Protein AF-A0A7J7QKC7-F1 (afdb_monomer_lite)

pLDDT: mean 80.99, std 16.93, range [24.34, 96.31]

Structure (mmCIF, N/CA/C/O backbone):
data_AF-A0A7J7QKC7-F1
#
_entry.id   AF-A0A7J7QKC7-F1
#
loop_
_atom_site.group_PDB
_atom_site.id
_atom_site.type_symbol
_atom_site.label_atom_id
_atom_site.label_alt_id
_atom_site.label_comp_id
_atom_site.label_asym_id
_atom_site.label_entity_id
_atom_site.label_seq_id
_atom_site.pdbx_PDB_ins_code
_atom_site.Cartn_x
_atom_site.Cartn_y
_atom_site.Cartn_z
_atom_site.occupancy
_atom_site.B_iso_or_equiv
_atom_site.auth_seq_id
_atom_site.auth_comp_id
_atom_site.auth_asym_id
_atom_site.auth_atom_id
_atom_site.pdbx_PDB_model_num
ATOM 1 N N . MET A 1 1 ? -28.068 -38.131 11.128 1.00 35.59 1 MET A N 1
ATOM 2 C CA . MET A 1 1 ? -27.887 -36.709 11.488 1.00 35.59 1 MET A CA 1
ATOM 3 C C . MET A 1 1 ? -28.256 -36.552 12.952 1.00 35.59 1 MET A C 1
ATOM 5 O O . MET A 1 1 ? -29.423 -36.682 13.289 1.00 35.59 1 MET A O 1
ATOM 9 N N . VAL A 1 2 ? -27.259 -36.392 13.820 1.00 24.34 2 VAL A N 1
ATOM 10 C CA . VAL A 1 2 ? -27.455 -36.132 15.254 1.00 24.34 2 VAL A CA 1
ATOM 11 C C . VAL A 1 2 ? -27.506 -34.611 15.430 1.00 24.34 2 VAL A C 1
ATOM 13 O O . VAL A 1 2 ? -26.583 -33.947 14.957 1.00 24.34 2 VAL A O 1
ATOM 16 N N . PRO A 1 3 ? -28.546 -34.028 16.048 1.00 27.23 3 PRO A N 1
ATOM 17 C CA . PRO A 1 3 ? -28.582 -32.592 16.284 1.00 27.23 3 PRO A CA 1
ATOM 18 C C . PRO A 1 3 ? -27.640 -32.232 17.442 1.00 27.23 3 PRO A C 1
ATOM 20 O O . PRO A 1 3 ? -27.824 -32.675 18.576 1.00 27.23 3 PRO A O 1
ATOM 23 N N . LEU A 1 4 ? -26.620 -31.424 17.144 1.00 26.50 4 LEU A N 1
ATOM 24 C CA . LEU A 1 4 ? -25.771 -30.772 18.139 1.00 26.50 4 LEU A CA 1
ATOM 25 C C . LEU A 1 4 ? -26.583 -29.681 18.851 1.00 26.50 4 LEU A C 1
ATOM 27 O O . LEU A 1 4 ? -27.083 -28.746 18.227 1.00 26.50 4 LEU A O 1
ATOM 31 N N . LYS A 1 5 ? -26.726 -29.842 20.170 1.00 27.64 5 LYS A N 1
ATOM 32 C CA . LYS A 1 5 ? -27.348 -28.887 21.093 1.00 27.64 5 LYS A CA 1
ATOM 33 C C . LYS A 1 5 ? -26.631 -27.533 21.046 1.00 27.64 5 LYS A C 1
ATOM 35 O O . LYS A 1 5 ? -25.405 -27.477 21.071 1.00 27.64 5 LYS A O 1
ATOM 40 N N . ALA A 1 6 ? -27.418 -26.460 21.052 1.00 26.80 6 ALA A N 1
ATOM 41 C CA . ALA A 1 6 ? -26.953 -25.093 21.245 1.00 26.80 6 ALA A CA 1
ATOM 42 C C . ALA A 1 6 ? -26.222 -24.948 22.593 1.00 26.80 6 ALA A C 1
ATOM 44 O O . ALA A 1 6 ? -26.739 -25.366 23.630 1.00 26.80 6 ALA A O 1
ATOM 45 N N . ALA A 1 7 ? -25.024 -24.361 22.574 1.00 25.84 7 ALA A N 1
ATOM 46 C CA . ALA A 1 7 ? -24.280 -24.009 23.778 1.00 25.84 7 ALA A CA 1
ATOM 47 C C . ALA A 1 7 ? -24.875 -22.734 24.403 1.00 25.84 7 ALA A C 1
ATOM 49 O O . ALA A 1 7 ? -25.044 -21.722 23.723 1.00 25.84 7 ALA A O 1
ATOM 50 N N . ALA A 1 8 ? -25.220 -22.811 25.689 1.00 26.20 8 ALA A N 1
ATOM 51 C CA . ALA A 1 8 ? -25.748 -21.708 26.484 1.00 26.20 8 ALA A CA 1
ATOM 52 C C . ALA A 1 8 ? -24.683 -20.614 26.710 1.00 26.20 8 ALA A C 1
ATOM 54 O O . ALA A 1 8 ? -23.499 -20.918 26.851 1.00 26.20 8 ALA A O 1
ATOM 55 N N . GLY A 1 9 ? -25.109 -19.344 26.741 1.00 25.30 9 GLY A N 1
ATOM 56 C CA . GLY A 1 9 ? -24.258 -18.200 27.105 1.00 25.30 9 GLY A CA 1
ATOM 57 C C . GLY A 1 9 ? -23.721 -18.292 28.545 1.00 25.30 9 GLY A C 1
ATOM 58 O O . GLY A 1 9 ? -24.173 -19.150 29.305 1.00 25.30 9 GLY A O 1
ATOM 59 N N . PRO A 1 10 ? -22.752 -17.443 28.943 1.00 29.80 10 PRO A N 1
ATOM 60 C CA . PRO A 1 10 ? -22.131 -17.540 30.260 1.00 29.80 10 PRO A CA 1
ATOM 61 C C . PRO A 1 10 ? -23.179 -17.281 31.349 1.00 29.80 10 PRO A C 1
ATOM 63 O O . PRO A 1 10 ? -23.760 -16.199 31.424 1.00 29.80 10 PRO A O 1
ATOM 66 N N . ALA A 1 11 ? -23.436 -18.302 32.164 1.00 34.66 11 ALA A N 1
ATOM 67 C CA . ALA A 1 11 ? -24.365 -18.243 33.280 1.00 34.66 11 ALA A CA 1
ATOM 68 C C . ALA A 1 11 ? -23.923 -17.161 34.278 1.00 34.66 11 ALA A C 1
ATOM 70 O O . ALA A 1 11 ? -22.746 -17.079 34.639 1.00 34.66 11 ALA A O 1
ATOM 71 N N . ALA A 1 12 ? -24.869 -16.333 34.735 1.00 44.19 12 ALA A N 1
ATOM 72 C CA . ALA A 1 12 ? -24.684 -15.564 35.961 1.00 44.19 12 ALA A CA 1
ATOM 73 C C . ALA A 1 12 ? -24.232 -16.534 37.063 1.00 44.19 12 ALA A C 1
ATOM 75 O O . ALA A 1 12 ? -24.765 -17.638 37.129 1.00 44.19 12 ALA A O 1
ATOM 76 N N . ALA A 1 13 ? -23.246 -16.152 37.882 1.00 55.75 13 ALA A N 1
ATOM 77 C CA . ALA A 1 13 ? -22.762 -17.006 38.964 1.00 55.75 13 ALA A CA 1
ATOM 78 C C . ALA A 1 13 ? -23.958 -17.549 39.768 1.00 55.75 13 ALA A C 1
ATOM 80 O O . ALA A 1 13 ? -24.753 -16.777 40.306 1.00 55.75 13 ALA A O 1
ATOM 81 N N . GLU A 1 14 ? -24.132 -18.869 39.760 1.00 78.31 14 GLU A N 1
ATOM 82 C CA . GLU A 1 14 ? -25.241 -19.533 40.437 1.00 78.31 14 GLU A CA 1
ATOM 83 C C . GLU A 1 14 ? -24.912 -19.615 41.929 1.00 78.31 14 GLU A C 1
ATOM 85 O O . GLU A 1 14 ? -23.931 -20.250 42.312 1.00 78.31 14 GLU A O 1
ATOM 90 N N . TYR A 1 15 ? -25.713 -18.955 42.767 1.00 83.50 15 TYR A N 1
ATOM 91 C CA . TYR A 1 15 ? -25.538 -18.975 44.221 1.00 83.50 15 TYR A CA 1
ATOM 92 C C . TYR A 1 15 ? -26.428 -20.049 44.863 1.00 83.50 15 TYR A C 1
ATOM 94 O O . TYR A 1 15 ? -27.551 -20.304 44.419 1.00 83.50 15 TYR A O 1
ATOM 102 N N . ALA A 1 16 ? -25.945 -20.688 45.921 1.00 88.56 16 ALA A N 1
ATOM 103 C CA . ALA A 1 16 ? -26.677 -21.689 46.684 1.00 88.56 16 ALA A CA 1
ATOM 104 C C . ALA A 1 16 ? -27.198 -21.116 48.009 1.00 88.56 16 ALA A C 1
ATOM 106 O O . ALA A 1 16 ? -26.672 -20.144 48.550 1.00 88.56 16 ALA A O 1
ATOM 107 N N . VAL A 1 17 ? -28.237 -21.747 48.565 1.00 90.31 17 VAL A N 1
ATOM 108 C CA . VAL A 1 17 ? -28.675 -21.459 49.938 1.00 90.31 17 VAL A CA 1
ATOM 109 C C . VAL A 1 17 ? -27.513 -21.739 50.892 1.00 90.31 17 VAL A C 1
ATOM 111 O O . VAL A 1 17 ? -26.961 -22.835 50.891 1.00 90.31 17 VAL A O 1
ATOM 114 N N . GLY A 1 18 ? -27.157 -20.752 51.709 1.00 87.50 18 GLY A N 1
ATOM 115 C CA . GLY A 1 18 ? -26.011 -20.784 52.613 1.00 87.50 18 GLY A CA 1
ATOM 116 C C . GLY A 1 18 ? -24.862 -19.869 52.193 1.00 87.50 18 GLY A C 1
ATOM 117 O O . GLY A 1 18 ? -24.080 -19.487 53.065 1.00 87.50 18 GLY A O 1
ATOM 118 N N . ASP A 1 19 ? -24.793 -19.466 50.921 1.00 88.69 19 ASP A N 1
ATOM 119 C CA . ASP A 1 19 ? -23.708 -18.624 50.417 1.00 88.69 19 ASP A CA 1
ATOM 120 C C . ASP A 1 19 ? -23.727 -17.235 51.057 1.00 88.69 19 ASP A C 1
ATOM 122 O O . ASP A 1 19 ? -24.764 -16.565 51.120 1.00 88.69 19 ASP A O 1
ATOM 126 N N . VAL A 1 20 ? -22.551 -16.780 51.495 1.00 89.38 20 VAL A N 1
ATOM 127 C CA . VAL A 1 20 ? -22.331 -15.395 51.915 1.00 89.38 20 VAL A CA 1
ATOM 128 C C . VAL A 1 20 ? -21.907 -14.591 50.693 1.00 89.38 20 VAL A C 1
ATOM 130 O O . VAL A 1 20 ? -20.915 -14.892 50.029 1.00 89.38 20 VAL A O 1
ATOM 133 N N . VAL A 1 21 ? -22.671 -13.551 50.389 1.00 87.56 21 VAL A N 1
ATOM 134 C CA . VAL A 1 21 ? -22.531 -12.730 49.186 1.00 87.56 21 VAL A CA 1
ATOM 135 C C . VAL A 1 21 ? -22.520 -11.254 49.556 1.00 87.56 21 VAL A C 1
ATOM 137 O O . VAL A 1 21 ? -22.987 -10.847 50.622 1.00 87.56 21 VAL A O 1
ATOM 140 N N . ARG A 1 22 ? -22.004 -10.413 48.660 1.00 83.69 22 ARG A N 1
ATOM 141 C CA . ARG A 1 22 ? -22.246 -8.970 48.737 1.00 83.69 22 ARG A CA 1
ATOM 142 C C . ARG A 1 22 ? -23.489 -8.625 47.938 1.00 83.69 22 ARG A C 1
ATOM 144 O O . ARG A 1 22 ? -23.496 -8.733 46.714 1.00 83.69 22 ARG A O 1
ATOM 151 N N . TYR A 1 23 ? -24.528 -8.199 48.644 1.00 85.44 23 TYR A N 1
ATOM 152 C CA . TYR A 1 23 ? -25.784 -7.755 48.062 1.00 85.44 23 TYR A CA 1
ATOM 153 C C . TYR A 1 23 ? -25.718 -6.267 47.713 1.00 85.44 23 TYR A C 1
ATOM 155 O O . TYR A 1 23 ? -25.432 -5.420 48.563 1.00 85.44 23 TYR A O 1
ATOM 163 N N . ARG A 1 24 ? -26.008 -5.943 46.450 1.00 81.44 24 ARG A N 1
ATOM 164 C CA . ARG A 1 24 ? -26.125 -4.568 45.954 1.00 81.44 24 ARG A CA 1
ATOM 165 C C . ARG A 1 24 ? -27.529 -4.024 46.206 1.00 81.44 24 ARG A C 1
ATOM 167 O O . ARG A 1 24 ? -28.478 -4.369 45.496 1.00 81.44 24 ARG A O 1
ATOM 174 N N . GLN A 1 25 ? -27.640 -3.132 47.187 1.00 79.25 25 GLN A N 1
ATOM 175 C CA . GLN A 1 25 ? -28.877 -2.435 47.527 1.00 79.25 25 GLN A CA 1
ATOM 176 C C . GLN A 1 25 ? -29.326 -1.469 46.414 1.00 79.25 25 GLN A C 1
ATOM 178 O O . GLN A 1 25 ? -28.593 -1.176 45.465 1.00 79.25 25 GLN A O 1
ATOM 183 N N . ARG A 1 26 ? -30.564 -0.960 46.520 1.00 70.06 26 ARG A N 1
ATOM 184 C CA . ARG A 1 26 ? -31.147 -0.022 45.537 1.00 70.06 26 ARG A CA 1
ATOM 185 C C . ARG A 1 26 ? -30.369 1.293 45.431 1.00 70.06 26 ARG A C 1
ATOM 187 O O . ARG A 1 26 ? -30.307 1.853 44.345 1.00 70.06 26 ARG A O 1
ATOM 194 N N . ASP A 1 27 ? -29.765 1.743 46.526 1.00 64.75 27 ASP A N 1
ATOM 195 C CA . ASP A 1 27 ? -28.922 2.943 46.595 1.00 64.75 27 ASP A CA 1
ATOM 196 C C . ASP A 1 27 ? -27.479 2.699 46.102 1.00 64.75 27 ASP A C 1
ATOM 198 O O . ASP A 1 27 ? -26.648 3.604 46.123 1.00 64.75 27 ASP A O 1
ATOM 202 N N . GLY A 1 28 ? -27.171 1.479 45.647 1.00 57.47 28 GLY A N 1
ATOM 203 C CA . GLY A 1 28 ? -25.859 1.093 45.136 1.00 57.47 28 GLY A CA 1
ATOM 204 C C . GLY A 1 28 ? -24.850 0.684 46.209 1.00 57.47 28 GLY A C 1
ATOM 205 O O . GLY A 1 28 ? -23.751 0.260 45.844 1.00 57.47 28 GLY A O 1
ATOM 206 N N . LYS A 1 29 ? -25.197 0.752 47.502 1.00 74.06 29 LYS A N 1
ATOM 207 C CA . LYS A 1 29 ? -24.324 0.259 48.573 1.00 74.06 29 LYS A CA 1
ATOM 208 C C . LYS A 1 29 ? -24.247 -1.264 48.551 1.00 74.06 29 LYS A C 1
ATOM 210 O O . LYS A 1 29 ? -25.225 -1.953 48.254 1.00 74.06 29 LYS A O 1
ATOM 215 N N . LEU A 1 30 ? -23.068 -1.783 48.881 1.00 78.25 30 LEU A N 1
ATOM 216 C CA . LEU A 1 30 ? -22.843 -3.209 49.079 1.00 78.25 30 LEU A CA 1
ATOM 217 C C . LEU A 1 30 ? -22.913 -3.519 50.570 1.00 78.25 30 LEU A C 1
ATOM 219 O O . LEU A 1 30 ? -22.217 -2.886 51.361 1.00 78.25 30 LEU A O 1
ATOM 223 N N . CYS A 1 31 ? -23.719 -4.504 50.941 1.00 85.31 31 CYS A N 1
ATOM 224 C CA . CYS A 1 31 ? -23.737 -5.059 52.291 1.00 85.31 31 CYS A CA 1
ATOM 225 C C . CYS A 1 31 ? -23.570 -6.576 52.232 1.00 85.31 31 CYS A C 1
ATOM 227 O O . CYS A 1 31 ? -23.859 -7.203 51.210 1.00 85.31 31 CYS A O 1
ATOM 229 N N . LEU A 1 32 ? -23.080 -7.163 53.320 1.00 88.19 32 LEU A N 1
ATOM 230 C CA . LEU A 1 32 ? -23.025 -8.612 53.452 1.00 88.19 32 LEU A CA 1
ATOM 231 C C . LEU A 1 32 ? -24.442 -9.159 53.615 1.00 88.19 32 LEU A C 1
ATOM 233 O O . LEU A 1 32 ? -25.275 -8.590 54.328 1.00 88.19 32 LEU A O 1
ATOM 237 N N . ALA A 1 33 ? -24.717 -10.233 52.891 1.00 90.38 33 ALA A N 1
ATOM 238 C CA . ALA A 1 33 ? -25.983 -10.932 52.941 1.00 90.38 33 ALA A CA 1
ATOM 239 C C . ALA A 1 33 ? -25.753 -12.434 52.791 1.00 90.38 33 ALA A C 1
ATOM 241 O O . ALA A 1 33 ? -24.779 -12.865 52.169 1.00 90.38 33 ALA A O 1
ATOM 242 N N . LYS A 1 34 ? -26.665 -13.227 53.340 1.00 93.62 34 LYS A N 1
ATOM 243 C CA . LYS A 1 34 ? -26.680 -14.679 53.207 1.00 93.62 34 LYS A CA 1
ATOM 244 C C . LYS A 1 34 ? -27.837 -15.091 52.311 1.00 93.62 34 LYS A C 1
ATOM 246 O O . LYS A 1 34 ? -28.959 -14.628 52.503 1.00 93.62 34 LYS A O 1
ATOM 251 N N . VAL A 1 35 ? -27.585 -15.958 51.338 1.00 92.69 35 VAL A N 1
ATOM 252 C CA . VAL A 1 35 ? -28.652 -16.541 50.517 1.00 92.69 35 VAL A CA 1
ATOM 253 C C . VAL A 1 35 ? -29.410 -17.557 51.366 1.00 92.69 35 VAL A C 1
ATOM 255 O O . VAL A 1 35 ? -28.835 -18.538 51.831 1.00 92.69 35 VAL A O 1
ATOM 258 N N . VAL A 1 36 ? -30.701 -17.328 51.579 1.00 93.88 36 VAL A N 1
ATOM 259 C CA . VAL A 1 36 ? -31.573 -18.189 52.399 1.00 93.88 36 VAL A CA 1
ATOM 260 C C . VAL A 1 36 ? -32.605 -18.939 51.563 1.00 93.88 36 VAL A C 1
ATOM 262 O O . VAL A 1 36 ? -33.096 -19.983 51.981 1.00 93.88 36 VAL A O 1
ATOM 265 N N . GLN A 1 37 ? -32.899 -18.453 50.356 1.00 91.31 37 GLN A N 1
ATOM 266 C CA . GLN A 1 37 ? -33.850 -19.077 49.443 1.00 91.31 37 GLN A CA 1
ATOM 267 C C . GLN A 1 37 ? -33.406 -18.879 47.991 1.00 91.31 37 GLN A C 1
ATOM 269 O O . GLN A 1 37 ? -32.869 -17.830 47.646 1.00 91.31 37 GLN A O 1
ATOM 274 N N . VAL A 1 38 ? -33.662 -19.865 47.129 1.00 91.31 38 VAL A N 1
ATOM 275 C CA . VAL A 1 38 ? -33.462 -19.756 45.675 1.00 91.31 38 VAL A CA 1
ATOM 276 C C . VAL A 1 38 ? -34.735 -20.222 44.977 1.00 91.31 38 VAL A C 1
ATOM 278 O O . VAL A 1 38 ? -35.152 -21.367 45.140 1.00 91.31 38 VAL A O 1
ATOM 281 N N . ASP A 1 39 ? -35.355 -19.334 44.208 1.00 86.94 39 ASP A N 1
ATOM 282 C CA . ASP A 1 39 ? -36.512 -19.619 43.370 1.00 86.94 39 ASP A CA 1
ATOM 283 C C . ASP A 1 39 ? -36.062 -19.868 41.927 1.00 86.94 39 ASP A C 1
ATOM 285 O O . ASP A 1 39 ? -35.743 -18.946 41.171 1.00 86.94 39 ASP A O 1
ATOM 289 N N . ARG A 1 40 ? -36.039 -21.148 41.552 1.00 86.88 40 ARG A N 1
ATOM 290 C CA . ARG A 1 40 ? -35.672 -21.605 40.205 1.00 86.88 40 ARG A CA 1
ATOM 291 C C . ARG A 1 40 ? -36.863 -21.680 39.244 1.00 86.88 40 ARG A C 1
ATOM 293 O O . ARG A 1 40 ? -36.672 -22.069 38.093 1.00 86.88 40 ARG A O 1
ATOM 300 N N . SER A 1 41 ? -38.075 -21.355 39.705 1.00 79.88 41 SER A N 1
ATOM 301 C CA . SER A 1 41 ? -39.286 -21.387 38.873 1.00 79.88 41 SER A CA 1
ATOM 302 C C . SER A 1 41 ? -39.398 -20.184 37.928 1.00 79.88 41 SER A C 1
ATOM 304 O O . SER A 1 41 ? -40.122 -20.248 36.936 1.00 79.88 41 SER A O 1
ATOM 306 N N . ILE A 1 42 ? -38.637 -19.118 38.197 1.00 70.38 42 ILE A N 1
ATOM 307 C CA . ILE A 1 42 ? -38.578 -17.881 37.409 1.00 70.38 42 ILE A CA 1
ATOM 308 C C . ILE A 1 42 ? -37.214 -17.727 36.719 1.00 70.38 42 ILE A C 1
ATOM 310 O O . ILE A 1 42 ? -36.213 -18.232 37.216 1.00 70.38 42 ILE A O 1
ATOM 314 N N . GLN A 1 43 ? -37.157 -17.050 35.567 1.00 68.44 43 GLN A N 1
ATOM 315 C CA . GLN A 1 43 ? -35.910 -16.759 34.841 1.00 68.44 43 GLN A CA 1
ATOM 316 C C . GLN A 1 43 ? -35.765 -15.244 34.596 1.00 68.44 43 GLN A C 1
ATOM 318 O O . GLN A 1 43 ? -36.669 -14.665 33.988 1.00 68.44 43 GLN A O 1
ATOM 323 N N . PRO A 1 44 ? -34.651 -14.605 35.014 1.00 70.94 44 PRO A N 1
ATOM 324 C CA . PRO A 1 44 ? -33.543 -15.193 35.780 1.00 70.94 44 PRO A CA 1
ATOM 325 C C . PRO A 1 44 ? -33.985 -15.653 37.183 1.00 70.94 44 PRO A C 1
ATOM 327 O O . PRO A 1 44 ? -34.963 -15.136 37.721 1.00 70.94 44 PRO A O 1
ATOM 330 N N . TRP A 1 45 ? -33.283 -16.637 37.763 1.00 84.81 45 TRP A N 1
ATOM 331 C CA . TRP A 1 45 ? -33.608 -17.180 39.092 1.00 84.81 45 TRP A CA 1
ATOM 332 C C . TRP A 1 45 ? -33.699 -16.081 40.159 1.00 84.81 45 TRP A C 1
ATOM 334 O O . TRP A 1 45 ? -32.885 -15.150 40.194 1.00 84.81 45 TRP A O 1
ATOM 344 N N . GLY A 1 46 ? -34.675 -16.228 41.053 1.00 85.81 46 GLY A N 1
ATOM 345 C CA . GLY A 1 46 ? -34.839 -15.381 42.228 1.00 85.81 46 GLY A CA 1
ATOM 346 C C . GLY A 1 46 ? -34.017 -15.892 43.405 1.00 85.81 46 GLY A C 1
ATOM 347 O O . GLY A 1 46 ? -33.865 -17.092 43.604 1.00 85.81 46 GLY A O 1
ATOM 348 N N . TYR A 1 47 ? -33.520 -14.978 44.225 1.00 91.31 47 TYR A N 1
ATOM 349 C CA . TYR A 1 47 ? -32.744 -15.264 45.426 1.00 91.31 47 TYR A CA 1
ATOM 350 C C . TYR A 1 47 ? -33.342 -14.489 46.598 1.00 91.31 47 TYR A C 1
ATOM 352 O O . TYR A 1 47 ? -33.439 -13.263 46.550 1.00 91.31 47 TYR A O 1
ATOM 360 N N . GLY A 1 48 ? -33.749 -15.192 47.650 1.00 92.38 48 GLY A N 1
ATOM 361 C CA . GLY A 1 48 ? -34.054 -14.601 48.948 1.00 92.38 48 GLY A CA 1
ATOM 362 C C . GLY A 1 48 ? -32.759 -14.443 49.734 1.00 92.38 48 GLY A C 1
ATOM 363 O O . GLY A 1 48 ? -32.066 -15.433 49.976 1.00 92.38 48 GLY A O 1
ATOM 364 N N . VAL A 1 49 ? -32.425 -13.212 50.112 1.00 92.88 49 VAL A N 1
ATOM 365 C CA . VAL A 1 49 ? -31.229 -12.890 50.894 1.00 92.88 49 VAL A CA 1
ATOM 366 C C . VAL A 1 49 ? -31.591 -12.245 52.224 1.00 92.88 49 VAL A C 1
ATOM 368 O O . VAL A 1 49 ? -32.468 -11.386 52.290 1.00 92.88 49 VAL A O 1
ATOM 371 N N . GLU A 1 50 ? -30.886 -12.649 53.271 1.00 93.25 50 GLU A N 1
ATOM 372 C CA . GLU A 1 50 ? -30.973 -12.096 54.622 1.00 93.25 50 GLU A CA 1
ATOM 373 C C . GLU A 1 50 ? -29.752 -11.206 54.867 1.00 93.25 50 GLU A C 1
ATOM 375 O O . GLU A 1 50 ? -28.624 -11.591 54.548 1.00 93.25 50 GLU A O 1
ATOM 380 N N . LEU A 1 51 ? -29.963 -9.992 55.373 1.00 88.38 51 LEU A N 1
ATOM 381 C CA . LEU A 1 51 ? -28.873 -9.047 55.606 1.00 88.38 51 LEU A CA 1
ATOM 382 C C . LEU A 1 51 ? -28.220 -9.314 56.959 1.00 88.38 51 LEU A C 1
ATOM 384 O O . LEU A 1 51 ? -28.889 -9.632 57.938 1.00 88.38 51 LEU A O 1
ATOM 388 N N . GLU A 1 52 ? -26.910 -9.110 57.046 1.00 79.19 52 GLU A N 1
ATOM 389 C CA . GLU A 1 52 ? -26.218 -9.202 58.329 1.00 79.19 52 GLU A CA 1
ATOM 390 C C . GLU A 1 52 ? -26.772 -8.146 59.308 1.00 79.19 52 GLU A C 1
ATOM 392 O O . GLU A 1 52 ? -26.692 -6.942 59.059 1.00 79.19 52 GLU A O 1
ATOM 397 N N . GLY A 1 53 ? -27.402 -8.603 60.396 1.00 74.94 53 GLY A N 1
ATOM 398 C CA . GLY A 1 53 ? -28.053 -7.745 61.393 1.00 74.94 53 GLY A CA 1
ATOM 399 C C . GLY A 1 53 ? -29.512 -7.362 61.102 1.00 74.94 53 GLY A C 1
ATOM 400 O O . GLY A 1 53 ? -30.094 -6.625 61.897 1.00 74.94 53 GLY A O 1
ATOM 401 N N . ASN A 1 54 ? -30.124 -7.850 60.015 1.00 77.12 54 ASN A N 1
ATOM 402 C CA . ASN A 1 54 ? -31.562 -7.700 59.772 1.00 77.12 54 ASN A CA 1
ATOM 403 C C . ASN A 1 54 ? -32.177 -9.017 59.240 1.00 77.12 54 ASN A C 1
ATOM 405 O O . ASN A 1 54 ? -31.840 -9.416 58.123 1.00 77.12 54 ASN A O 1
ATOM 409 N N . PRO A 1 55 ? -33.101 -9.647 59.995 1.00 75.94 55 PRO A N 1
ATOM 410 C CA . PRO A 1 55 ? -33.693 -10.939 59.642 1.00 75.94 55 PRO A CA 1
ATOM 411 C C . PRO A 1 55 ? -34.726 -10.885 58.501 1.00 75.94 55 PRO A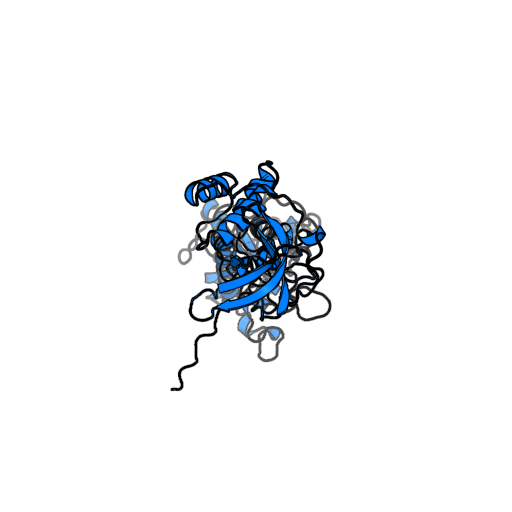 C 1
ATOM 413 O O . PRO A 1 55 ? -35.253 -11.920 58.093 1.00 75.94 55 PRO A O 1
ATOM 416 N N . ASP A 1 56 ? -35.046 -9.700 57.969 1.00 85.50 56 ASP A N 1
ATOM 417 C CA . ASP A 1 56 ? -35.986 -9.564 56.857 1.00 85.50 56 ASP A CA 1
ATOM 418 C C . ASP A 1 56 ? -35.411 -10.146 55.557 1.00 85.50 56 ASP A C 1
ATOM 420 O O . ASP A 1 56 ? -34.435 -9.640 54.989 1.00 85.50 56 ASP A O 1
ATOM 424 N N . ILE A 1 57 ? -36.089 -11.165 55.025 1.00 87.62 57 ILE A N 1
ATOM 425 C CA . ILE A 1 57 ? -35.747 -11.775 53.739 1.00 87.62 57 ILE A CA 1
ATOM 426 C C . ILE A 1 57 ? -36.117 -10.819 52.604 1.00 87.62 57 ILE A C 1
ATOM 428 O O . ILE A 1 57 ? -37.272 -10.418 52.438 1.00 87.62 57 ILE A O 1
ATOM 432 N N . ARG A 1 58 ? -35.133 -10.489 51.765 1.00 87.25 58 ARG A N 1
ATOM 433 C CA . ARG A 1 58 ? -35.320 -9.674 50.560 1.00 87.25 58 ARG A CA 1
ATOM 434 C C . ARG A 1 58 ? -35.137 -10.519 49.313 1.00 87.25 58 ARG A C 1
ATOM 436 O O . ARG A 1 58 ? -34.101 -11.149 49.139 1.00 87.25 58 ARG A O 1
ATOM 443 N N . PHE A 1 59 ? -36.106 -10.469 48.406 1.00 88.12 59 PHE A N 1
ATOM 444 C CA . PHE A 1 59 ? -35.996 -11.131 47.109 1.00 88.12 59 PHE A CA 1
ATOM 445 C C . PHE A 1 59 ? -35.263 -10.249 46.093 1.00 88.12 59 PHE A C 1
ATOM 447 O O . PHE A 1 59 ? -35.536 -9.052 45.961 1.00 88.12 59 PHE A O 1
ATOM 454 N N . THR A 1 60 ? -34.308 -10.844 45.385 1.00 83.25 60 THR A N 1
ATOM 455 C CA . THR A 1 60 ? -33.464 -10.189 44.385 1.00 83.25 60 THR A CA 1
ATOM 456 C C . THR A 1 60 ? -33.051 -11.164 43.283 1.00 83.25 60 THR A C 1
ATOM 458 O O . THR A 1 60 ? -33.173 -12.370 43.432 1.00 83.25 60 THR A O 1
ATOM 461 N N . GLU A 1 61 ? -32.534 -10.650 42.173 1.00 82.12 61 GLU A N 1
ATOM 462 C CA . GLU A 1 61 ? -31.925 -11.448 41.105 1.00 82.12 61 GLU A CA 1
ATOM 463 C C . GLU A 1 61 ? -30.423 -11.668 41.356 1.00 82.12 61 GLU A C 1
ATOM 465 O O . GLU A 1 61 ? -29.777 -10.892 42.073 1.00 82.12 61 GLU A O 1
ATOM 470 N N . GLY A 1 62 ? -29.845 -12.687 40.709 1.00 76.56 62 GLY A N 1
ATOM 471 C CA . GLY A 1 62 ? -28.426 -13.048 40.854 1.00 76.56 62 GLY A CA 1
ATOM 472 C C . GLY A 1 62 ? -27.445 -11.947 40.429 1.00 76.56 62 GLY A C 1
ATOM 473 O O . GLY A 1 62 ? -26.368 -11.825 40.997 1.00 76.56 62 GLY A O 1
ATOM 474 N N . ASN A 1 63 ? -27.841 -11.053 39.516 1.00 74.19 63 ASN A N 1
ATOM 475 C CA . ASN A 1 63 ? -27.043 -9.898 39.068 1.00 74.19 63 ASN A CA 1
ATOM 476 C C . ASN A 1 63 ? -26.782 -8.833 40.164 1.00 74.19 63 ASN A C 1
ATOM 478 O O . ASN A 1 63 ? -26.050 -7.859 39.942 1.00 74.19 63 ASN A O 1
ATOM 482 N N . ARG A 1 64 ? -27.417 -8.963 41.335 1.00 79.75 64 ARG A N 1
ATOM 483 C CA . ARG A 1 64 ? -27.201 -8.121 42.522 1.00 79.75 64 ARG A CA 1
ATOM 484 C C . ARG A 1 64 ? -26.371 -8.804 43.598 1.00 79.75 64 ARG A C 1
ATOM 486 O O . ARG A 1 64 ? -26.071 -8.152 44.598 1.00 79.75 64 ARG A O 1
ATOM 493 N N . LEU A 1 65 ? -26.022 -10.068 43.398 1.00 83.44 65 LEU A N 1
ATOM 494 C CA . LEU A 1 65 ? -25.179 -10.840 44.291 1.00 83.44 65 LEU A CA 1
ATOM 495 C C . LEU A 1 65 ? -23.773 -10.882 43.695 1.00 83.44 65 LEU A C 1
ATOM 497 O O . LEU A 1 65 ? -23.592 -11.106 42.502 1.00 83.44 65 LEU A O 1
ATOM 501 N N . LEU A 1 66 ? -22.780 -10.585 44.523 1.00 80.38 66 LEU A N 1
ATOM 502 C CA . LEU A 1 66 ? -21.370 -10.609 44.156 1.00 80.38 66 LEU A CA 1
ATOM 503 C C . LEU A 1 66 ? -20.627 -11.563 45.097 1.00 80.38 66 LEU A C 1
ATOM 505 O O . LEU A 1 66 ? -20.983 -11.637 46.279 1.00 80.38 66 LEU A O 1
ATOM 509 N N . PRO A 1 67 ? -19.577 -12.264 44.632 1.00 79.56 67 PRO A N 1
ATOM 510 C CA . PRO A 1 67 ? -18.768 -13.105 45.508 1.00 79.56 67 PRO A CA 1
ATOM 511 C C . PRO A 1 67 ? -18.165 -12.321 46.684 1.00 79.56 67 PRO A C 1
ATOM 513 O O . PRO A 1 67 ? -17.712 -11.186 46.522 1.00 79.56 67 PRO A O 1
ATOM 516 N N . GLN A 1 68 ? -18.114 -12.944 47.866 1.00 77.12 68 GLN A N 1
ATOM 517 C CA . GLN A 1 68 ? -17.608 -12.330 49.104 1.00 77.12 68 GLN A CA 1
ATOM 518 C C . GLN A 1 68 ? -16.165 -11.804 48.985 1.00 77.12 68 GLN A C 1
ATOM 520 O O . GLN A 1 68 ? -15.821 -10.803 49.612 1.00 77.12 68 GLN A O 1
ATOM 525 N N . HIS A 1 69 ? -15.333 -12.466 48.174 1.00 62.38 69 HIS A N 1
ATOM 526 C CA . HIS A 1 69 ? -13.894 -12.217 48.047 1.00 62.38 69 HIS A CA 1
ATOM 527 C C . HIS A 1 69 ? -13.519 -11.024 47.151 1.00 62.38 69 HIS A C 1
ATOM 529 O O . HIS A 1 69 ? -12.339 -10.700 47.039 1.00 62.38 69 HIS A O 1
ATOM 535 N N . LEU A 1 70 ? -14.483 -10.344 46.520 1.00 56.16 70 LEU A N 1
ATOM 536 C CA . LEU A 1 70 ? -14.199 -9.089 45.820 1.00 56.16 70 LEU A CA 1
ATOM 537 C C . LEU A 1 70 ? -13.795 -8.023 46.847 1.00 56.16 70 LEU A C 1
ATOM 539 O O . LEU A 1 70 ? -14.624 -7.565 47.636 1.00 56.16 70 LEU A O 1
ATOM 543 N N . SER A 1 71 ? -12.526 -7.615 46.860 1.00 45.75 71 SER A N 1
ATOM 544 C CA . SER A 1 71 ? -12.060 -6.516 47.710 1.00 45.75 71 SER A CA 1
ATOM 545 C C . SER A 1 71 ? -12.797 -5.221 47.349 1.00 45.75 71 SER A C 1
ATOM 547 O O . SER A 1 71 ? -13.154 -4.979 46.194 1.00 45.75 71 SER A O 1
ATOM 549 N N . SER A 1 72 ? -13.074 -4.389 48.354 1.00 45.78 72 SER A N 1
ATOM 550 C CA . SER A 1 72 ? -13.704 -3.070 48.191 1.00 45.78 72 SER A CA 1
ATOM 551 C C . SER A 1 72 ? -12.947 -2.171 47.203 1.00 45.78 72 SER A C 1
ATOM 553 O O . SER A 1 72 ? -13.572 -1.352 46.533 1.00 45.78 72 SER A O 1
ATOM 555 N N . ASP A 1 73 ? -11.647 -2.405 47.026 1.00 42.19 73 ASP A N 1
ATOM 556 C CA . ASP A 1 73 ? -10.773 -1.616 46.157 1.00 42.19 73 ASP A CA 1
ATOM 557 C C . ASP A 1 73 ? -10.903 -1.989 44.668 1.00 42.19 73 ASP A C 1
ATOM 559 O O . ASP A 1 73 ? -10.703 -1.141 43.804 1.00 42.19 73 ASP A O 1
ATOM 563 N N . CYS A 1 74 ? -11.347 -3.210 44.334 1.00 42.00 74 CYS A N 1
ATOM 564 C CA . CYS A 1 74 ? -11.623 -3.614 42.943 1.00 42.00 74 CYS A CA 1
ATOM 565 C C . CYS A 1 74 ? -12.995 -3.141 42.417 1.00 42.00 74 CYS A C 1
ATOM 567 O O . CYS A 1 74 ? -13.317 -3.351 41.248 1.00 42.00 74 CYS A O 1
ATOM 569 N N . LEU A 1 75 ? -13.816 -2.500 43.258 1.00 44.53 75 LEU A N 1
ATOM 570 C CA . LEU A 1 75 ? -15.156 -2.003 42.903 1.00 44.53 75 LEU A CA 1
ATOM 571 C C . LEU A 1 75 ? -15.346 -0.501 43.172 1.00 44.53 75 LEU A C 1
ATOM 573 O O . LEU A 1 75 ? -16.397 0.055 42.844 1.00 44.53 75 LEU A O 1
ATOM 577 N N . GLN A 1 76 ? -14.334 0.179 43.715 1.00 38.38 76 GLN A N 1
ATOM 578 C CA . GLN A 1 76 ? -14.344 1.622 43.951 1.00 38.38 76 GLN A CA 1
ATOM 579 C C . GLN A 1 76 ? -13.661 2.385 42.812 1.00 38.38 76 GLN A C 1
ATOM 581 O O . GLN A 1 76 ? -12.627 3.022 42.974 1.00 38.38 76 GLN A O 1
ATOM 586 N N . GLN A 1 77 ? -14.309 2.408 41.649 1.00 35.47 77 GLN A N 1
ATOM 587 C CA . GLN A 1 77 ? -14.215 3.568 40.765 1.00 35.47 77 GLN A CA 1
ATOM 588 C C . GLN A 1 77 ? -15.620 4.088 40.470 1.00 35.47 77 GLN A C 1
ATOM 590 O O . GLN A 1 77 ? -16.375 3.516 39.688 1.00 35.47 77 GLN A O 1
ATOM 595 N N . ALA A 1 78 ? -15.935 5.181 41.168 1.00 32.88 78 ALA A N 1
ATOM 596 C CA . ALA A 1 78 ? -17.011 6.137 40.941 1.00 32.88 78 ALA A CA 1
ATOM 597 C C . ALA A 1 78 ? -18.389 5.553 40.569 1.00 32.88 78 ALA A C 1
ATOM 599 O O . ALA A 1 78 ? -18.721 5.306 39.406 1.00 32.88 78 ALA A O 1
ATOM 600 N N . VAL A 1 79 ? -19.267 5.490 41.574 1.00 33.84 79 VAL A N 1
ATOM 601 C CA . VAL A 1 79 ? -20.715 5.610 41.375 1.00 33.84 79 VAL A CA 1
ATOM 602 C C . VAL A 1 79 ? -20.986 6.990 40.764 1.00 33.84 79 VAL A C 1
ATOM 604 O O . VAL A 1 79 ? -21.238 7.964 41.461 1.00 33.84 79 VAL A O 1
ATOM 607 N N . VAL A 1 80 ? -20.918 7.092 39.437 1.00 39.12 80 VAL A N 1
ATOM 608 C CA . VAL A 1 80 ? -21.711 8.092 38.723 1.00 39.12 80 VAL A CA 1
ATOM 609 C C . VAL A 1 80 ? -23.127 7.537 38.717 1.00 39.12 80 VAL A C 1
ATOM 611 O O . VAL A 1 80 ? -23.372 6.456 38.178 1.00 39.12 80 VAL A O 1
ATOM 614 N N . ILE A 1 81 ? -24.030 8.251 39.382 1.00 45.50 81 ILE A N 1
ATOM 615 C CA . ILE A 1 81 ? -25.450 7.933 39.499 1.00 45.50 81 ILE A CA 1
ATOM 616 C C . ILE A 1 81 ? -26.036 7.840 38.081 1.00 45.50 81 ILE A C 1
ATOM 618 O O . ILE A 1 81 ? -26.374 8.838 37.459 1.00 45.50 81 ILE A O 1
ATOM 622 N N . THR A 1 82 ? -26.136 6.623 37.548 1.00 49.84 82 THR A N 1
ATOM 623 C CA . THR A 1 82 ? -27.009 6.296 36.408 1.00 49.84 82 THR A CA 1
ATOM 624 C C . THR A 1 82 ? -28.373 5.802 36.896 1.00 49.84 82 THR A C 1
ATOM 626 O O . THR A 1 82 ? -29.160 5.306 36.094 1.00 49.84 82 THR A O 1
ATOM 629 N N . GLY A 1 83 ? -28.637 5.867 38.209 1.00 52.84 83 GLY A N 1
ATOM 630 C CA . GLY A 1 83 ? -29.850 5.347 38.846 1.00 52.84 83 GLY A CA 1
ATOM 631 C C . GLY A 1 83 ? -31.124 5.961 38.271 1.00 52.84 83 GLY A C 1
ATOM 632 O O . GLY A 1 83 ? -32.045 5.220 37.940 1.00 52.84 83 GLY A O 1
ATOM 633 N N . ASP A 1 84 ? -31.105 7.272 38.019 1.00 61.69 84 ASP A N 1
ATOM 634 C CA . ASP A 1 84 ? -32.302 8.038 37.644 1.00 61.69 84 ASP A CA 1
ATOM 635 C C . ASP A 1 84 ? -32.458 8.253 36.131 1.00 61.69 84 ASP A C 1
ATOM 637 O O . ASP A 1 84 ? -33.495 8.711 35.658 1.00 61.69 84 ASP A O 1
ATOM 641 N N . MET A 1 85 ? -31.438 7.916 35.333 1.00 73.44 85 MET A N 1
ATOM 642 C CA . MET A 1 85 ? -31.493 8.114 33.884 1.00 73.44 85 MET A CA 1
ATOM 643 C C . MET A 1 85 ? -32.345 7.028 33.225 1.00 73.44 85 MET A C 1
ATOM 645 O O . MET A 1 85 ? -32.069 5.832 33.358 1.00 73.44 85 MET A O 1
ATOM 649 N N . SER A 1 86 ? -33.346 7.423 32.442 1.00 81.94 86 SER A N 1
ATOM 650 C CA . SER A 1 86 ? -34.045 6.513 31.527 1.00 81.94 86 SER A CA 1
ATOM 651 C C . SER A 1 86 ? -33.072 5.897 30.508 1.00 81.94 86 SER A C 1
ATOM 653 O O . SER A 1 86 ? -31.994 6.434 30.249 1.00 81.94 86 SER A O 1
ATOM 655 N N . ILE A 1 87 ? -33.449 4.769 29.892 1.00 83.69 87 ILE A N 1
ATOM 656 C CA . ILE A 1 87 ? -32.633 4.120 28.843 1.00 83.69 87 ILE A CA 1
ATOM 657 C C . ILE A 1 87 ? -32.315 5.108 27.711 1.00 83.69 87 ILE A C 1
ATOM 659 O O . ILE A 1 87 ? -31.184 5.152 27.233 1.00 83.69 87 ILE A O 1
ATOM 663 N N . ARG A 1 88 ? -33.292 5.938 27.323 1.00 85.94 88 ARG A N 1
ATOM 664 C CA . ARG A 1 88 ? -33.125 6.965 26.290 1.00 85.94 88 ARG A CA 1
ATOM 665 C C . ARG A 1 88 ? -32.071 7.999 26.683 1.00 85.94 88 ARG A C 1
ATOM 667 O O . ARG A 1 88 ? -31.108 8.175 25.952 1.00 85.94 88 ARG A O 1
ATOM 674 N N . GLN A 1 89 ? -32.195 8.592 27.872 1.00 87.00 89 GLN A N 1
ATOM 675 C CA . GLN A 1 89 ? -31.212 9.559 28.376 1.00 87.00 89 GLN A CA 1
ATOM 676 C C . GLN A 1 89 ? -29.806 8.958 28.457 1.00 87.00 89 GLN A C 1
ATOM 678 O O . GLN A 1 89 ? -28.826 9.639 28.172 1.00 87.00 89 GLN A O 1
ATOM 683 N N . LEU A 1 90 ? -29.695 7.682 28.836 1.00 86.88 90 LEU A N 1
ATOM 684 C CA . LEU A 1 90 ? -28.409 7.000 28.926 1.00 86.88 90 LEU A CA 1
ATOM 685 C C . LEU A 1 90 ? -27.792 6.756 27.537 1.00 86.88 90 LEU A C 1
ATOM 687 O O . LEU A 1 90 ? -26.591 6.959 27.371 1.00 86.88 90 LEU A O 1
ATOM 691 N N . ARG A 1 91 ? -28.594 6.397 26.523 1.00 90.38 91 ARG A N 1
ATOM 692 C CA . ARG A 1 91 ? -28.135 6.296 25.123 1.00 90.38 91 ARG A CA 1
ATOM 693 C C . ARG A 1 91 ? -27.701 7.649 24.570 1.00 90.38 91 ARG A C 1
ATOM 695 O O . ARG A 1 91 ? -26.618 7.739 23.993 1.00 90.38 91 ARG A O 1
ATOM 702 N N . ASP A 1 92 ? -28.492 8.692 24.802 1.00 89.81 92 ASP A N 1
ATOM 703 C CA . ASP A 1 92 ? -28.190 10.051 24.343 1.00 89.81 92 ASP A CA 1
ATOM 704 C C . ASP A 1 92 ? -26.886 10.561 24.978 1.00 89.81 92 ASP A C 1
ATOM 706 O O . ASP A 1 92 ? -25.995 11.046 24.281 1.00 89.81 92 ASP A O 1
ATOM 710 N N . ALA A 1 93 ? -26.718 10.362 26.289 1.00 90.38 93 ALA A N 1
ATOM 711 C CA . ALA A 1 93 ? -25.504 10.740 27.009 1.00 90.38 93 ALA A CA 1
ATOM 712 C C . ALA A 1 93 ? -24.275 9.905 26.615 1.00 90.38 93 ALA A C 1
ATOM 714 O O . ALA A 1 93 ? -23.155 10.402 26.629 1.00 90.38 93 ALA A O 1
ATOM 715 N N . THR A 1 94 ? -24.453 8.631 26.266 1.00 91.12 94 THR A N 1
ATOM 716 C CA . THR A 1 94 ? -23.347 7.783 25.788 1.00 91.12 94 THR A CA 1
ATOM 717 C C . THR A 1 94 ? -22.904 8.204 24.389 1.00 91.12 94 THR A C 1
ATOM 719 O O . THR A 1 94 ? -21.709 8.336 24.123 1.00 91.12 94 THR A O 1
ATOM 722 N N . THR A 1 95 ? -23.873 8.488 23.519 1.00 89.81 95 THR A N 1
ATOM 723 C CA . THR A 1 95 ? -23.632 8.938 22.145 1.00 89.81 95 THR A CA 1
ATOM 724 C C . THR A 1 95 ? -22.971 10.314 22.124 1.00 89.81 95 THR A C 1
ATOM 726 O O . THR A 1 95 ? -22.036 10.524 21.355 1.00 89.81 95 THR A O 1
ATOM 729 N N . SER A 1 96 ? -23.371 11.234 23.011 1.00 89.25 96 SER A N 1
ATOM 730 C CA . SER A 1 96 ? -22.741 12.558 23.123 1.00 89.25 96 SER A CA 1
ATOM 731 C C . SER A 1 96 ? -21.283 12.504 23.596 1.00 89.25 96 SER A C 1
ATOM 733 O O . SER A 1 96 ? -20.502 13.401 23.287 1.00 89.25 96 SER A O 1
ATOM 735 N N . LEU A 1 97 ? -20.884 11.431 24.287 1.00 89.19 97 LEU A N 1
ATOM 736 C CA . LEU A 1 97 ? -19.490 11.159 24.650 1.00 89.19 97 LEU A CA 1
ATOM 737 C C . LEU A 1 97 ? -18.683 10.497 23.519 1.00 89.19 97 LEU A C 1
ATOM 739 O O . LEU A 1 97 ? -17.479 10.290 23.690 1.00 89.19 97 LEU A O 1
ATOM 743 N N . GLY A 1 98 ? -19.320 10.173 22.388 1.00 87.88 98 GLY A N 1
ATOM 744 C CA . GLY A 1 98 ? -18.701 9.556 21.213 1.00 87.88 98 GLY A CA 1
ATOM 745 C C . GLY A 1 98 ? -18.608 8.028 21.258 1.00 87.88 98 GLY A C 1
ATOM 746 O O . GLY A 1 98 ? -17.979 7.444 20.381 1.00 87.88 98 GLY A O 1
ATOM 747 N N . ALA A 1 99 ? -19.212 7.368 22.252 1.00 90.25 99 ALA A N 1
ATOM 748 C CA . ALA A 1 99 ? -19.183 5.913 22.382 1.00 90.25 99 ALA A CA 1
ATOM 749 C C . ALA A 1 99 ? -20.372 5.250 21.672 1.00 90.25 99 ALA A C 1
ATOM 751 O O . ALA A 1 99 ? -21.511 5.708 21.761 1.00 90.25 99 ALA A O 1
ATOM 752 N N . ASP A 1 100 ? -20.117 4.126 21.002 1.00 89.06 100 ASP A N 1
ATOM 753 C CA . ASP A 1 100 ? -21.179 3.319 20.408 1.00 89.06 100 ASP A CA 1
ATOM 754 C C . ASP A 1 100 ? -21.922 2.515 21.470 1.00 89.06 100 ASP A C 1
ATOM 756 O O . ASP A 1 100 ? -21.310 1.753 22.215 1.00 89.06 100 ASP A O 1
ATOM 760 N N . CYS A 1 101 ? -23.242 2.625 21.506 1.00 89.56 101 CYS A N 1
ATOM 761 C CA . CYS A 1 101 ? -24.098 1.785 22.341 1.00 89.56 101 CYS A CA 1
ATOM 762 C C . CYS A 1 101 ? -25.255 1.151 21.558 1.00 89.56 101 CYS A C 1
ATOM 764 O O . CYS A 1 101 ? -26.201 0.631 22.151 1.00 89.56 101 CYS A O 1
ATOM 766 N N . SER A 1 102 ? -25.182 1.180 20.222 1.00 87.12 102 SER A N 1
ATOM 767 C CA . SER A 1 102 ? -26.224 0.648 19.332 1.00 87.12 102 SER A CA 1
ATOM 768 C C . SER A 1 102 ? -26.453 -0.857 19.495 1.00 87.12 102 SER A C 1
ATOM 770 O O . SER A 1 102 ? -27.555 -1.339 19.249 1.00 87.12 102 SER A O 1
ATOM 772 N N . TRP A 1 103 ? -25.436 -1.590 19.952 1.00 84.56 103 TRP A N 1
ATOM 773 C CA . TRP A 1 103 ? -25.490 -3.032 20.179 1.00 84.56 103 TRP A CA 1
ATOM 774 C C . TRP A 1 103 ? -25.962 -3.423 21.588 1.00 84.56 103 TRP A C 1
ATOM 776 O O . TRP A 1 103 ? -26.191 -4.606 21.812 1.00 84.56 103 TRP A O 1
ATOM 786 N N . CYS A 1 104 ? -26.096 -2.475 22.527 1.00 85.31 104 CYS A N 1
ATOM 787 C CA . CYS A 1 104 ? -26.522 -2.777 23.894 1.00 85.31 104 CYS A CA 1
ATOM 788 C C . CYS A 1 104 ? -28.005 -3.169 23.913 1.00 85.31 104 CYS A C 1
ATOM 790 O O . CYS A 1 104 ? -28.879 -2.346 23.592 1.00 85.31 104 CYS A O 1
ATOM 792 N N . LEU A 1 105 ? -28.276 -4.404 24.327 1.00 84.38 105 LEU A N 1
ATOM 793 C CA . LEU A 1 105 ? -29.617 -4.962 24.484 1.00 84.38 105 LEU A CA 1
ATOM 794 C C . LEU A 1 105 ? -30.129 -4.741 25.906 1.00 84.38 105 LEU A C 1
ATOM 796 O O . LEU A 1 105 ? -31.300 -4.418 26.104 1.00 84.38 105 LEU A O 1
ATOM 800 N N . GLU A 1 106 ? -29.236 -4.837 26.889 1.00 83.94 106 GLU A N 1
ATOM 801 C CA . GLU A 1 106 ? -29.583 -4.693 28.297 1.00 83.94 106 GLU A CA 1
ATOM 802 C C . GLU A 1 106 ? -29.133 -3.346 28.875 1.00 83.94 106 GLU A C 1
ATOM 804 O O . GLU A 1 106 ? -28.117 -2.757 28.490 1.00 83.94 106 GLU A O 1
ATOM 809 N N . ARG A 1 107 ? -29.869 -2.858 29.885 1.00 81.75 107 ARG A N 1
ATOM 810 C CA . ARG A 1 107 ? -29.498 -1.632 30.614 1.00 81.75 107 ARG A CA 1
ATOM 811 C C . ARG A 1 107 ? -28.110 -1.754 31.250 1.00 81.75 107 ARG A C 1
ATOM 813 O O . ARG A 1 107 ? -27.399 -0.755 31.319 1.00 81.75 107 ARG A O 1
ATOM 820 N N . GLY A 1 108 ? -27.728 -2.950 31.704 1.00 83.81 108 GLY A N 1
ATOM 821 C CA . GLY A 1 108 ? -26.416 -3.215 32.296 1.00 83.81 108 GLY A CA 1
ATOM 822 C C . GLY A 1 108 ? -25.268 -2.905 31.335 1.00 83.81 108 GLY A C 1
ATOM 823 O O . GLY A 1 108 ? -24.374 -2.138 31.688 1.00 83.81 108 GLY A O 1
ATOM 824 N N . GLU A 1 109 ? -25.343 -3.411 30.103 1.00 84.69 109 GLU A N 1
ATOM 825 C CA . GLU A 1 109 ? -24.350 -3.157 29.050 1.00 84.69 109 GLU A CA 1
ATOM 826 C C . GLU A 1 109 ? -24.233 -1.662 28.748 1.00 84.69 109 GLU A C 1
ATOM 828 O O . GLU A 1 109 ? -23.136 -1.107 28.707 1.00 84.69 109 GLU A O 1
ATOM 833 N N . LEU A 1 110 ? -25.377 -0.987 28.613 1.00 85.69 110 LEU A N 1
ATOM 834 C CA . LEU A 1 110 ? -25.426 0.443 28.333 1.00 85.69 110 LEU A CA 1
ATOM 835 C C . LEU A 1 110 ? -24.784 1.272 29.458 1.00 85.69 110 LEU A C 1
ATOM 837 O O . LEU A 1 110 ? -24.043 2.217 29.190 1.00 85.69 110 LEU A O 1
ATOM 841 N N . VAL A 1 111 ? -25.021 0.899 30.721 1.00 88.25 111 VAL A N 1
ATOM 842 C CA . VAL A 1 111 ? -24.365 1.526 31.879 1.00 88.25 111 VAL A CA 1
ATOM 843 C C . VAL A 1 111 ? -22.855 1.283 31.848 1.00 88.25 111 VAL A C 1
ATOM 845 O O . VAL A 1 111 ? -22.096 2.217 32.109 1.00 88.25 111 VAL A O 1
ATOM 848 N N . SER A 1 112 ? -22.402 0.072 31.514 1.00 88.19 112 SER A N 1
ATOM 849 C CA . SER A 1 112 ? -20.973 -0.245 31.385 1.00 88.19 112 SER A CA 1
ATOM 850 C C . SER A 1 112 ? -20.298 0.611 30.310 1.00 88.19 112 SER A C 1
ATOM 852 O O . SER A 1 112 ? -19.263 1.228 30.578 1.00 88.19 112 SER A O 1
ATOM 854 N N . VAL A 1 113 ? -20.902 0.721 29.121 1.00 90.25 113 VAL A N 1
ATOM 855 C CA . VAL A 1 113 ? -20.379 1.564 28.031 1.00 90.25 113 VAL A CA 1
ATOM 856 C C . VAL A 1 113 ? -20.334 3.032 28.445 1.00 90.25 113 VAL A C 1
ATOM 858 O O . VAL A 1 113 ? -19.304 3.685 28.266 1.00 90.25 113 VAL A O 1
ATOM 861 N N . TYR A 1 114 ? -21.410 3.546 29.046 1.00 90.56 114 TYR A N 1
ATOM 862 C CA . TYR A 1 114 ? -21.465 4.922 29.535 1.00 90.56 114 TYR A CA 1
ATOM 863 C C . TYR A 1 114 ? -20.354 5.215 30.551 1.00 90.56 114 TYR A C 1
ATOM 865 O O . TYR A 1 114 ? -19.658 6.226 30.438 1.00 90.56 114 TYR A O 1
ATOM 873 N N . LYS A 1 115 ? -20.145 4.317 31.522 1.00 88.69 115 LYS A N 1
ATOM 874 C CA . LYS A 1 115 ? -19.084 4.453 32.532 1.00 88.69 115 LYS A CA 1
ATOM 875 C C . LYS A 1 115 ? -17.701 4.509 31.892 1.00 88.69 115 LYS A C 1
ATOM 877 O O . LYS A 1 115 ? -16.932 5.413 32.213 1.00 88.69 115 LYS A O 1
ATOM 882 N N . ARG A 1 116 ? -17.410 3.613 30.943 1.00 88.56 116 ARG A N 1
ATOM 883 C CA . ARG A 1 116 ? -16.147 3.637 30.191 1.00 88.56 116 ARG A CA 1
ATOM 884 C C . ARG A 1 116 ? -15.976 4.953 29.433 1.00 88.56 116 ARG A C 1
ATOM 886 O O . ARG A 1 116 ? -14.930 5.586 29.520 1.00 88.56 116 ARG A O 1
ATOM 893 N N . ALA A 1 117 ? -17.015 5.406 28.734 1.00 89.69 117 ALA A N 1
ATOM 894 C CA . ALA A 1 117 ? -16.986 6.659 27.983 1.00 89.69 117 ALA A CA 1
ATOM 895 C C . ALA A 1 117 ? -16.761 7.888 28.886 1.00 89.69 117 ALA A C 1
ATOM 897 O O . ALA A 1 117 ? -16.072 8.833 28.497 1.00 89.69 117 ALA A O 1
ATOM 898 N N . LYS A 1 118 ? -17.306 7.870 30.109 1.00 89.19 118 LYS A N 1
ATOM 899 C CA . LYS A 1 118 ? -17.115 8.910 31.133 1.00 89.19 118 LYS A CA 1
ATOM 900 C C . LYS A 1 118 ? -15.685 8.981 31.672 1.00 89.19 118 LYS A C 1
ATOM 902 O O . LYS A 1 118 ? -15.256 10.074 32.025 1.00 89.19 118 LYS A O 1
ATOM 907 N N . GLN A 1 119 ? -14.969 7.857 31.733 1.00 88.19 119 GLN A N 1
ATOM 908 C CA . GLN A 1 119 ? -13.569 7.808 32.179 1.00 88.19 119 GLN A CA 1
ATOM 909 C C . GLN A 1 119 ? -12.598 8.409 31.153 1.00 88.19 119 GLN A C 1
ATOM 911 O O . GLN A 1 119 ? -11.496 8.820 31.507 1.00 88.19 119 GLN A O 1
ATOM 916 N N . VAL A 1 120 ? -13.001 8.490 29.883 1.00 87.00 120 VAL A N 1
ATOM 917 C CA . VAL A 1 120 ? -12.196 9.114 28.830 1.00 87.00 120 VAL A CA 1
ATOM 918 C C . VAL A 1 120 ? -12.197 10.635 28.996 1.00 87.00 120 VAL A C 1
ATOM 920 O O . VAL A 1 120 ? -13.238 11.249 29.239 1.00 87.00 120 VAL A O 1
ATOM 923 N N . CYS A 1 121 ? -11.023 11.246 28.836 1.00 88.56 121 CYS A N 1
ATOM 924 C CA . CYS A 1 121 ? -10.827 12.686 28.965 1.00 88.56 121 CYS A CA 1
ATOM 925 C C . CYS A 1 121 ? -11.613 13.489 27.905 1.00 88.56 121 CYS A C 1
ATOM 927 O O . CYS A 1 121 ? -11.983 12.966 26.854 1.00 88.56 121 CYS A O 1
ATOM 929 N N . SER A 1 122 ? -11.894 14.773 28.153 1.00 87.25 122 SER A N 1
ATOM 930 C CA . SER A 1 122 ? -12.642 15.633 27.216 1.00 87.25 122 SER A CA 1
ATOM 931 C C . SER A 1 122 ? -11.829 16.127 26.013 1.00 87.25 122 SER A C 1
ATOM 933 O O . SER A 1 122 ? -12.386 16.826 25.170 1.00 87.25 122 SER A O 1
ATOM 935 N N . SER A 1 123 ? -10.544 15.774 25.897 1.00 90.31 123 SER A N 1
ATOM 936 C CA . SER A 1 123 ? -9.728 16.194 24.755 1.00 90.31 123 SER A CA 1
ATOM 937 C C . SER A 1 123 ? -10.241 15.580 23.446 1.00 90.31 123 SER A C 1
ATOM 939 O O . SER A 1 123 ? -10.703 14.436 23.410 1.00 90.31 123 SER A O 1
ATOM 941 N N . GLY A 1 124 ? -10.123 16.327 22.345 1.00 87.19 124 GLY A N 1
ATOM 942 C CA . GLY A 1 124 ? -10.551 15.848 21.028 1.00 87.19 124 GLY A CA 1
ATOM 943 C C . GLY A 1 124 ? -9.858 14.545 20.608 1.00 87.19 124 GLY A C 1
ATOM 944 O O . GLY A 1 124 ? -10.506 13.657 20.064 1.00 87.19 124 GLY A O 1
ATOM 945 N N . SER A 1 125 ? -8.572 14.374 20.936 1.00 86.00 125 SER A N 1
ATOM 946 C CA . SER A 1 125 ? -7.818 13.150 20.630 1.00 86.00 125 SER A CA 1
ATOM 947 C C . SER A 1 125 ? -8.306 11.934 21.431 1.00 86.00 125 SER A C 1
ATOM 949 O O . SER A 1 125 ? -8.500 10.869 20.846 1.00 86.00 125 SER A O 1
ATOM 951 N N . CYS A 1 126 ? -8.574 12.094 22.735 1.00 86.12 126 CYS A N 1
ATOM 952 C CA . CYS A 1 126 ? -9.191 11.068 23.588 1.00 86.12 126 CYS A CA 1
ATOM 953 C C . CYS A 1 126 ? -10.551 10.627 23.013 1.00 86.12 126 CYS A C 1
ATOM 955 O O . CYS A 1 126 ? -10.829 9.433 22.884 1.00 86.12 126 CYS A O 1
ATOM 957 N N . ARG A 1 127 ? -11.398 11.600 22.647 1.00 88.75 127 ARG A N 1
ATOM 958 C CA . ARG A 1 127 ? -12.758 11.358 22.138 1.00 88.75 127 ARG A CA 1
ATOM 959 C C . ARG A 1 127 ? -12.767 10.714 20.756 1.00 88.75 127 ARG A C 1
ATOM 961 O O . ARG A 1 127 ? -13.553 9.798 20.530 1.00 88.75 127 ARG A O 1
ATOM 968 N N . SER A 1 128 ? -11.861 11.125 19.871 1.00 87.31 128 SER A N 1
ATOM 969 C CA . SER A 1 128 ? -11.697 10.505 18.553 1.00 87.31 128 SER A CA 1
ATOM 970 C C . SER A 1 128 ? -11.335 9.024 18.682 1.00 87.31 128 SER A C 1
ATOM 972 O O . SER A 1 128 ? -12.016 8.181 18.105 1.00 87.31 128 SER A O 1
ATOM 974 N N . ARG A 1 129 ? -10.342 8.684 19.520 1.00 85.75 129 ARG A N 1
ATOM 975 C CA . ARG A 1 129 ? -9.950 7.281 19.757 1.00 85.75 129 ARG A CA 1
ATOM 976 C C . ARG A 1 129 ? -11.092 6.448 20.338 1.00 85.75 129 ARG A C 1
ATOM 978 O O . ARG A 1 129 ? -11.285 5.309 19.930 1.00 85.75 129 ARG A O 1
ATOM 985 N N . LEU A 1 130 ? -11.870 7.010 21.267 1.00 89.12 130 LEU A N 1
ATOM 986 C CA . LEU A 1 130 ? -13.041 6.329 21.828 1.00 89.12 130 LEU A CA 1
ATOM 987 C C . LEU A 1 130 ? -14.078 5.984 20.749 1.00 89.12 130 LEU A C 1
ATOM 989 O O . LEU A 1 130 ? -14.665 4.908 20.804 1.00 89.12 130 LEU A O 1
ATOM 993 N N . SER A 1 131 ? -14.279 6.866 19.769 1.00 89.38 131 SER A N 1
ATOM 994 C CA . SER A 1 131 ? -15.259 6.650 18.698 1.00 89.38 131 SER A CA 1
ATOM 995 C C . SER A 1 131 ? -14.891 5.523 17.726 1.00 89.38 131 SER A C 1
ATOM 997 O O . SER A 1 131 ? -15.780 4.934 17.107 1.00 89.38 131 SER A O 1
ATOM 999 N N . GLU A 1 132 ? -13.601 5.191 17.639 1.00 89.25 132 GLU A N 1
ATOM 1000 C CA . GLU A 1 132 ? -13.061 4.093 16.830 1.00 89.25 132 GLU A CA 1
ATOM 1001 C C . GLU A 1 132 ? -13.027 2.759 17.584 1.00 89.25 132 GLU A C 1
ATOM 1003 O O . GLU A 1 132 ? -12.928 1.705 16.959 1.00 89.25 132 GLU A O 1
ATOM 1008 N N . LEU A 1 133 ? -13.101 2.775 18.917 1.00 91.38 133 LEU A N 1
ATOM 1009 C CA . LEU A 1 133 ? -12.977 1.580 19.744 1.00 91.38 133 LEU A CA 1
ATOM 1010 C C . LEU A 1 133 ? -14.276 0.777 19.805 1.00 91.38 133 LEU A C 1
ATOM 1012 O O . LEU A 1 133 ? -15.386 1.300 19.920 1.00 91.38 133 LEU A O 1
ATOM 1016 N N . CYS A 1 134 ? -14.122 -0.541 19.835 1.00 91.81 134 CYS A N 1
ATOM 1017 C CA . CYS A 1 134 ? -15.189 -1.444 20.205 1.00 91.81 134 CYS A CA 1
ATOM 1018 C C . CYS A 1 134 ? -15.571 -1.198 21.669 1.00 91.81 134 CYS A C 1
ATOM 1020 O O . CYS A 1 134 ? -14.749 -1.264 22.586 1.00 91.81 134 CYS A O 1
ATOM 1022 N N . THR A 1 135 ? -16.849 -0.933 21.906 1.00 90.81 135 THR A N 1
ATOM 1023 C CA . THR A 1 135 ? -17.385 -0.692 23.247 1.00 90.81 135 THR A CA 1
ATOM 1024 C C . THR A 1 135 ? -17.909 -1.959 23.919 1.00 90.81 135 THR A C 1
ATOM 1026 O O . THR A 1 135 ? -18.317 -1.892 25.075 1.00 90.81 135 THR A O 1
ATOM 1029 N N . ARG A 1 136 ? -17.864 -3.113 23.237 1.00 89.44 136 ARG A N 1
ATOM 1030 C CA . ARG A 1 136 ? -18.335 -4.404 23.759 1.00 89.44 136 ARG A CA 1
ATOM 1031 C C . ARG A 1 136 ? -17.510 -4.874 24.949 1.00 89.44 136 ARG A C 1
ATOM 1033 O O . ARG A 1 136 ? -16.284 -4.756 24.952 1.00 89.44 136 ARG A O 1
ATOM 1040 N N . GLN A 1 137 ? -18.197 -5.425 25.941 1.00 88.62 137 GLN A N 1
ATOM 1041 C CA . GLN A 1 137 ? -17.582 -6.119 27.065 1.00 88.62 137 GLN A CA 1
ATOM 1042 C C . GLN A 1 137 ? -17.432 -7.601 26.696 1.00 88.62 137 GLN A C 1
ATOM 1044 O O . GLN A 1 137 ? -18.355 -8.216 26.166 1.00 88.62 137 GLN A O 1
ATOM 1049 N N . LEU A 1 138 ? -16.242 -8.147 26.907 1.00 87.19 138 LEU A N 1
ATOM 1050 C CA . LEU A 1 138 ? -15.912 -9.548 26.673 1.00 87.19 138 LEU A CA 1
ATOM 1051 C C . LEU A 1 138 ? -16.465 -10.416 27.820 1.00 87.19 138 LEU A C 1
ATOM 1053 O O . LEU A 1 138 ? -16.692 -9.895 28.915 1.00 87.19 138 LEU A O 1
ATOM 1057 N N . PRO A 1 139 ? -16.605 -11.745 27.635 1.00 85.75 139 PRO A N 1
ATOM 1058 C CA . PRO A 1 139 ? -17.092 -12.648 28.686 1.00 85.75 139 PRO A CA 1
ATOM 1059 C C . PRO A 1 139 ? -16.277 -12.610 29.988 1.00 85.75 139 PRO A C 1
ATOM 1061 O O . PRO A 1 139 ? -16.803 -12.899 31.055 1.00 85.75 139 PRO A O 1
ATOM 1064 N N . CYS A 1 140 ? -15.001 -12.220 29.919 1.00 84.44 140 CYS A N 1
ATOM 1065 C CA . CYS A 1 140 ? -14.141 -12.041 31.089 1.00 84.44 140 CYS A CA 1
ATOM 1066 C C . CYS A 1 140 ? -14.397 -10.745 31.879 1.00 84.44 140 CYS A C 1
ATOM 1068 O O . CYS A 1 140 ? -13.710 -10.495 32.864 1.00 84.44 140 CYS A O 1
ATOM 1070 N N . GLY A 1 141 ? -15.333 -9.897 31.444 1.00 85.88 141 GLY A N 1
ATOM 1071 C CA . GLY A 1 141 ? -15.659 -8.621 32.082 1.00 85.88 141 GLY A CA 1
ATOM 1072 C C . GLY A 1 141 ? -14.796 -7.438 31.629 1.00 85.88 141 GLY A C 1
ATOM 1073 O O . GLY A 1 141 ? -15.136 -6.295 31.931 1.00 85.88 141 GLY A O 1
ATOM 1074 N N . HIS A 1 142 ? -13.730 -7.659 30.861 1.00 86.88 142 HIS A N 1
ATOM 1075 C CA . HIS A 1 142 ? -12.940 -6.574 30.273 1.00 86.88 142 HIS A CA 1
ATOM 1076 C C . HIS A 1 142 ? -13.550 -6.074 28.971 1.00 86.88 142 HIS A C 1
ATOM 1078 O O . HIS A 1 142 ? -14.297 -6.778 28.298 1.00 86.88 142 HIS A O 1
ATOM 1084 N N . PHE A 1 143 ? -13.206 -4.856 28.577 1.00 88.88 143 PHE A N 1
ATOM 1085 C CA . PHE A 1 143 ? -13.660 -4.329 27.304 1.00 88.88 143 PHE A CA 1
ATOM 1086 C C . PHE A 1 143 ? -12.789 -4.778 26.132 1.00 88.88 143 PHE A C 1
ATOM 1088 O O . PHE A 1 143 ? -11.567 -4.851 26.238 1.00 88.88 143 PHE A O 1
ATOM 1095 N N . CYS A 1 144 ? -13.430 -4.992 24.986 1.00 90.38 144 CYS A N 1
ATOM 1096 C CA . CYS A 1 144 ? -12.751 -5.187 23.715 1.00 90.38 144 CYS A CA 1
ATOM 1097 C C . CYS A 1 144 ? -11.902 -3.947 23.370 1.00 90.38 144 CYS A C 1
ATOM 1099 O O . CYS A 1 144 ? -12.327 -2.801 23.566 1.00 90.38 144 CYS A O 1
ATOM 1101 N N . CYS A 1 145 ? -10.700 -4.178 22.844 1.00 89.81 145 CYS A N 1
ATOM 1102 C CA . CYS A 1 145 ? -9.834 -3.142 22.269 1.00 89.81 145 CYS A CA 1
ATOM 1103 C C . CYS A 1 145 ? -9.857 -3.143 20.731 1.00 89.81 145 CYS A C 1
ATOM 1105 O O . CYS A 1 145 ? -9.105 -2.406 20.104 1.00 89.81 145 CYS A O 1
ATOM 1107 N N . GLY A 1 146 ? -10.707 -3.970 20.117 1.00 92.88 146 GLY A N 1
ATOM 1108 C CA . GLY A 1 146 ? -10.899 -4.003 18.672 1.00 92.88 146 GLY A CA 1
ATOM 1109 C C . GLY A 1 146 ? -11.532 -2.725 18.127 1.00 92.88 146 GLY A C 1
ATOM 1110 O O . GLY A 1 146 ? -11.854 -1.796 18.870 1.00 92.88 146 GLY A O 1
ATOM 1111 N N . VAL A 1 147 ? -11.762 -2.695 16.821 1.00 92.88 147 VAL A N 1
ATOM 1112 C CA . VAL A 1 147 ? -12.403 -1.561 16.147 1.00 92.88 147 VAL A CA 1
ATOM 1113 C C . VAL A 1 147 ? -13.928 -1.605 16.316 1.00 92.88 147 VAL A C 1
ATOM 1115 O O . VAL A 1 147 ? -14.550 -2.663 16.423 1.00 92.88 147 VAL A O 1
ATOM 1118 N N . ARG A 1 148 ? -14.565 -0.437 16.351 1.00 90.25 148 ARG A N 1
ATOM 1119 C CA . ARG A 1 148 ? -16.020 -0.296 16.348 1.00 90.25 148 ARG A CA 1
ATOM 1120 C C . ARG A 1 148 ? -16.626 -1.000 15.130 1.00 90.25 148 ARG A C 1
ATOM 1122 O O . ARG A 1 148 ? -16.162 -0.846 14.005 1.00 90.25 148 ARG A O 1
ATOM 1129 N N . GLY A 1 149 ? -17.699 -1.753 15.363 1.00 83.69 149 GLY A N 1
ATOM 1130 C CA . GLY A 1 149 ? -18.450 -2.424 14.301 1.00 83.69 149 GLY A CA 1
ATOM 1131 C C . GLY A 1 149 ? -17.759 -3.645 13.688 1.00 83.69 149 GLY A C 1
ATOM 1132 O O . GLY A 1 149 ? -18.338 -4.253 12.792 1.00 83.69 149 GLY A O 1
ATOM 1133 N N . THR A 1 150 ? -16.569 -4.042 14.156 1.00 84.81 150 THR A N 1
ATOM 1134 C CA . THR A 1 150 ? -15.940 -5.289 13.709 1.00 84.81 150 THR A CA 1
ATOM 1135 C C . THR A 1 150 ? -16.402 -6.475 14.554 1.00 84.81 150 THR A C 1
ATOM 1137 O O . THR A 1 150 ? -16.606 -6.378 15.768 1.00 84.81 150 THR A O 1
ATOM 1140 N N . SER A 1 151 ? -16.601 -7.608 13.883 1.00 80.94 151 SER A N 1
ATOM 1141 C CA . SER A 1 151 ? -16.946 -8.890 14.492 1.00 80.94 151 SER A CA 1
ATOM 1142 C C . SER A 1 151 ? -16.146 -10.013 13.823 1.00 80.94 151 SER A C 1
ATOM 1144 O O . SER A 1 151 ? -16.001 -9.965 12.600 1.00 80.94 151 SER A O 1
ATOM 1146 N N . PRO A 1 152 ? -15.702 -11.042 14.567 1.00 87.19 152 PRO A N 1
ATOM 1147 C CA . PRO A 1 152 ? -15.856 -11.210 16.016 1.00 87.19 152 PRO A CA 1
ATOM 1148 C C . PRO A 1 152 ? -15.023 -10.198 16.824 1.00 87.19 152 PRO A C 1
ATOM 1150 O O . PRO A 1 152 ? -14.117 -9.558 16.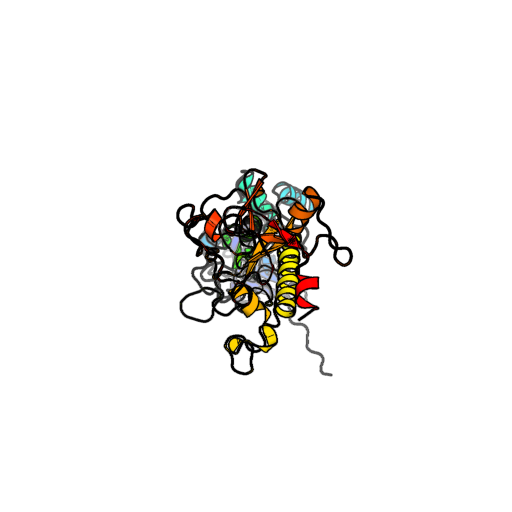294 1.00 87.19 152 PRO A O 1
ATOM 1153 N N . CYS A 1 153 ? -15.356 -10.016 18.107 1.00 88.75 153 CYS A N 1
ATOM 1154 C CA . CYS A 1 153 ? -14.512 -9.222 19.001 1.00 88.75 153 CYS A CA 1
ATOM 1155 C C . CYS A 1 153 ? -13.141 -9.879 19.170 1.00 88.75 153 CYS A C 1
ATOM 1157 O O . CYS A 1 153 ? -13.024 -11.103 19.158 1.00 88.75 153 CYS A O 1
ATOM 1159 N N . LEU A 1 154 ? -12.122 -9.045 19.369 1.00 88.69 154 LEU A N 1
ATOM 1160 C CA . LEU A 1 154 ? -10.774 -9.512 19.655 1.00 88.69 154 LEU A CA 1
ATOM 1161 C C . LEU A 1 154 ? -10.688 -10.154 21.052 1.00 88.69 154 LEU A C 1
ATOM 1163 O O . LEU A 1 154 ? -11.512 -9.840 21.921 1.00 88.69 154 LEU A O 1
ATOM 1167 N N . PRO A 1 155 ? -9.692 -11.030 21.285 1.00 87.12 155 PRO A N 1
ATOM 1168 C CA . PRO A 1 155 ? -9.416 -11.582 22.608 1.00 87.12 155 PRO A CA 1
ATOM 1169 C C . PRO A 1 155 ? -9.096 -10.489 23.638 1.00 87.12 155 PRO A C 1
ATOM 1171 O O . PRO A 1 155 ? -8.829 -9.335 23.304 1.00 87.12 155 PRO A O 1
ATOM 1174 N N . CYS A 1 156 ? -9.123 -10.854 24.920 1.00 87.06 156 CYS A N 1
ATOM 1175 C CA . CYS A 1 156 ? -8.754 -9.933 25.988 1.00 87.06 156 CYS A CA 1
ATOM 1176 C C . CYS A 1 156 ? -7.230 -9.752 26.046 1.00 87.06 156 CYS A C 1
ATOM 1178 O O . CYS A 1 156 ? -6.498 -10.736 26.107 1.00 87.06 156 CYS A O 1
ATOM 1180 N N . PHE A 1 157 ? -6.770 -8.499 26.088 1.00 83.44 157 PHE A N 1
ATOM 1181 C CA . PHE A 1 157 ? -5.349 -8.133 26.193 1.00 83.44 157 PHE A CA 1
ATOM 1182 C C . PHE A 1 157 ? -4.943 -7.702 27.611 1.00 83.44 157 PHE A C 1
ATOM 1184 O O . PHE A 1 157 ? -3.837 -7.213 27.809 1.00 83.44 157 PHE A O 1
ATOM 1191 N N . GLN A 1 158 ? -5.831 -7.840 28.602 1.00 82.06 158 GLN A N 1
ATOM 1192 C CA . GLN A 1 158 ? -5.505 -7.487 29.982 1.00 82.06 158 GLN A CA 1
ATOM 1193 C C . GLN A 1 158 ? -4.550 -8.527 30.578 1.00 82.06 158 GLN A C 1
ATOM 1195 O O . GLN A 1 158 ? -4.809 -9.731 30.488 1.00 82.06 158 GLN A O 1
ATOM 1200 N N . GLU A 1 159 ? -3.465 -8.069 31.201 1.00 75.69 159 GLU A N 1
ATOM 1201 C CA . GLU A 1 159 ? -2.513 -8.929 31.909 1.00 75.69 159 GLU A CA 1
ATOM 1202 C C . GLU A 1 159 ? -3.209 -9.758 33.003 1.00 75.69 159 GLU A C 1
ATOM 1204 O O . GLU A 1 159 ? -4.090 -9.266 33.710 1.00 75.69 159 GLU A O 1
ATOM 1209 N N . GLY A 1 160 ? -2.843 -11.039 33.124 1.00 75.12 160 GLY A N 1
ATOM 1210 C CA . GLY A 1 160 ? -3.412 -11.957 34.119 1.00 75.12 160 GLY A CA 1
ATOM 1211 C C . GLY A 1 160 ? -4.829 -12.465 33.817 1.00 75.12 160 GLY A C 1
ATOM 1212 O O . GLY A 1 160 ? -5.408 -13.184 34.631 1.00 75.12 160 GLY A O 1
ATOM 1213 N N . CYS A 1 161 ? -5.412 -12.130 32.662 1.00 81.69 161 CYS A N 1
ATOM 1214 C CA . CYS A 1 161 ? -6.731 -12.631 32.288 1.00 81.69 161 CYS A CA 1
ATOM 1215 C C . CYS A 1 161 ? -6.652 -14.034 31.653 1.00 81.69 161 CYS A C 1
ATOM 1217 O O . CYS A 1 161 ? -6.082 -14.203 30.582 1.00 81.69 161 CYS A O 1
ATOM 1219 N N . ASN A 1 162 ? -7.332 -15.031 32.232 1.00 66.75 162 ASN A N 1
ATOM 1220 C CA . ASN A 1 162 ? -7.378 -16.409 31.701 1.00 66.75 162 ASN A CA 1
ATOM 1221 C C . ASN A 1 162 ? -8.019 -16.556 30.302 1.00 66.75 162 ASN A C 1
ATOM 1223 O O . ASN A 1 162 ? -7.958 -17.631 29.715 1.00 66.75 162 ASN A O 1
ATOM 1227 N N . SER A 1 163 ? -8.652 -15.503 29.772 1.00 63.88 163 SER A N 1
ATOM 1228 C CA . SER A 1 163 ? -9.249 -15.482 28.422 1.00 63.88 163 SER A CA 1
ATOM 1229 C C . SER A 1 163 ? -8.314 -14.931 27.336 1.00 63.88 163 SER A C 1
ATOM 1231 O O . SER A 1 163 ? -8.759 -14.655 26.220 1.00 63.88 163 SER A O 1
ATOM 1233 N N . GLN A 1 164 ? -7.036 -14.727 27.664 1.00 59.53 164 GLN A N 1
ATOM 1234 C CA . GLN A 1 164 ? -6.019 -14.313 26.705 1.00 59.53 164 GLN A CA 1
ATOM 1235 C C . GLN A 1 164 ? -5.943 -15.310 25.540 1.00 59.53 164 GLN A C 1
ATOM 1237 O O . GLN A 1 164 ? -5.760 -16.512 25.738 1.00 59.53 164 GLN A O 1
ATOM 1242 N N . ALA A 1 165 ? -6.022 -14.808 24.305 1.00 56.97 165 ALA A N 1
ATOM 1243 C CA . ALA A 1 165 ? -5.337 -15.501 23.220 1.00 56.97 165 ALA A CA 1
ATOM 1244 C C . ALA A 1 165 ? -3.844 -15.476 23.556 1.00 56.97 165 ALA A C 1
ATOM 1246 O O . ALA A 1 165 ? -3.377 -14.497 24.138 1.00 56.97 165 ALA A O 1
ATOM 1247 N N . ARG A 1 166 ? -3.097 -16.531 23.221 1.00 56.12 166 ARG A N 1
ATOM 1248 C CA . ARG A 1 166 ? -1.637 -16.509 23.355 1.00 56.12 166 ARG A CA 1
ATOM 1249 C C . ARG A 1 166 ? -1.099 -15.364 22.498 1.00 56.12 166 ARG A C 1
ATOM 1251 O O . ARG A 1 166 ? -0.969 -15.511 21.290 1.00 56.12 166 ARG A O 1
ATOM 1258 N N . LEU A 1 167 ? -0.853 -14.218 23.122 1.00 61.75 167 LEU A N 1
ATOM 1259 C CA . LEU A 1 167 ? -0.140 -13.120 22.500 1.00 61.75 167 LEU A CA 1
ATOM 1260 C C . LEU A 1 167 ? 1.307 -13.578 22.408 1.00 61.75 167 LEU A C 1
ATOM 1262 O O . LEU A 1 167 ? 1.980 -13.740 23.423 1.00 61.75 167 LEU A O 1
ATOM 1266 N N . GLU A 1 168 ? 1.762 -13.864 21.197 1.00 57.44 168 GLU A N 1
ATOM 1267 C CA . GLU A 1 168 ? 3.188 -14.012 20.954 1.00 57.44 168 GLU A CA 1
ATOM 1268 C C . GLU A 1 168 ? 3.816 -12.614 21.050 1.00 57.44 168 GLU A C 1
ATOM 1270 O O . GLU A 1 168 ? 3.466 -11.718 20.281 1.00 57.44 168 GLU A O 1
ATOM 1275 N N . GLY A 1 169 ? 4.694 -12.401 22.036 1.00 63.50 169 GLY A N 1
ATOM 1276 C CA . GLY A 1 169 ? 5.404 -11.134 22.242 1.00 63.50 169 GLY A CA 1
ATOM 1277 C C . GLY A 1 169 ? 5.102 -10.434 23.571 1.00 63.50 169 GLY A C 1
ATOM 1278 O O . GLY A 1 169 ? 4.601 -11.035 24.516 1.00 63.50 169 GLY A O 1
ATOM 1279 N N . ASP A 1 170 ? 5.455 -9.152 23.639 1.00 72.62 170 ASP A N 1
ATOM 1280 C CA . ASP A 1 170 ? 5.395 -8.286 24.827 1.00 72.62 170 ASP A CA 1
ATOM 1281 C C . ASP A 1 170 ? 4.065 -7.518 24.975 1.00 72.62 170 ASP A C 1
ATOM 1283 O O . ASP A 1 170 ? 3.915 -6.702 25.879 1.00 72.62 170 ASP A O 1
ATOM 1287 N N . GLY A 1 171 ? 3.091 -7.764 24.090 1.00 81.88 171 GLY A N 1
ATOM 1288 C CA . GLY A 1 171 ? 1.797 -7.075 24.098 1.00 81.88 171 GLY A CA 1
ATOM 1289 C C . GLY A 1 171 ? 1.824 -5.659 23.508 1.00 81.88 171 GLY A C 1
ATOM 1290 O O . GLY A 1 171 ? 0.824 -4.941 23.622 1.00 81.88 171 GLY A O 1
ATOM 1291 N N . ASN A 1 172 ? 2.918 -5.265 22.848 1.00 89.25 172 ASN A N 1
ATOM 1292 C CA . ASN A 1 172 ? 3.064 -3.961 22.205 1.00 89.25 172 ASN A CA 1
ATOM 1293 C C . ASN A 1 172 ? 2.844 -4.031 20.687 1.00 89.25 172 ASN A C 1
ATOM 1295 O O . ASN A 1 172 ? 3.058 -5.047 20.024 1.00 89.25 172 ASN A O 1
ATOM 1299 N N . CYS A 1 173 ? 2.407 -2.916 20.106 1.00 91.25 173 CYS A N 1
ATOM 1300 C CA . CYS A 1 173 ? 2.257 -2.779 18.662 1.00 91.25 173 CYS A CA 1
ATOM 1301 C C . CYS A 1 173 ? 3.632 -2.665 17.989 1.00 91.25 173 CYS A C 1
ATOM 1303 O O . CYS A 1 173 ? 4.394 -1.748 18.285 1.00 91.25 173 CYS A O 1
ATOM 1305 N N . CYS A 1 174 ? 3.929 -3.517 17.003 1.00 88.38 174 CYS A N 1
ATOM 1306 C CA . CYS A 1 174 ? 5.241 -3.548 16.340 1.00 88.38 174 CYS A CA 1
ATOM 1307 C C . CYS A 1 174 ? 5.587 -2.303 15.497 1.00 88.38 174 CYS A C 1
ATOM 1309 O O . CYS A 1 174 ? 6.706 -2.192 15.004 1.00 88.38 174 CYS A O 1
ATOM 1311 N N . PHE A 1 175 ? 4.634 -1.392 15.278 1.00 89.69 175 PHE A N 1
ATOM 1312 C CA . PHE A 1 175 ? 4.848 -0.170 14.496 1.00 89.69 175 PHE A CA 1
ATOM 1313 C C . PHE A 1 175 ? 5.172 1.057 15.353 1.00 89.69 175 PHE A C 1
ATOM 1315 O O . PHE A 1 175 ? 5.953 1.902 14.924 1.00 89.69 175 PHE A O 1
ATOM 1322 N N . CYS A 1 176 ? 4.552 1.185 16.529 1.00 92.31 176 CYS A N 1
ATOM 1323 C CA . CYS A 1 176 ? 4.720 2.345 17.412 1.00 92.31 176 CYS A CA 1
ATOM 1324 C C . CYS A 1 176 ? 5.304 1.997 18.784 1.00 92.31 176 CYS A C 1
ATOM 1326 O O . CYS A 1 176 ? 5.621 2.913 19.532 1.00 92.31 176 CYS A O 1
ATOM 1328 N N . PHE A 1 177 ? 5.441 0.707 19.103 1.00 91.00 177 PHE A N 1
ATOM 1329 C CA . PHE A 1 177 ? 5.946 0.175 20.373 1.00 91.00 177 PHE A CA 1
ATOM 1330 C C . PHE A 1 177 ? 5.097 0.511 21.609 1.00 91.00 177 PHE A C 1
ATOM 1332 O O . PHE A 1 177 ? 5.510 0.245 22.730 1.00 91.00 177 PHE A O 1
ATOM 1339 N N . GLU A 1 178 ? 3.887 1.037 21.412 1.00 91.31 178 GLU A N 1
ATOM 1340 C CA . GLU A 1 178 ? 2.925 1.282 22.488 1.00 91.31 178 GLU A CA 1
ATOM 1341 C C . GLU A 1 178 ? 2.088 0.027 22.787 1.00 91.31 178 GLU A C 1
ATOM 1343 O O . GLU A 1 178 ? 1.804 -0.748 21.860 1.00 91.31 178 GLU A O 1
ATOM 1348 N N . PRO A 1 179 ? 1.594 -0.144 24.029 1.00 89.94 179 PRO A N 1
ATOM 1349 C CA . PRO A 1 179 ? 0.726 -1.258 24.395 1.00 89.94 179 PRO A CA 1
ATOM 1350 C C . PRO A 1 179 ? -0.481 -1.379 23.469 1.00 89.94 179 PRO A C 1
ATOM 1352 O O . PRO A 1 179 ? -1.161 -0.387 23.174 1.00 89.94 179 PRO A O 1
ATOM 1355 N N . LEU A 1 180 ? -0.806 -2.601 23.045 1.00 90.06 180 LEU A N 1
ATOM 1356 C CA . LEU A 1 180 ? -1.963 -2.865 22.186 1.00 90.06 180 LEU A CA 1
ATOM 1357 C C . LEU A 1 180 ? -3.271 -2.276 22.757 1.00 90.06 180 LEU A C 1
ATOM 1359 O O . LEU A 1 180 ? -3.964 -1.595 22.001 1.00 90.06 180 LEU A O 1
ATOM 1363 N N . PRO A 1 181 ? -3.585 -2.382 24.069 1.00 88.12 181 PRO A N 1
ATOM 1364 C CA . PRO A 1 181 ? -4.812 -1.807 24.637 1.00 88.12 181 PRO A CA 1
ATOM 1365 C C . PRO A 1 181 ? -4.931 -0.273 24.577 1.00 88.12 181 PRO A C 1
ATOM 1367 O O . PRO A 1 181 ? -6.003 0.256 24.870 1.00 88.12 181 PRO A O 1
ATOM 1370 N N . SER A 1 182 ? -3.865 0.458 24.231 1.00 87.31 182 SER A N 1
ATOM 1371 C CA . SER A 1 182 ? -3.852 1.932 24.234 1.00 87.31 182 SER A CA 1
ATOM 1372 C C . SER A 1 182 ? -4.623 2.587 23.073 1.00 87.31 182 SER A C 1
ATOM 1374 O O . SER A 1 182 ? -4.908 3.790 23.116 1.00 87.31 182 SER A O 1
ATOM 1376 N N . ALA A 1 183 ? -4.975 1.822 22.034 1.00 90.25 183 ALA A N 1
ATOM 1377 C CA . ALA A 1 183 ? -5.723 2.288 20.867 1.00 90.25 183 ALA A CA 1
ATOM 1378 C C . ALA A 1 183 ? -6.516 1.141 20.214 1.00 90.25 183 ALA A C 1
ATOM 1380 O O . ALA A 1 183 ? -6.462 0.004 20.673 1.00 90.25 183 ALA A O 1
ATOM 1381 N N . ALA A 1 184 ? -7.275 1.434 19.153 1.00 93.38 184 ALA A N 1
ATOM 1382 C CA . ALA A 1 184 ? -8.040 0.418 18.434 1.00 93.38 184 ALA A CA 1
ATOM 1383 C C . ALA A 1 184 ? -7.107 -0.575 17.724 1.00 93.38 184 ALA A C 1
ATOM 1385 O O . ALA A 1 184 ? -6.242 -0.179 16.939 1.00 93.38 184 ALA A O 1
ATOM 1386 N N . VAL A 1 185 ? -7.295 -1.862 18.002 1.00 93.75 185 VAL A N 1
ATOM 1387 C CA . VAL A 1 185 ? -6.470 -2.973 17.517 1.00 93.75 185 VAL A CA 1
ATOM 1388 C C . VAL A 1 185 ? -7.186 -3.715 16.393 1.00 93.75 185 VAL A C 1
ATOM 1390 O O . VAL A 1 185 ? -8.409 -3.867 16.402 1.00 93.75 185 VAL A O 1
ATOM 1393 N N . ILE A 1 186 ? -6.412 -4.207 15.433 1.00 93.88 186 ILE A N 1
ATOM 1394 C CA . ILE A 1 186 ? -6.849 -5.169 14.422 1.00 93.88 186 ILE A CA 1
ATOM 1395 C C 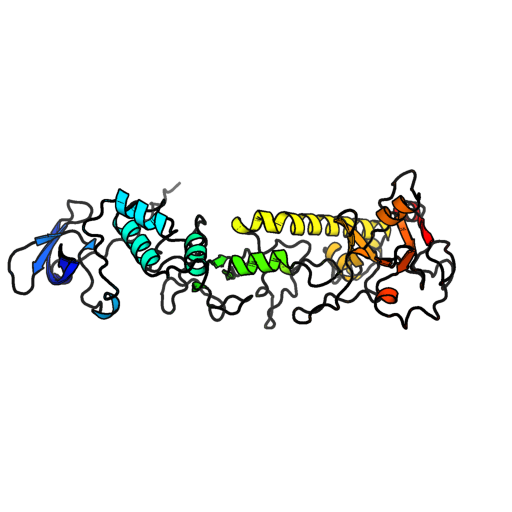. ILE A 1 186 ? -5.969 -6.415 14.484 1.00 93.88 186 ILE A C 1
ATOM 1397 O O . ILE A 1 186 ? -4.786 -6.333 14.818 1.00 93.88 186 ILE A O 1
ATOM 1401 N N . ALA A 1 187 ? -6.556 -7.562 14.153 1.00 91.25 187 ALA A N 1
ATOM 1402 C CA . ALA A 1 187 ? -5.807 -8.774 13.854 1.00 91.25 187 ALA A CA 1
ATOM 1403 C C . ALA A 1 187 ? -5.367 -8.732 12.385 1.00 91.25 187 ALA A C 1
ATOM 1405 O O . ALA A 1 187 ? -6.148 -8.342 11.514 1.00 91.25 187 ALA A O 1
ATOM 1406 N N . LEU A 1 188 ? -4.123 -9.113 12.127 1.00 90.69 188 LEU A N 1
ATOM 1407 C CA . LEU A 1 188 ? -3.577 -9.281 10.791 1.00 90.69 188 LEU A CA 1
ATOM 1408 C C . LEU A 1 188 ? -3.917 -10.676 10.270 1.00 90.69 188 LEU A C 1
ATOM 1410 O O . LEU A 1 188 ? -3.874 -11.655 11.016 1.00 90.69 188 LEU A O 1
ATOM 1414 N N . ASP A 1 189 ? -4.188 -10.757 8.972 1.00 89.94 189 ASP A N 1
ATOM 1415 C CA . ASP A 1 189 ? -4.516 -11.986 8.250 1.00 89.94 189 ASP A CA 1
ATOM 1416 C C . ASP A 1 189 ? -3.243 -12.783 7.925 1.00 89.94 189 ASP A C 1
ATOM 1418 O O . ASP A 1 189 ? -2.832 -12.964 6.781 1.00 89.94 189 ASP A O 1
ATOM 1422 N N . CYS A 1 190 ? -2.533 -13.159 8.980 1.00 87.00 190 CYS A N 1
ATOM 1423 C CA . CYS A 1 190 ? -1.359 -14.014 8.933 1.00 87.00 190 CYS A CA 1
ATOM 1424 C C . CYS A 1 190 ? -1.622 -15.279 9.747 1.00 87.00 190 CYS A C 1
ATOM 1426 O O . CYS A 1 190 ? -2.432 -15.250 10.670 1.00 87.00 190 CYS A O 1
ATOM 1428 N N . GLU A 1 191 ? -0.909 -16.370 9.462 1.00 83.00 191 GLU A N 1
ATOM 1429 C CA . GLU A 1 191 ? -1.135 -17.664 10.133 1.00 83.00 191 GLU A CA 1
ATOM 1430 C C . GLU A 1 191 ? -1.039 -17.579 11.668 1.00 83.00 191 GLU A C 1
ATOM 1432 O O . GLU A 1 191 ? -1.773 -18.266 12.372 1.00 83.00 191 GLU A O 1
ATOM 1437 N N . ALA A 1 192 ? -0.177 -16.697 12.185 1.00 81.88 192 ALA A N 1
ATOM 1438 C CA . ALA A 1 192 ? -0.003 -16.458 13.619 1.00 81.88 192 ALA A CA 1
ATOM 1439 C C . ALA A 1 192 ? -1.047 -15.498 14.232 1.00 81.88 192 ALA A C 1
ATOM 1441 O O . ALA A 1 192 ? -1.126 -15.377 15.451 1.00 81.88 192 ALA A O 1
ATOM 1442 N N . GLY A 1 193 ? -1.842 -14.792 13.419 1.00 84.81 193 GLY A N 1
ATOM 1443 C CA . GLY A 1 193 ? -2.869 -13.859 13.898 1.00 84.81 193 GLY A CA 1
ATOM 1444 C C . GLY A 1 193 ? -2.331 -12.654 14.683 1.00 84.81 193 GLY A C 1
ATOM 1445 O O . GLY A 1 193 ? -2.948 -12.240 15.661 1.00 84.81 193 GLY A O 1
ATOM 1446 N N . HIS A 1 194 ? -1.182 -12.094 14.288 1.00 87.88 194 HIS A N 1
ATOM 1447 C CA . HIS A 1 194 ? -0.559 -10.952 14.967 1.00 87.88 194 HIS A CA 1
ATOM 1448 C C . HIS A 1 194 ? -1.456 -9.709 15.026 1.00 87.88 194 HIS A C 1
ATOM 1450 O O . HIS A 1 194 ? -2.251 -9.450 14.126 1.00 87.88 194 HIS A O 1
ATOM 1456 N N . PHE A 1 195 ? -1.264 -8.882 16.053 1.00 90.75 195 PHE A N 1
ATOM 1457 C CA . PHE A 1 195 ? -2.092 -7.708 16.318 1.00 90.75 195 PHE A CA 1
ATOM 1458 C C . PHE A 1 195 ? -1.311 -6.406 16.171 1.00 90.75 195 PHE A C 1
ATOM 1460 O O . PHE A 1 195 ? -0.155 -6.311 16.579 1.00 90.75 195 PHE A O 1
ATOM 1467 N N . VAL A 1 196 ? -1.963 -5.379 15.629 1.00 93.19 196 VAL A N 1
ATOM 1468 C CA . VAL A 1 196 ? -1.408 -4.023 15.508 1.00 93.19 196 VAL A CA 1
ATOM 1469 C C . VAL A 1 196 ? -2.505 -2.982 15.699 1.00 93.19 196 VAL A C 1
ATOM 1471 O O . VAL A 1 196 ? -3.690 -3.275 15.534 1.00 93.19 196 VAL A O 1
ATOM 1474 N N . HIS A 1 197 ? -2.138 -1.738 16.011 1.00 94.19 197 HIS A N 1
ATOM 1475 C CA . HIS A 1 197 ? -3.118 -0.650 16.012 1.00 94.19 197 HIS A CA 1
ATOM 1476 C C . HIS A 1 197 ? -3.602 -0.339 14.592 1.00 94.19 197 HIS A C 1
ATOM 1478 O O . HIS A 1 197 ? -2.792 -0.224 13.668 1.00 94.19 197 HIS A O 1
ATOM 1484 N N . LEU A 1 198 ? -4.906 -0.097 14.439 1.00 94.88 198 LEU A N 1
ATOM 1485 C CA . LEU A 1 198 ? -5.530 0.288 13.169 1.00 94.88 198 LEU A CA 1
ATOM 1486 C C . LEU A 1 198 ? -4.848 1.519 12.558 1.00 94.88 198 LEU A C 1
ATOM 1488 O O . LEU A 1 198 ? -4.476 1.508 11.387 1.00 94.88 198 LEU A O 1
ATOM 1492 N N . ALA A 1 199 ? -4.641 2.563 13.365 1.00 93.44 199 ALA A N 1
ATOM 1493 C CA . ALA A 1 199 ? -4.009 3.803 12.920 1.00 93.44 199 ALA A CA 1
ATOM 1494 C C . ALA A 1 199 ? -2.563 3.586 12.439 1.00 93.44 199 ALA A C 1
ATOM 1496 O O . ALA A 1 199 ? -2.131 4.214 11.472 1.00 93.44 199 ALA A O 1
ATOM 1497 N N . CYS A 1 200 ? -1.826 2.667 13.072 1.00 94.19 200 CYS A N 1
ATOM 1498 C CA . CYS A 1 200 ? -0.466 2.326 12.663 1.00 94.19 200 CYS A CA 1
ATOM 1499 C C . CYS A 1 200 ? -0.447 1.571 11.332 1.00 94.19 200 CYS A C 1
ATOM 1501 O O . CYS A 1 200 ? 0.326 1.925 10.443 1.00 94.19 200 CYS A O 1
ATOM 1503 N N . ALA A 1 201 ? -1.332 0.583 11.163 1.00 94.50 201 ALA A N 1
ATOM 1504 C CA . ALA A 1 201 ? -1.479 -0.134 9.898 1.00 94.50 201 ALA A CA 1
ATOM 1505 C C . ALA A 1 201 ? -1.880 0.818 8.760 1.00 94.50 201 ALA A C 1
ATOM 1507 O O . ALA A 1 201 ? -1.279 0.799 7.688 1.00 94.50 201 ALA A O 1
ATOM 1508 N N . TRP A 1 202 ? -2.831 1.721 9.012 1.00 94.19 202 TRP A N 1
ATOM 1509 C CA . TRP A 1 202 ? -3.233 2.734 8.039 1.00 94.19 202 TRP A CA 1
ATOM 1510 C C . TRP A 1 202 ? -2.073 3.665 7.667 1.00 94.19 202 TRP A C 1
ATOM 1512 O O . TRP A 1 202 ? -1.823 3.903 6.486 1.00 94.19 202 TRP A O 1
ATOM 1522 N N . LYS A 1 203 ? -1.303 4.141 8.655 1.00 93.38 203 LYS A N 1
ATOM 1523 C CA . LYS A 1 203 ? -0.126 4.983 8.404 1.00 93.38 203 LYS A CA 1
ATOM 1524 C C . LYS A 1 203 ? 0.947 4.249 7.596 1.00 93.38 203 LYS A C 1
ATOM 1526 O O . LYS A 1 203 ? 1.541 4.856 6.709 1.00 93.38 203 LYS A O 1
ATOM 1531 N N . CYS A 1 204 ? 1.166 2.963 7.864 1.00 91.94 204 CYS A N 1
ATOM 1532 C CA . CYS A 1 204 ? 2.073 2.116 7.090 1.00 91.94 204 CYS A CA 1
ATOM 1533 C C . CYS A 1 204 ? 1.652 2.052 5.610 1.00 91.94 204 CYS A C 1
ATOM 1535 O O . CYS A 1 204 ? 2.473 2.314 4.730 1.00 91.94 204 CYS A O 1
ATOM 1537 N N . LEU A 1 205 ? 0.360 1.826 5.336 1.00 92.75 205 LEU A N 1
ATOM 1538 C CA . LEU A 1 205 ? -0.188 1.817 3.972 1.00 92.75 205 LEU A CA 1
ATOM 1539 C C . LEU A 1 205 ? -0.063 3.176 3.270 1.00 92.75 205 LEU A C 1
ATOM 1541 O O . LEU A 1 205 ? 0.197 3.220 2.070 1.00 92.75 205 LEU A O 1
ATOM 1545 N N . GLN A 1 206 ? -0.225 4.282 4.002 1.00 90.31 206 GLN A N 1
ATOM 1546 C CA . GLN A 1 206 ? -0.048 5.625 3.444 1.00 90.31 206 GLN A CA 1
ATOM 1547 C C . GLN A 1 206 ? 1.395 5.941 3.054 1.00 90.31 206 GLN A C 1
ATOM 1549 O O . GLN A 1 206 ? 1.619 6.619 2.054 1.00 90.31 206 GLN A O 1
ATOM 1554 N N . VAL A 1 207 ? 2.358 5.517 3.876 1.00 89.25 207 VAL A N 1
ATOM 1555 C CA . VAL A 1 207 ? 3.786 5.715 3.593 1.00 89.25 207 VAL A CA 1
ATOM 1556 C C . VAL A 1 207 ? 4.198 4.857 2.397 1.00 89.25 207 VAL A C 1
ATOM 1558 O O . VAL A 1 207 ? 4.881 5.347 1.500 1.00 89.25 207 VAL A O 1
ATOM 1561 N N . GLY A 1 208 ? 3.741 3.604 2.347 1.00 87.06 208 GLY A N 1
ATOM 1562 C CA . GLY A 1 208 ? 3.978 2.708 1.222 1.00 87.06 208 GLY A CA 1
ATOM 1563 C C . GLY A 1 208 ? 5.455 2.349 1.049 1.00 87.06 208 GLY A C 1
ATOM 1564 O O . GLY A 1 208 ? 6.114 1.888 1.981 1.00 87.06 208 GLY A O 1
ATOM 1565 N N . CYS A 1 209 ? 5.971 2.514 -0.171 1.00 83.38 209 CYS A N 1
ATOM 1566 C CA . CYS A 1 209 ? 7.336 2.123 -0.519 1.00 83.38 209 CYS A CA 1
ATOM 1567 C C . CYS A 1 209 ? 8.366 3.067 0.124 1.00 83.38 209 CYS A C 1
ATOM 1569 O O . CYS A 1 209 ? 8.267 4.281 -0.052 1.00 83.38 209 CYS A O 1
ATOM 1571 N N . PRO A 1 210 ? 9.430 2.546 0.757 1.00 79.06 210 PRO A N 1
ATOM 1572 C CA . PRO A 1 210 ? 10.478 3.366 1.353 1.00 79.06 210 PRO A CA 1
ATOM 1573 C C . PRO A 1 210 ? 11.438 3.962 0.313 1.00 79.06 210 PRO A C 1
ATOM 1575 O O . PRO A 1 210 ? 12.513 4.392 0.685 1.00 79.06 210 PRO A O 1
ATOM 1578 N N . GLY A 1 211 ? 11.142 3.944 -0.987 1.00 84.62 211 GLY A N 1
ATOM 1579 C CA . GLY A 1 211 ? 12.060 4.399 -2.032 1.00 84.62 211 GLY A CA 1
ATOM 1580 C C . GLY A 1 211 ? 11.383 4.496 -3.400 1.00 84.62 211 GLY A C 1
ATOM 1581 O O . GLY A 1 211 ? 10.185 4.231 -3.499 1.00 84.62 211 GLY A O 1
ATOM 1582 N N . PRO A 1 212 ? 12.128 4.866 -4.460 1.00 86.81 212 PRO A N 1
ATOM 1583 C CA . PRO A 1 212 ? 11.560 5.030 -5.800 1.00 86.81 212 PRO A CA 1
ATOM 1584 C C . PRO A 1 212 ? 11.096 3.698 -6.395 1.00 86.81 212 PRO A C 1
ATOM 1586 O O . PRO A 1 212 ? 10.092 3.638 -7.102 1.00 86.81 212 PRO A O 1
ATOM 1589 N N . ALA A 1 213 ? 11.830 2.620 -6.107 1.00 89.56 213 ALA A N 1
ATOM 1590 C CA . ALA A 1 213 ? 11.495 1.285 -6.571 1.00 89.56 213 ALA A CA 1
ATOM 1591 C C . ALA A 1 213 ? 10.241 0.761 -5.860 1.00 89.56 213 ALA A C 1
ATOM 1593 O O . ALA A 1 213 ? 10.164 0.756 -4.629 1.00 89.56 213 ALA A O 1
ATOM 1594 N N . LEU A 1 214 ? 9.292 0.256 -6.647 1.00 91.00 214 LEU A N 1
ATOM 1595 C CA . LEU A 1 214 ? 8.079 -0.362 -6.133 1.00 91.00 214 LEU A CA 1
ATOM 1596 C C . LEU A 1 214 ? 8.422 -1.630 -5.341 1.00 91.00 214 LEU A C 1
ATOM 1598 O O . LEU A 1 214 ? 9.076 -2.550 -5.839 1.00 91.00 214 LEU A O 1
ATOM 1602 N N . THR A 1 215 ? 7.947 -1.661 -4.102 1.00 88.25 215 THR A N 1
ATOM 1603 C CA . THR A 1 215 ? 8.011 -2.785 -3.163 1.00 88.25 215 THR A CA 1
ATOM 1604 C C . THR A 1 215 ? 6.643 -2.958 -2.522 1.00 88.25 215 THR A C 1
ATOM 1606 O O . THR A 1 215 ? 5.813 -2.058 -2.592 1.00 88.25 215 THR A O 1
ATOM 1609 N N . PHE A 1 216 ? 6.371 -4.117 -1.930 1.00 89.88 216 PHE A N 1
ATOM 1610 C CA . PHE A 1 216 ? 5.054 -4.399 -1.345 1.00 89.88 216 PHE A CA 1
ATOM 1611 C C . PHE A 1 216 ? 5.154 -5.063 0.030 1.00 89.88 216 PHE A C 1
ATOM 1613 O O . PHE A 1 216 ? 4.163 -5.570 0.544 1.00 89.88 216 PHE A O 1
ATOM 1620 N N . ASP A 1 217 ? 6.336 -5.029 0.648 1.00 86.38 217 ASP A N 1
ATOM 1621 C CA . ASP A 1 217 ? 6.598 -5.606 1.969 1.00 86.38 217 ASP A CA 1
ATOM 1622 C C . ASP A 1 217 ? 5.728 -4.965 3.062 1.00 86.38 217 ASP A C 1
ATOM 1624 O O . ASP A 1 217 ? 5.303 -5.637 3.995 1.00 86.38 217 ASP A O 1
ATOM 1628 N N . PHE A 1 218 ? 5.371 -3.686 2.898 1.00 89.19 218 PHE A N 1
ATOM 1629 C CA . PHE A 1 218 ? 4.484 -2.948 3.806 1.00 89.19 218 PHE A CA 1
ATOM 1630 C C . PHE A 1 218 ? 3.047 -3.506 3.874 1.00 89.19 218 PHE A C 1
ATOM 1632 O O . PHE A 1 218 ? 2.269 -3.109 4.738 1.00 89.19 218 PHE A O 1
ATOM 1639 N N . LEU A 1 219 ? 2.674 -4.420 2.972 1.00 92.00 219 LEU A N 1
ATOM 1640 C CA . LEU A 1 219 ? 1.391 -5.129 3.002 1.00 92.00 219 LEU A CA 1
ATOM 1641 C C . LEU A 1 219 ? 1.393 -6.351 3.933 1.00 92.00 219 LEU A C 1
ATOM 1643 O O . LEU A 1 219 ? 0.345 -6.975 4.136 1.00 92.00 219 LEU A O 1
ATOM 1647 N N . PHE A 1 220 ? 2.554 -6.714 4.478 1.00 90.00 220 PHE A N 1
ATOM 1648 C CA . PHE A 1 220 ? 2.752 -7.924 5.262 1.00 90.00 220 PHE A CA 1
ATOM 1649 C C . PHE A 1 220 ? 3.102 -7.603 6.712 1.00 90.00 220 PHE A C 1
ATOM 1651 O O . PHE A 1 220 ? 3.682 -6.570 7.039 1.00 90.00 220 PHE A O 1
ATOM 1658 N N . CYS A 1 221 ? 2.717 -8.521 7.595 1.00 87.19 221 CYS A N 1
ATOM 1659 C CA . CYS A 1 221 ? 3.019 -8.438 9.017 1.00 87.19 221 CYS A CA 1
ATOM 1660 C C . CYS A 1 221 ? 4.543 -8.471 9.237 1.00 87.19 221 CYS A C 1
ATOM 1662 O O . CYS A 1 221 ? 5.155 -9.486 8.895 1.00 87.19 221 CYS A O 1
ATOM 1664 N N . PRO A 1 222 ? 5.144 -7.450 9.877 1.00 82.25 222 PRO A N 1
ATOM 1665 C CA . PRO A 1 222 ? 6.579 -7.436 10.168 1.00 82.25 222 PRO A CA 1
ATOM 1666 C C . PRO A 1 222 ? 7.034 -8.576 11.088 1.00 82.25 222 PRO A C 1
ATOM 1668 O O . PRO A 1 222 ? 8.203 -8.946 11.068 1.00 82.25 222 PRO A O 1
ATOM 1671 N N . LEU A 1 223 ? 6.112 -9.130 11.882 1.00 81.06 223 LEU A N 1
ATOM 1672 C CA . LEU A 1 223 ? 6.378 -10.195 12.848 1.00 81.06 223 LEU A CA 1
ATOM 1673 C C . LEU A 1 223 ? 6.365 -11.597 12.213 1.00 81.06 223 LEU A C 1
ATOM 1675 O O . LEU A 1 223 ? 6.857 -12.549 12.810 1.00 81.06 223 LEU A O 1
ATOM 1679 N N . CYS A 1 224 ? 5.822 -11.755 11.000 1.00 76.00 224 CYS A N 1
ATOM 1680 C CA . CYS A 1 224 ? 5.745 -13.058 10.340 1.00 76.00 224 CYS A CA 1
ATOM 1681 C C . CYS A 1 224 ? 7.045 -13.406 9.610 1.00 76.00 224 CYS A C 1
ATOM 1683 O O . CYS A 1 224 ? 7.475 -12.671 8.724 1.00 76.00 224 CYS A O 1
ATOM 1685 N N . GLY A 1 225 ? 7.628 -14.566 9.922 1.00 60.34 225 GLY A N 1
ATOM 1686 C CA . GLY A 1 225 ? 8.840 -15.084 9.286 1.00 60.34 225 GLY A CA 1
ATOM 1687 C C . GLY A 1 225 ? 9.358 -16.348 9.972 1.00 60.34 225 GLY A C 1
ATOM 1688 O O . GLY A 1 225 ? 9.400 -16.426 11.194 1.00 60.34 225 GLY A O 1
ATOM 1689 N N . SER A 1 226 ? 9.734 -17.363 9.195 1.00 43.69 226 SER A N 1
ATOM 1690 C CA . SER A 1 226 ? 10.227 -18.650 9.698 1.00 43.69 226 SER A CA 1
ATOM 1691 C C . SER A 1 226 ? 11.689 -18.553 10.155 1.00 43.69 226 SER A C 1
ATOM 1693 O O . SER A 1 226 ? 12.598 -18.698 9.338 1.00 43.69 226 SER A O 1
ATOM 1695 N N . GLY A 1 227 ? 11.921 -18.331 11.449 1.00 38.09 227 GLY A N 1
ATOM 1696 C CA . GLY A 1 227 ? 13.242 -18.423 12.085 1.00 38.09 227 GLY A CA 1
ATOM 1697 C C . GLY A 1 227 ? 13.480 -17.311 13.103 1.00 38.09 227 GLY A C 1
ATOM 1698 O O . GLY A 1 227 ? 12.798 -16.297 13.069 1.00 38.09 227 GLY A O 1
ATOM 1699 N N . LYS A 1 228 ? 14.456 -17.491 14.003 1.00 37.62 228 LYS A N 1
ATOM 1700 C CA . LYS A 1 228 ? 14.817 -16.602 15.135 1.00 37.62 228 LYS A CA 1
ATOM 1701 C C . LYS A 1 228 ? 15.224 -15.155 14.763 1.00 37.62 228 LYS A C 1
ATOM 1703 O O . LYS A 1 228 ? 15.780 -14.443 15.588 1.00 37.62 228 LYS A O 1
ATOM 1708 N N . GLU A 1 229 ? 14.926 -14.709 13.550 1.00 40.69 229 GLU A N 1
ATOM 1709 C CA . GLU A 1 229 ? 15.157 -13.370 13.025 1.00 40.69 229 GLU A CA 1
ATOM 1710 C C . GLU A 1 229 ? 13.890 -12.925 12.281 1.00 40.69 229 GLU A C 1
ATOM 1712 O O . GLU A 1 229 ? 13.762 -13.094 11.069 1.00 40.69 229 GLU A O 1
ATOM 1717 N N . GLY A 1 230 ? 12.915 -12.418 13.039 1.00 44.66 230 GLY A N 1
ATOM 1718 C CA . GLY A 1 230 ? 11.576 -12.050 12.578 1.00 44.66 230 GLY A CA 1
ATOM 1719 C C . GLY A 1 230 ? 11.555 -11.001 11.467 1.00 44.66 230 GLY A C 1
ATOM 1720 O O . GLY A 1 230 ? 11.411 -9.809 11.716 1.00 44.66 230 GLY A O 1
ATOM 1721 N N . ARG A 1 231 ? 11.656 -11.468 10.226 1.00 48.97 231 ARG A N 1
ATOM 1722 C CA . ARG A 1 231 ? 11.197 -10.806 9.003 1.00 48.97 231 ARG A CA 1
ATOM 1723 C C . ARG A 1 231 ? 10.692 -11.882 8.055 1.00 48.97 231 ARG A C 1
ATOM 1725 O O . ARG A 1 231 ? 11.150 -13.019 8.126 1.00 48.97 231 ARG A O 1
ATOM 1732 N N . CYS A 1 232 ? 9.787 -11.505 7.156 1.00 49.03 232 CYS A N 1
ATOM 1733 C CA . CYS A 1 232 ? 9.129 -12.302 6.116 1.00 49.03 232 CYS A CA 1
ATOM 1734 C C . CYS A 1 232 ? 10.084 -13.011 5.123 1.00 49.03 232 CYS A C 1
ATOM 1736 O O . CYS A 1 232 ? 9.909 -12.904 3.915 1.00 49.03 232 CYS A O 1
ATOM 1738 N N . GLY A 1 233 ? 11.103 -13.737 5.590 1.00 48.22 233 GLY A N 1
ATOM 1739 C CA . GLY A 1 233 ? 12.252 -14.188 4.802 1.00 48.22 233 GLY A CA 1
ATOM 1740 C C . GLY A 1 233 ? 11.926 -15.196 3.702 1.00 48.22 233 GLY A C 1
ATOM 1741 O O . GLY A 1 233 ? 12.709 -15.339 2.771 1.00 48.22 233 GLY A O 1
ATOM 1742 N N . ASN A 1 234 ? 10.757 -15.842 3.770 1.00 54.78 234 ASN A N 1
ATOM 1743 C CA . ASN A 1 234 ? 10.288 -16.810 2.774 1.00 54.78 234 ASN A CA 1
ATOM 1744 C C . ASN A 1 234 ? 8.911 -16.472 2.179 1.00 54.78 234 ASN A C 1
ATOM 1746 O O . ASN A 1 234 ? 8.391 -17.248 1.376 1.00 54.78 234 ASN A O 1
ATOM 1750 N N . ILE A 1 235 ? 8.304 -15.340 2.553 1.00 63.22 235 ILE A N 1
ATOM 1751 C CA . ILE A 1 235 ? 6.997 -14.964 2.007 1.00 63.22 235 ILE A CA 1
ATOM 1752 C C . ILE A 1 235 ? 7.198 -14.465 0.581 1.00 63.22 235 ILE A C 1
ATOM 1754 O O . ILE A 1 235 ? 7.968 -13.542 0.322 1.00 63.22 235 ILE A O 1
ATOM 1758 N N . GLN A 1 236 ? 6.466 -15.063 -0.353 1.00 73.06 236 GLN A N 1
ATOM 1759 C CA . GLN A 1 236 ? 6.414 -14.607 -1.735 1.00 73.06 236 GLN A CA 1
ATOM 1760 C C . GLN A 1 236 ? 5.551 -13.341 -1.804 1.00 73.06 236 GLN A C 1
ATOM 1762 O O . GLN A 1 236 ? 4.392 -13.399 -2.194 1.00 73.06 236 GLN A O 1
ATOM 1767 N N . VAL A 1 237 ? 6.077 -12.189 -1.378 1.00 74.56 237 VAL A N 1
ATOM 1768 C CA . VAL A 1 237 ? 5.357 -10.901 -1.194 1.00 74.56 237 VAL A CA 1
ATOM 1769 C C . VAL A 1 237 ? 4.425 -10.532 -2.367 1.00 74.56 237 VAL A C 1
ATOM 1771 O O . VAL A 1 237 ? 3.409 -9.848 -2.224 1.00 74.56 237 VAL A O 1
ATOM 1774 N N . MET A 1 238 ? 4.750 -11.015 -3.558 1.00 81.12 238 MET A N 1
ATOM 1775 C CA . MET A 1 238 ? 4.112 -10.656 -4.818 1.00 81.12 238 MET A CA 1
ATOM 1776 C C . MET A 1 238 ? 2.938 -11.570 -5.175 1.00 81.12 238 MET A C 1
ATOM 1778 O O . MET A 1 238 ? 2.034 -11.149 -5.894 1.00 81.12 238 MET A O 1
ATOM 1782 N N . THR A 1 239 ? 2.925 -12.795 -4.655 1.00 77.81 239 THR A N 1
ATOM 1783 C CA . THR A 1 239 ? 1.912 -13.826 -4.934 1.00 77.81 239 THR A CA 1
ATOM 1784 C C . THR A 1 239 ? 1.146 -14.252 -3.681 1.00 77.81 239 THR A C 1
ATOM 1786 O O . THR A 1 239 ? -0.001 -14.676 -3.791 1.00 77.81 239 THR A O 1
ATOM 1789 N N . ALA A 1 240 ? 1.739 -14.097 -2.498 1.00 84.19 240 ALA A N 1
ATOM 1790 C CA . ALA A 1 240 ? 1.132 -14.398 -1.212 1.00 84.19 240 ALA A CA 1
ATOM 1791 C C . ALA A 1 240 ? -0.037 -13.456 -0.898 1.00 84.19 240 ALA A C 1
ATOM 1793 O O . ALA A 1 240 ? -0.124 -12.334 -1.416 1.00 84.19 240 ALA A O 1
ATOM 1794 N N . GLN A 1 241 ? -0.929 -13.917 -0.024 1.00 87.12 241 GLN A N 1
ATOM 1795 C CA . GLN A 1 241 ? -2.014 -13.106 0.514 1.00 87.12 241 GLN A CA 1
ATOM 1796 C C . GLN A 1 241 ? -1.449 -12.021 1.448 1.00 87.12 241 GLN A C 1
ATOM 1798 O O . GLN A 1 241 ? -0.729 -12.350 2.388 1.00 87.12 241 GLN A O 1
ATOM 1803 N N . PRO A 1 242 ? -1.734 -10.731 1.195 1.00 91.31 242 PRO A N 1
ATOM 1804 C CA . PRO A 1 242 ? -1.379 -9.639 2.099 1.00 91.31 242 PRO A CA 1
ATOM 1805 C C . PRO A 1 242 ? -1.951 -9.832 3.505 1.00 91.31 242 PRO A C 1
ATOM 1807 O O . PRO A 1 242 ? -3.140 -10.106 3.635 1.00 91.31 242 PRO A O 1
ATOM 1810 N N . HIS A 1 243 ? -1.141 -9.604 4.542 1.00 91.94 243 HIS A N 1
ATOM 1811 C CA . HIS A 1 243 ? -1.572 -9.764 5.939 1.00 91.94 243 HIS A CA 1
ATOM 1812 C C . HIS A 1 243 ? -2.365 -8.559 6.466 1.00 91.94 243 HIS A C 1
ATOM 1814 O O . HIS A 1 243 ? -3.093 -8.674 7.446 1.00 91.94 243 HIS A O 1
ATOM 1820 N N . LEU A 1 244 ? -2.232 -7.382 5.848 1.00 91.44 244 LEU A N 1
ATOM 1821 C CA . LEU A 1 244 ? -2.967 -6.179 6.259 1.00 91.44 244 LEU A CA 1
ATOM 1822 C C . LEU A 1 244 ? -4.425 -6.151 5.752 1.00 91.44 244 LEU A C 1
ATOM 1824 O O . LEU A 1 244 ? -5.078 -5.112 5.837 1.00 91.44 244 LEU A O 1
ATOM 1828 N N . GLN A 1 245 ? -4.955 -7.263 5.230 1.00 87.94 245 GLN A N 1
ATOM 1829 C CA . GLN A 1 245 ? -6.343 -7.350 4.769 1.00 87.94 245 GLN A CA 1
ATOM 1830 C C . GLN A 1 245 ? -7.323 -7.199 5.933 1.00 87.94 245 GLN A C 1
ATOM 1832 O O . GLN A 1 245 ? -7.532 -8.104 6.731 1.00 87.94 245 GLN A O 1
ATOM 1837 N N . HIS A 1 246 ? -7.952 -6.030 6.012 1.00 90.56 246 HIS A N 1
ATOM 1838 C CA . HIS A 1 246 ? -8.968 -5.730 7.010 1.00 90.56 246 HIS A CA 1
ATOM 1839 C C . HIS A 1 246 ? -10.023 -4.794 6.414 1.00 90.56 246 HIS A C 1
ATOM 1841 O O . HIS A 1 246 ? -9.693 -3.895 5.640 1.00 90.56 246 HIS A O 1
ATOM 1847 N N . SER A 1 247 ? -11.294 -4.961 6.793 1.00 89.88 247 SER A N 1
ATOM 1848 C CA . SER A 1 247 ? -12.417 -4.179 6.242 1.00 89.88 247 SER A CA 1
ATOM 1849 C C . SER A 1 247 ? -12.219 -2.665 6.386 1.00 89.88 247 SER A C 1
ATOM 1851 O O . SER A 1 247 ? -12.487 -1.912 5.457 1.00 89.88 247 SER A O 1
ATOM 1853 N N . GLN A 1 248 ? -11.657 -2.231 7.515 1.00 89.69 248 GLN A N 1
ATOM 1854 C CA . GLN A 1 248 ? -11.354 -0.820 7.802 1.00 89.69 248 GLN A CA 1
ATOM 1855 C C . GLN A 1 248 ? -10.159 -0.265 7.006 1.00 89.69 248 GLN A C 1
ATOM 1857 O O . GLN A 1 248 ? -9.915 0.937 7.026 1.00 89.69 248 GLN A O 1
ATOM 1862 N N . LEU A 1 249 ? -9.397 -1.122 6.319 1.00 93.12 249 LEU A N 1
ATOM 1863 C CA . LEU A 1 249 ? -8.233 -0.740 5.515 1.00 93.12 249 LEU A CA 1
ATOM 1864 C C . LEU A 1 249 ? -8.481 -0.863 4.003 1.00 93.12 249 LEU A C 1
ATOM 1866 O O . LEU A 1 249 ? -7.621 -0.443 3.237 1.00 93.12 249 LEU A O 1
ATOM 1870 N N . GLN A 1 250 ? -9.640 -1.375 3.565 1.00 91.56 250 GLN A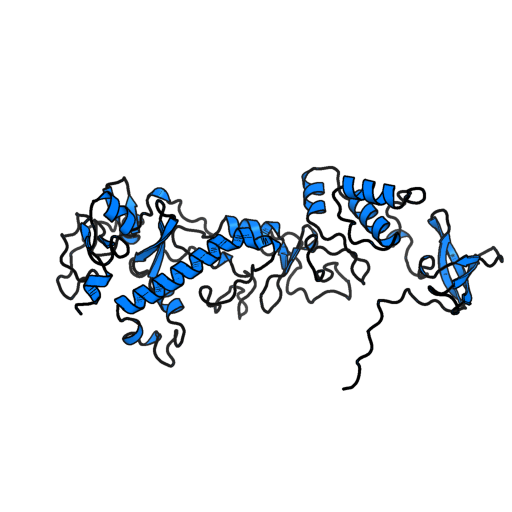 N 1
ATOM 1871 C CA . GLN A 1 250 ? -9.969 -1.639 2.150 1.00 91.56 250 GLN A CA 1
ATOM 1872 C C . GLN A 1 250 ? -9.629 -0.456 1.228 1.00 91.56 250 GLN A C 1
ATOM 1874 O O . GLN A 1 250 ? -8.802 -0.590 0.332 1.00 91.56 250 GLN A O 1
ATOM 1879 N N . ALA A 1 251 ? -10.140 0.741 1.535 1.00 92.19 251 ALA A N 1
ATOM 1880 C CA . ALA A 1 251 ? -9.887 1.935 0.724 1.00 92.19 251 ALA A CA 1
ATOM 1881 C C . ALA A 1 251 ? -8.393 2.316 0.630 1.00 92.19 251 ALA A C 1
ATOM 1883 O O . ALA A 1 251 ? -7.946 2.865 -0.375 1.00 92.19 251 ALA A O 1
ATOM 1884 N N . ALA A 1 252 ? -7.603 2.029 1.671 1.00 93.44 252 ALA A N 1
ATOM 1885 C CA . ALA A 1 252 ? -6.158 2.258 1.664 1.00 93.44 252 ALA A CA 1
ATOM 1886 C C . ALA A 1 252 ? -5.388 1.143 0.929 1.00 93.44 252 ALA A C 1
ATOM 1888 O O . ALA A 1 252 ? -4.277 1.377 0.454 1.00 93.44 252 ALA A O 1
ATOM 1889 N N . LEU A 1 253 ? -5.968 -0.056 0.819 1.00 94.81 253 LEU A N 1
ATOM 1890 C CA . LEU A 1 253 ? -5.380 -1.222 0.159 1.00 94.81 253 LEU A CA 1
ATOM 1891 C C . LEU A 1 253 ? -5.615 -1.236 -1.356 1.00 94.81 253 LEU A C 1
ATOM 1893 O O . LEU A 1 253 ? -4.753 -1.735 -2.079 1.00 94.81 253 LEU A O 1
ATOM 1897 N N . ASP A 1 254 ? -6.718 -0.669 -1.849 1.00 93.38 254 ASP A N 1
ATOM 1898 C CA . ASP A 1 254 ? -7.125 -0.753 -3.262 1.00 93.38 254 ASP A CA 1
ATOM 1899 C C . ASP A 1 254 ? -5.996 -0.396 -4.241 1.00 93.38 254 ASP A C 1
ATOM 1901 O O . ASP A 1 254 ? -5.656 -1.163 -5.149 1.00 93.38 254 ASP A O 1
ATOM 1905 N N . ARG A 1 255 ? -5.356 0.762 -4.033 1.00 93.75 255 ARG A N 1
ATOM 1906 C CA . ARG A 1 255 ? -4.262 1.228 -4.895 1.00 93.75 255 ARG A CA 1
ATOM 1907 C C . ARG A 1 255 ? -3.019 0.330 -4.786 1.00 93.75 255 ARG A C 1
ATOM 1909 O O . ARG A 1 255 ? -2.568 -0.131 -5.837 1.00 93.75 255 ARG A O 1
ATOM 1916 N N . PRO A 1 256 ? -2.440 0.070 -3.593 1.00 94.12 256 PRO A N 1
ATOM 1917 C CA . PRO A 1 256 ? -1.319 -0.859 -3.453 1.00 94.12 256 PRO A CA 1
ATOM 1918 C C . PRO A 1 256 ? -1.569 -2.241 -4.064 1.00 94.12 256 PRO A C 1
ATOM 1920 O O . PRO A 1 256 ? -0.690 -2.772 -4.741 1.00 94.12 256 PRO A O 1
ATOM 1923 N N . LEU A 1 257 ? -2.762 -2.812 -3.875 1.00 94.00 257 LEU A N 1
ATOM 1924 C CA . LEU A 1 257 ? -3.103 -4.132 -4.406 1.00 94.00 257 LEU A CA 1
ATOM 1925 C C . LEU A 1 257 ? -3.212 -4.128 -5.931 1.00 94.00 257 LEU A C 1
ATOM 1927 O O . LEU A 1 257 ? -2.652 -5.017 -6.576 1.00 94.00 257 LEU A O 1
ATOM 1931 N N . SER A 1 258 ? -3.854 -3.110 -6.510 1.00 95.12 258 SER A N 1
ATOM 1932 C CA . SER A 1 258 ? -3.910 -2.931 -7.965 1.00 95.12 258 SER A CA 1
ATOM 1933 C C . SER A 1 258 ? -2.512 -2.738 -8.565 1.00 95.12 258 SER A C 1
ATOM 1935 O O . SER A 1 258 ? -2.148 -3.407 -9.532 1.00 95.12 258 SER A O 1
ATOM 1937 N N . MET A 1 259 ? -1.677 -1.899 -7.942 1.00 95.06 259 MET A N 1
ATOM 1938 C CA . MET A 1 259 ? -0.288 -1.681 -8.360 1.00 95.06 259 MET A CA 1
ATOM 1939 C C . MET A 1 259 ? 0.524 -2.983 -8.304 1.00 95.06 259 MET A C 1
ATOM 1941 O O . MET A 1 259 ? 1.244 -3.303 -9.251 1.00 95.06 259 MET A O 1
ATOM 1945 N N . ARG A 1 260 ? 0.370 -3.773 -7.233 1.00 94.25 260 ARG A N 1
ATOM 1946 C CA . ARG A 1 260 ? 1.024 -5.081 -7.078 1.00 94.25 260 ARG A CA 1
ATOM 1947 C C . ARG A 1 260 ? 0.642 -6.031 -8.206 1.00 94.25 260 ARG A C 1
ATOM 1949 O O . ARG A 1 260 ? 1.517 -6.636 -8.819 1.00 94.25 260 ARG A O 1
ATOM 1956 N N . GLN A 1 261 ? -0.649 -6.130 -8.520 1.00 94.12 261 GLN A N 1
ATOM 1957 C CA . GLN A 1 261 ? -1.135 -6.975 -9.612 1.00 94.12 261 GLN A CA 1
ATOM 1958 C C . GLN A 1 261 ? -0.561 -6.543 -10.966 1.00 94.12 261 GLN A C 1
ATOM 1960 O O . GLN A 1 261 ? -0.098 -7.393 -11.727 1.00 94.12 261 GLN A O 1
ATOM 1965 N N . GLN A 1 262 ? -0.523 -5.240 -11.249 1.00 94.50 262 GLN A N 1
ATOM 1966 C CA . GLN A 1 262 ? 0.057 -4.711 -12.485 1.00 94.50 262 GLN A CA 1
ATOM 1967 C C . GLN A 1 262 ? 1.557 -5.024 -12.599 1.00 94.50 262 GLN A C 1
ATOM 1969 O O . GLN A 1 262 ? 2.002 -5.507 -13.640 1.00 94.50 262 GLN A O 1
ATOM 1974 N N . VAL A 1 263 ? 2.331 -4.844 -11.522 1.00 94.25 263 VAL A N 1
ATOM 1975 C CA . VAL A 1 263 ? 3.761 -5.206 -11.488 1.00 94.25 263 VAL A CA 1
ATOM 1976 C C . VAL A 1 263 ? 3.965 -6.701 -11.743 1.00 94.25 263 VAL A C 1
ATOM 1978 O O . VAL A 1 263 ? 4.846 -7.074 -12.516 1.00 94.25 263 VAL A O 1
ATOM 1981 N N . VAL A 1 264 ? 3.125 -7.567 -11.167 1.00 92.81 264 VAL A N 1
ATOM 1982 C CA . VAL A 1 264 ? 3.173 -9.016 -11.427 1.00 92.81 264 VAL A CA 1
ATOM 1983 C C . VAL A 1 264 ? 2.931 -9.328 -12.908 1.00 92.81 264 VAL A C 1
ATOM 1985 O O . VAL A 1 264 ? 3.641 -10.162 -13.475 1.00 92.81 264 VAL A O 1
ATOM 1988 N N . GLN A 1 265 ? 1.964 -8.670 -13.556 1.00 92.06 265 GLN A N 1
ATOM 1989 C CA . GLN A 1 265 ? 1.708 -8.874 -14.987 1.00 92.06 265 GLN A CA 1
ATOM 1990 C C . GLN A 1 265 ? 2.873 -8.385 -15.852 1.00 92.06 265 GLN A C 1
ATOM 1992 O O . GLN A 1 265 ? 3.331 -9.127 -16.722 1.00 92.06 265 GLN A O 1
ATOM 1997 N N . LEU A 1 266 ? 3.413 -7.199 -15.563 1.00 91.81 266 LEU A N 1
ATOM 1998 C CA . LEU A 1 266 ? 4.576 -6.653 -16.267 1.00 91.81 266 LEU A CA 1
ATOM 1999 C C . LEU A 1 266 ? 5.811 -7.547 -16.112 1.00 91.81 266 LEU A C 1
ATOM 2001 O O . LEU A 1 266 ? 6.522 -7.793 -17.084 1.00 91.81 266 LEU A O 1
ATOM 2005 N N . ALA A 1 267 ? 6.046 -8.086 -14.915 1.00 91.12 267 ALA A N 1
ATOM 2006 C CA . ALA A 1 267 ? 7.129 -9.030 -14.666 1.00 91.12 267 ALA A CA 1
ATOM 2007 C C . ALA A 1 267 ? 6.968 -10.298 -15.516 1.00 91.12 267 ALA A C 1
ATOM 2009 O O . ALA A 1 267 ? 7.894 -10.679 -16.231 1.00 91.12 267 ALA A O 1
ATOM 2010 N N . LYS A 1 268 ? 5.776 -10.913 -15.521 1.00 90.31 268 LYS A N 1
ATOM 2011 C CA . LYS A 1 268 ? 5.479 -12.084 -16.367 1.00 90.31 268 LYS A CA 1
ATOM 2012 C C . LYS A 1 268 ? 5.655 -11.781 -17.852 1.00 90.31 268 LYS A C 1
ATOM 2014 O O . LYS A 1 268 ? 6.184 -12.611 -18.587 1.00 90.31 268 LYS A O 1
ATOM 2019 N N . GLN A 1 269 ? 5.211 -10.613 -18.299 1.00 89.25 269 GLN A N 1
ATOM 2020 C CA . GLN A 1 269 ? 5.360 -10.189 -19.683 1.00 89.25 269 GLN A CA 1
ATOM 2021 C C . GLN A 1 269 ? 6.832 -10.020 -20.058 1.00 89.25 269 GLN A C 1
ATOM 2023 O O . GLN A 1 269 ? 7.259 -10.529 -21.092 1.00 89.25 269 GLN A O 1
ATOM 2028 N N . ARG A 1 270 ? 7.630 -9.387 -19.191 1.00 88.25 270 ARG A N 1
ATOM 2029 C CA . ARG A 1 270 ? 9.064 -9.201 -19.421 1.00 88.25 270 ARG A CA 1
ATOM 2030 C C . ARG A 1 270 ? 9.813 -10.530 -19.507 1.00 88.25 270 ARG A C 1
ATOM 2032 O O . ARG A 1 270 ? 10.634 -10.695 -20.401 1.00 88.25 270 ARG A O 1
ATOM 2039 N N . LEU A 1 271 ? 9.480 -11.492 -18.644 1.00 88.00 271 LEU A N 1
ATOM 2040 C CA . LEU A 1 271 ? 10.042 -12.845 -18.712 1.00 88.00 271 LEU A CA 1
ATOM 2041 C C . LEU A 1 271 ? 9.774 -13.540 -20.044 1.00 88.00 271 LEU A C 1
ATOM 2043 O O . LEU A 1 271 ? 10.651 -14.228 -20.563 1.00 88.00 271 LEU A O 1
ATOM 2047 N N . LYS A 1 272 ? 8.552 -13.388 -20.569 1.00 86.31 272 LYS A N 1
ATOM 2048 C CA . LYS A 1 272 ? 8.165 -13.963 -21.860 1.00 86.31 272 LYS A CA 1
ATOM 2049 C C . LYS A 1 272 ? 8.946 -13.321 -22.999 1.00 86.31 272 LYS A C 1
ATOM 2051 O O . LYS A 1 272 ? 9.441 -14.051 -23.847 1.00 86.31 272 LYS A O 1
ATOM 2056 N N . LEU A 1 273 ? 9.078 -11.992 -22.986 1.00 83.19 273 LEU A N 1
ATOM 2057 C CA . LEU A 1 273 ? 9.838 -11.254 -23.997 1.00 83.19 273 LEU A CA 1
ATOM 2058 C C . LEU A 1 273 ? 11.313 -11.668 -24.011 1.00 83.19 273 LEU A C 1
ATOM 2060 O O . LEU A 1 273 ? 11.840 -11.958 -25.072 1.00 83.19 273 LEU A O 1
ATOM 2064 N N . GLU A 1 274 ? 11.966 -11.766 -22.851 1.00 82.31 274 GLU A N 1
ATOM 2065 C CA . GLU A 1 274 ? 13.386 -12.151 -22.782 1.00 82.31 274 GLU A CA 1
ATOM 2066 C C . GLU A 1 274 ? 13.641 -13.651 -23.030 1.00 82.31 274 GLU A C 1
ATOM 2068 O O . GLU A 1 274 ? 14.793 -14.073 -23.024 1.00 82.31 274 GLU A O 1
ATOM 2073 N N . GLY A 1 275 ? 12.605 -14.491 -23.159 1.00 77.75 275 GLY A N 1
ATOM 2074 C CA . GLY A 1 275 ? 12.760 -15.953 -23.224 1.00 77.75 275 GLY A CA 1
ATOM 2075 C C . GLY A 1 275 ? 13.355 -16.585 -21.952 1.00 77.75 275 GLY A C 1
ATOM 2076 O O . GLY A 1 275 ? 13.602 -17.792 -21.907 1.00 77.75 275 GLY A O 1
ATOM 2077 N N . ALA A 1 276 ? 13.544 -15.790 -20.894 1.00 68.75 276 ALA A N 1
ATOM 2078 C CA . ALA A 1 276 ? 14.320 -16.143 -19.709 1.00 68.75 276 ALA A CA 1
ATOM 2079 C C . ALA A 1 276 ? 13.731 -17.325 -18.927 1.00 68.75 276 ALA A C 1
ATOM 2081 O O . ALA A 1 276 ? 14.470 -18.117 -18.352 1.00 68.75 276 ALA A O 1
ATOM 2082 N N . ALA A 1 277 ? 12.406 -17.494 -18.965 1.00 67.88 277 ALA A N 1
ATOM 2083 C CA . ALA A 1 277 ? 11.726 -18.595 -18.284 1.00 67.88 277 ALA A CA 1
ATOM 2084 C C . ALA A 1 277 ? 12.155 -19.991 -18.778 1.00 67.88 277 ALA A C 1
ATOM 2086 O O . ALA A 1 277 ? 12.020 -20.962 -18.042 1.00 67.88 277 ALA A O 1
ATOM 2087 N N . LYS A 1 278 ? 12.658 -20.100 -20.017 1.00 67.88 278 LYS A N 1
ATOM 2088 C CA . LYS A 1 278 ? 13.099 -21.374 -20.609 1.00 67.88 278 LYS A CA 1
ATOM 2089 C C . LYS A 1 278 ? 14.598 -21.634 -20.460 1.00 67.88 278 LYS A C 1
ATOM 2091 O O . LYS A 1 278 ? 15.022 -22.767 -20.633 1.00 67.88 278 LYS A O 1
ATOM 2096 N N . GLN A 1 279 ? 15.386 -20.592 -20.208 1.00 72.00 279 GLN A N 1
ATOM 2097 C CA . GLN A 1 279 ? 16.848 -20.646 -20.286 1.00 72.00 279 GLN A CA 1
ATOM 2098 C C . GLN A 1 279 ? 17.521 -20.638 -18.910 1.00 72.00 279 GLN A C 1
ATOM 2100 O O . GLN A 1 279 ? 18.666 -21.062 -18.804 1.00 72.00 279 GLN A O 1
ATOM 2105 N N . ASP A 1 280 ? 16.838 -20.154 -17.866 1.00 82.38 280 ASP A N 1
ATOM 2106 C CA . ASP A 1 280 ? 17.440 -20.005 -16.540 1.00 82.38 280 ASP A CA 1
ATOM 2107 C C . ASP A 1 280 ? 17.268 -21.264 -15.675 1.00 82.38 280 ASP A C 1
ATOM 2109 O O . ASP A 1 280 ? 16.145 -21.717 -15.431 1.00 82.38 280 ASP A O 1
ATOM 2113 N N . GLU A 1 281 ? 18.385 -21.805 -15.182 1.00 84.88 281 GLU A N 1
ATOM 2114 C CA . GLU A 1 281 ? 18.441 -22.993 -14.317 1.00 84.88 281 GLU A CA 1
ATOM 2115 C C . GLU A 1 281 ? 17.693 -22.797 -12.991 1.00 84.88 281 GLU A C 1
ATOM 2117 O O . GLU A 1 281 ? 17.151 -23.753 -12.439 1.00 84.88 281 GLU A O 1
ATOM 2122 N N . GLN A 1 282 ? 17.593 -21.563 -12.481 1.00 83.88 282 GLN A N 1
ATOM 2123 C CA . GLN A 1 282 ? 16.916 -21.303 -11.208 1.00 83.88 282 GLN A CA 1
ATOM 2124 C C . GLN A 1 282 ? 15.396 -21.469 -11.296 1.00 83.88 282 GLN A C 1
ATOM 2126 O O . GLN A 1 282 ? 14.752 -21.583 -10.253 1.00 83.88 282 GLN A O 1
ATOM 2131 N N . LEU A 1 283 ? 14.840 -21.458 -12.510 1.00 84.25 283 LEU A N 1
ATOM 2132 C CA . LEU A 1 283 ? 13.416 -21.647 -12.796 1.00 84.25 283 LEU A CA 1
ATOM 2133 C C . LEU A 1 283 ? 13.059 -23.085 -13.184 1.00 84.25 283 LEU A C 1
ATOM 2135 O O . LEU A 1 283 ? 11.875 -23.393 -13.311 1.00 84.25 283 LEU A O 1
ATOM 2139 N N . GLN A 1 284 ? 14.060 -23.940 -13.392 1.00 86.31 284 GLN A N 1
ATOM 2140 C CA . GLN A 1 284 ? 13.855 -25.350 -13.708 1.00 86.31 284 GLN A CA 1
ATOM 2141 C C . GLN A 1 284 ? 13.483 -26.153 -12.450 1.00 86.31 284 GLN A C 1
ATOM 2143 O O . GLN A 1 284 ? 13.719 -25.676 -11.335 1.00 86.31 284 GLN A O 1
ATOM 2148 N N . PRO A 1 285 ? 12.936 -27.377 -12.605 1.00 86.19 285 PRO A N 1
ATOM 2149 C CA . PRO A 1 285 ? 12.625 -28.251 -11.479 1.00 86.19 285 PRO A CA 1
ATOM 2150 C C . PRO A 1 285 ? 13.807 -28.421 -10.513 1.00 86.19 285 PRO A C 1
ATOM 2152 O O . PRO A 1 285 ? 14.911 -28.769 -10.931 1.00 86.19 285 PRO A O 1
ATOM 2155 N N . GLY A 1 286 ? 13.583 -28.168 -9.221 1.00 82.50 286 GLY A N 1
ATOM 2156 C CA . GLY A 1 286 ? 14.626 -28.203 -8.181 1.00 82.50 286 GLY A CA 1
ATOM 2157 C C . GLY A 1 286 ? 15.503 -26.945 -8.081 1.00 82.50 286 GLY A C 1
ATOM 2158 O O . GLY A 1 286 ? 16.341 -26.850 -7.181 1.00 82.50 286 GLY A O 1
ATOM 2159 N N . GLY A 1 287 ? 15.305 -25.958 -8.959 1.00 83.69 287 GLY A N 1
ATOM 2160 C CA . GLY A 1 287 ? 15.934 -24.644 -8.878 1.00 83.69 287 GLY A CA 1
ATOM 2161 C C . GLY A 1 287 ? 15.389 -23.793 -7.723 1.00 83.69 287 GLY A C 1
ATOM 2162 O O . GLY A 1 287 ? 14.296 -24.016 -7.201 1.00 83.69 287 GLY A O 1
ATOM 2163 N N . LYS A 1 288 ? 16.139 -22.755 -7.323 1.00 83.25 288 LYS A N 1
ATOM 2164 C CA . LYS A 1 288 ? 15.765 -21.868 -6.199 1.00 83.25 288 LYS A CA 1
ATOM 2165 C C . LYS A 1 288 ? 14.367 -21.255 -6.360 1.00 83.25 288 LYS A C 1
ATOM 2167 O O . LYS A 1 288 ? 13.684 -21.024 -5.363 1.00 83.25 288 LYS A O 1
ATOM 2172 N N . PHE A 1 289 ? 13.954 -20.970 -7.590 1.00 81.88 289 PHE A N 1
ATOM 2173 C CA . PHE A 1 289 ? 12.678 -20.349 -7.934 1.00 81.88 289 PHE A CA 1
ATOM 2174 C C . PHE A 1 289 ? 11.776 -21.286 -8.749 1.00 81.88 289 PHE A C 1
ATOM 2176 O O . PHE A 1 289 ? 10.909 -20.810 -9.483 1.00 81.88 289 PHE A O 1
ATOM 2183 N N . ASP A 1 290 ? 11.945 -22.602 -8.601 1.00 83.06 290 ASP A N 1
ATOM 2184 C CA . ASP A 1 290 ? 11.039 -23.599 -9.173 1.00 83.06 290 ASP A CA 1
ATOM 2185 C C . ASP A 1 290 ? 9.579 -23.290 -8.792 1.00 83.06 290 ASP A C 1
ATOM 2187 O O . ASP A 1 290 ? 9.271 -22.968 -7.640 1.00 83.06 290 ASP A O 1
ATOM 2191 N N . GLY A 1 291 ? 8.691 -23.275 -9.788 1.00 82.12 291 GLY A N 1
ATOM 2192 C CA . GLY A 1 291 ? 7.290 -22.867 -9.641 1.00 82.12 291 GLY A CA 1
ATOM 2193 C C . GLY A 1 291 ? 7.055 -21.383 -9.303 1.00 82.12 291 GLY A C 1
ATOM 2194 O O . GLY A 1 291 ? 5.904 -20.970 -9.155 1.00 82.12 291 GLY A O 1
ATOM 2195 N N . ARG A 1 292 ? 8.106 -20.552 -9.207 1.00 84.44 292 ARG A N 1
ATOM 2196 C CA . ARG A 1 292 ? 8.051 -19.147 -8.741 1.00 84.44 292 ARG A CA 1
ATOM 2197 C C . ARG A 1 292 ? 8.699 -18.148 -9.713 1.00 84.44 292 ARG A C 1
ATOM 2199 O O . ARG A 1 292 ? 9.564 -17.359 -9.322 1.00 84.44 292 ARG A O 1
ATOM 2206 N N . PRO A 1 293 ? 8.251 -18.090 -10.982 1.00 85.69 293 PRO A N 1
ATOM 2207 C CA . PRO A 1 293 ? 8.869 -17.235 -11.994 1.00 85.69 293 PRO A CA 1
ATOM 2208 C C . PRO A 1 293 ? 8.781 -15.738 -11.677 1.00 85.69 293 PRO A C 1
ATOM 2210 O O . PRO A 1 293 ? 9.696 -14.982 -11.988 1.00 85.69 293 PRO A O 1
ATOM 2213 N N . VAL A 1 294 ? 7.700 -15.295 -11.034 1.00 87.31 294 VAL A N 1
ATOM 2214 C CA . VAL A 1 294 ? 7.495 -13.880 -10.682 1.00 87.31 294 VAL A CA 1
ATOM 2215 C C . VAL A 1 294 ? 8.500 -13.413 -9.629 1.00 87.31 294 VAL A C 1
ATOM 2217 O O . VAL A 1 294 ? 9.052 -12.323 -9.760 1.00 87.31 294 VAL A O 1
ATOM 2220 N N . ASP A 1 295 ? 8.784 -14.242 -8.626 1.00 83.75 295 ASP A N 1
ATOM 2221 C CA . ASP A 1 295 ? 9.758 -13.915 -7.582 1.00 83.75 295 ASP A CA 1
ATOM 2222 C C . ASP A 1 295 ? 11.169 -13.810 -8.167 1.00 83.75 295 ASP A C 1
ATOM 2224 O O . ASP A 1 295 ? 11.904 -12.867 -7.866 1.00 83.75 295 ASP A O 1
ATOM 2228 N N . TRP A 1 296 ? 11.522 -14.720 -9.082 1.00 85.31 296 TRP A N 1
ATOM 2229 C CA . TRP A 1 296 ? 12.774 -14.632 -9.832 1.00 85.31 296 TRP A CA 1
ATOM 2230 C C . TRP A 1 296 ? 12.840 -13.345 -10.660 1.00 85.31 296 TRP A C 1
ATOM 2232 O O . TRP A 1 296 ? 13.820 -12.602 -10.565 1.00 85.31 296 TRP A O 1
ATOM 2242 N N . ALA A 1 297 ? 11.776 -13.021 -11.405 1.00 87.44 297 ALA A N 1
ATOM 2243 C CA . ALA A 1 297 ? 11.698 -11.793 -12.194 1.00 87.44 297 ALA A CA 1
ATOM 2244 C C . ALA A 1 297 ? 11.934 -10.555 -11.330 1.00 87.44 297 ALA A C 1
ATOM 2246 O O . ALA A 1 297 ? 12.659 -9.656 -11.731 1.00 87.44 297 ALA A O 1
ATOM 2247 N N . LEU A 1 298 ? 11.369 -10.507 -10.127 1.00 84.06 298 LEU A N 1
ATOM 2248 C CA . LEU A 1 298 ? 11.481 -9.353 -9.233 1.00 84.06 298 LEU A CA 1
ATOM 2249 C C . LEU A 1 298 ? 12.803 -9.311 -8.459 1.00 84.06 298 LEU A C 1
ATOM 2251 O O . LEU A 1 298 ? 13.239 -8.233 -8.043 1.00 84.06 298 LEU A O 1
ATOM 2255 N N . SER A 1 299 ? 13.493 -10.449 -8.351 1.00 81.81 299 SER A N 1
ATOM 2256 C CA . SER A 1 299 ? 14.904 -10.507 -7.957 1.00 81.81 299 SER A CA 1
ATOM 2257 C C . SER A 1 299 ? 15.848 -9.982 -9.049 1.00 81.81 299 SER A C 1
ATOM 2259 O O . SER A 1 299 ? 16.953 -9.534 -8.746 1.00 81.81 299 SER A O 1
ATOM 2261 N N . LYS A 1 300 ? 15.410 -9.992 -10.316 1.00 84.56 300 LYS A N 1
ATOM 2262 C CA . LYS A 1 300 ? 16.204 -9.554 -11.472 1.00 84.56 300 LYS A CA 1
ATOM 2263 C C . LYS A 1 300 ? 15.856 -8.146 -11.944 1.00 84.56 300 LYS A C 1
ATOM 2265 O O . LYS A 1 300 ? 16.752 -7.421 -12.360 1.00 84.56 300 LYS A O 1
ATOM 2270 N N . TYR A 1 301 ? 14.596 -7.743 -11.884 1.00 88.00 301 TYR A N 1
ATOM 2271 C CA . TYR A 1 301 ? 14.068 -6.505 -12.452 1.00 88.00 301 TYR A CA 1
ATOM 2272 C C . TYR A 1 301 ? 13.642 -5.519 -11.365 1.00 88.00 301 TYR A C 1
ATOM 2274 O O . TYR A 1 301 ? 13.290 -5.902 -10.248 1.00 88.00 301 TYR A O 1
ATOM 2282 N N . VAL A 1 302 ? 13.651 -4.235 -11.716 1.00 89.75 302 VAL A N 1
ATOM 2283 C CA . VAL A 1 302 ? 13.081 -3.161 -10.898 1.00 89.75 302 VAL A CA 1
ATOM 2284 C C . VAL A 1 302 ? 11.914 -2.534 -11.634 1.00 89.75 302 VAL A C 1
ATOM 2286 O O . VAL A 1 302 ? 11.957 -2.366 -12.852 1.00 89.75 302 VAL A O 1
ATOM 2289 N N . PHE A 1 303 ? 10.883 -2.172 -10.880 1.00 93.12 303 PHE A N 1
ATOM 2290 C CA . PHE A 1 303 ? 9.726 -1.447 -11.379 1.00 93.12 303 PHE A CA 1
ATOM 2291 C C . PHE A 1 303 ? 9.599 -0.124 -10.633 1.00 93.12 303 PHE A C 1
ATOM 2293 O O . PHE A 1 303 ? 9.886 -0.049 -9.438 1.00 93.12 303 PHE A O 1
ATOM 2300 N N . PHE A 1 304 ? 9.169 0.906 -11.350 1.00 94.50 304 PHE A N 1
ATOM 2301 C CA . PHE A 1 304 ? 8.932 2.245 -10.817 1.00 94.50 304 PHE A CA 1
ATOM 2302 C C . PHE A 1 304 ? 7.508 2.674 -11.144 1.00 94.50 304 PHE A C 1
ATOM 2304 O O . PHE A 1 304 ? 6.907 2.173 -12.094 1.00 94.50 304 PHE A O 1
ATOM 2311 N N . GLU A 1 305 ? 6.979 3.625 -10.384 1.00 95.38 305 GLU A N 1
ATOM 2312 C CA . GLU A 1 305 ? 5.724 4.291 -10.713 1.00 95.38 305 GLU A CA 1
ATOM 2313 C C . GLU A 1 305 ? 5.996 5.521 -11.581 1.00 95.38 305 GLU A C 1
ATOM 2315 O O . GLU A 1 305 ? 6.833 6.358 -11.245 1.00 95.38 305 GLU A O 1
ATOM 2320 N N . CYS A 1 306 ? 5.288 5.655 -12.702 1.00 96.25 306 CYS A N 1
ATOM 2321 C CA . CYS A 1 306 ? 5.435 6.831 -13.546 1.00 96.25 306 CYS A CA 1
ATOM 2322 C C . CYS A 1 306 ? 4.774 8.069 -12.918 1.00 96.25 306 CYS A C 1
ATOM 2324 O O . CYS A 1 306 ? 3.600 8.045 -12.546 1.00 96.25 306 CYS A O 1
ATOM 2326 N N . SER A 1 307 ? 5.485 9.194 -12.898 1.00 96.31 307 SER A N 1
ATOM 2327 C CA . SER A 1 307 ? 4.982 10.486 -12.425 1.00 96.31 307 SER A CA 1
ATOM 2328 C C . SER A 1 307 ? 3.831 11.047 -13.262 1.00 96.31 307 SER A C 1
ATOM 2330 O O . SER A 1 307 ? 2.974 11.745 -12.728 1.00 96.31 307 SER A O 1
ATOM 2332 N N . LYS A 1 308 ? 3.773 10.711 -14.559 1.00 95.75 308 LYS A N 1
ATOM 2333 C CA . LYS A 1 308 ? 2.773 11.232 -15.503 1.00 95.75 308 LYS A CA 1
ATOM 2334 C C . LYS A 1 308 ? 1.496 10.396 -15.545 1.00 95.75 308 LYS A C 1
ATOM 2336 O O . LYS A 1 308 ? 0.421 10.917 -15.281 1.00 95.75 308 LYS A O 1
ATOM 2341 N N . CYS A 1 309 ? 1.598 9.106 -15.872 1.00 95.56 309 CYS A N 1
ATOM 2342 C CA . CYS A 1 309 ? 0.422 8.238 -16.016 1.00 95.56 309 CYS A CA 1
ATOM 2343 C C . CYS A 1 309 ? 0.066 7.447 -14.749 1.00 95.56 309 CYS A C 1
ATOM 2345 O O . CYS A 1 309 ? -0.975 6.800 -14.724 1.00 95.56 309 CYS A O 1
ATOM 2347 N N . ARG A 1 310 ? 0.911 7.484 -13.705 1.00 95.44 310 ARG A N 1
ATOM 2348 C CA . ARG A 1 310 ? 0.728 6.748 -12.436 1.00 95.44 310 ARG A CA 1
ATOM 2349 C C . ARG A 1 310 ? 0.657 5.220 -12.586 1.00 95.44 310 ARG A C 1
ATOM 2351 O O . ARG A 1 310 ? 0.251 4.544 -11.646 1.00 95.44 310 ARG A O 1
ATOM 2358 N N . LEU A 1 311 ? 1.069 4.684 -13.738 1.00 95.25 311 LEU A N 1
ATOM 2359 C CA . LEU A 1 311 ? 1.195 3.247 -13.991 1.00 95.25 311 LEU A CA 1
ATOM 2360 C C . LEU A 1 311 ? 2.617 2.758 -13.668 1.00 95.25 311 LEU A C 1
ATOM 2362 O O . LEU A 1 311 ? 3.579 3.527 -13.821 1.00 95.25 311 LEU A O 1
ATOM 2366 N N . PRO A 1 312 ? 2.773 1.492 -13.244 1.00 95.75 312 PRO A N 1
ATOM 2367 C CA . PRO A 1 312 ? 4.082 0.890 -13.078 1.00 95.75 312 PRO A CA 1
ATOM 2368 C C . PRO A 1 312 ? 4.744 0.658 -14.440 1.00 95.75 312 PRO A C 1
ATOM 2370 O O . PRO A 1 312 ? 4.073 0.410 -15.441 1.00 95.75 312 PRO A O 1
ATOM 2373 N N . TYR A 1 313 ? 6.072 0.707 -14.486 1.00 94.81 313 TYR A N 1
ATOM 2374 C CA . TYR A 1 313 ? 6.835 0.394 -15.694 1.00 94.81 313 TYR A CA 1
ATOM 2375 C C . TYR A 1 313 ? 8.176 -0.261 -15.366 1.00 94.81 313 TYR A C 1
ATOM 2377 O O . TYR A 1 313 ? 8.690 -0.158 -14.250 1.00 94.81 313 TYR A O 1
ATOM 2385 N N . TYR A 1 314 ? 8.736 -0.952 -16.360 1.00 92.12 314 TYR A N 1
ATOM 2386 C CA . TYR A 1 314 ? 10.031 -1.613 -16.252 1.00 92.12 314 TYR A CA 1
ATOM 2387 C C . TYR A 1 314 ? 11.170 -0.592 -16.157 1.00 92.12 314 TYR A C 1
ATOM 2389 O O . TYR A 1 314 ? 11.384 0.217 -17.057 1.00 92.12 314 TYR A O 1
ATOM 2397 N N . GLY A 1 315 ? 11.918 -0.665 -15.063 1.00 89.38 315 GLY A N 1
ATOM 2398 C CA . GLY A 1 315 ? 13.016 0.230 -14.727 1.00 89.38 315 GLY A CA 1
ATOM 2399 C C . GLY A 1 315 ? 14.409 -0.308 -15.040 1.00 89.38 315 GLY A C 1
ATOM 2400 O O . GLY A 1 315 ? 15.386 0.310 -14.623 1.00 89.38 315 GLY A O 1
ATOM 2401 N N . GLY A 1 316 ? 14.525 -1.448 -15.724 1.00 85.94 316 GLY A N 1
ATOM 2402 C CA . GLY A 1 316 ? 15.804 -2.123 -15.955 1.00 85.94 316 GLY A CA 1
ATOM 2403 C C . GLY A 1 316 ? 16.093 -3.263 -14.968 1.00 85.94 316 GLY A C 1
ATOM 2404 O O . GLY A 1 316 ? 15.359 -3.505 -14.007 1.00 85.94 316 GLY A O 1
ATOM 2405 N N . ALA A 1 317 ? 17.187 -3.985 -15.217 1.00 82.50 317 ALA A N 1
ATOM 2406 C CA . ALA A 1 317 ? 17.640 -5.084 -14.368 1.00 82.50 317 ALA A CA 1
ATOM 2407 C C . ALA A 1 317 ? 18.424 -4.578 -13.141 1.00 82.50 317 ALA A C 1
ATOM 2409 O O . ALA A 1 317 ? 19.294 -3.724 -13.272 1.00 82.50 317 ALA A O 1
ATOM 2410 N N . ARG A 1 318 ? 18.206 -5.160 -11.955 1.00 73.38 318 ARG A N 1
ATOM 2411 C CA . ARG A 1 318 ? 18.878 -4.823 -10.683 1.00 73.38 318 ARG A CA 1
ATOM 2412 C C . ARG A 1 318 ? 20.402 -4.863 -10.760 1.00 73.38 318 ARG A C 1
ATOM 2414 O O . ARG A 1 318 ? 21.064 -4.027 -10.152 1.00 73.38 318 ARG A O 1
ATOM 2421 N N . GLN A 1 319 ? 20.959 -5.774 -11.561 1.00 62.59 319 GLN A N 1
ATOM 2422 C CA . GLN A 1 319 ? 22.406 -5.903 -11.794 1.00 62.59 319 GLN A CA 1
ATOM 2423 C C . GLN A 1 319 ? 23.046 -4.627 -12.364 1.00 62.59 319 GLN A C 1
ATOM 2425 O O . GLN A 1 319 ? 24.260 -4.455 -12.287 1.00 62.59 319 GLN A O 1
ATOM 2430 N N . CYS A 1 320 ? 22.248 -3.689 -12.884 1.00 52.47 320 CYS A N 1
ATOM 2431 C CA . CYS A 1 320 ? 22.740 -2.380 -13.273 1.00 52.47 320 CYS A CA 1
ATOM 2432 C C . CYS A 1 320 ? 22.892 -1.401 -12.098 1.00 52.47 320 CYS A C 1
ATOM 2434 O O . CYS A 1 320 ? 22.995 -0.211 -12.345 1.00 52.47 320 CYS A O 1
ATOM 2436 N N . GLY A 1 321 ? 22.898 -1.836 -10.837 1.00 48.75 321 GLY A N 1
ATOM 2437 C CA . GLY A 1 321 ? 23.070 -0.940 -9.689 1.00 48.75 321 GLY A CA 1
ATOM 2438 C C . GLY A 1 321 ? 21.817 -0.143 -9.328 1.00 48.75 321 GLY A C 1
ATOM 2439 O O . GLY A 1 321 ? 21.933 0.908 -8.710 1.00 48.75 321 GLY A O 1
ATOM 2440 N N . ALA A 1 322 ? 20.627 -0.621 -9.710 1.00 49.34 322 ALA A N 1
ATOM 2441 C CA . ALA A 1 322 ? 19.411 -0.135 -9.070 1.00 49.34 322 ALA A CA 1
ATOM 2442 C C . ALA A 1 322 ? 19.474 -0.571 -7.603 1.00 49.34 322 ALA A C 1
ATOM 2444 O O . ALA A 1 322 ? 19.586 -1.771 -7.335 1.00 49.34 322 ALA A O 1
ATOM 2445 N N . ALA A 1 323 ? 19.485 0.397 -6.683 1.00 45.31 323 ALA A N 1
ATOM 2446 C CA . ALA A 1 323 ? 19.599 0.124 -5.259 1.00 45.31 323 ALA A CA 1
ATOM 2447 C C . ALA A 1 323 ? 18.615 -0.986 -4.857 1.00 45.31 323 ALA A C 1
ATOM 2449 O O . ALA A 1 323 ? 17.434 -0.963 -5.223 1.00 45.31 323 ALA A O 1
ATOM 2450 N N . ALA A 1 324 ? 19.113 -1.988 -4.127 1.00 45.03 324 ALA A N 1
ATOM 2451 C CA . ALA A 1 324 ? 18.232 -2.872 -3.378 1.00 45.03 324 ALA A CA 1
ATOM 2452 C C . ALA A 1 324 ? 17.303 -1.988 -2.527 1.00 45.03 324 ALA A C 1
ATOM 2454 O O . ALA A 1 324 ? 17.744 -0.919 -2.088 1.00 45.03 324 ALA A O 1
ATOM 2455 N N . PRO A 1 325 ? 16.031 -2.373 -2.322 1.00 45.03 325 PRO A N 1
ATOM 2456 C CA . PRO A 1 325 ? 15.178 -1.620 -1.417 1.00 45.03 325 PRO A CA 1
ATOM 2457 C C . PRO A 1 325 ? 15.922 -1.450 -0.094 1.00 45.03 325 PRO A C 1
ATOM 2459 O O . PRO A 1 325 ? 16.462 -2.422 0.440 1.00 45.03 325 PRO A O 1
ATOM 2462 N N . ALA A 1 326 ? 16.046 -0.201 0.362 1.00 38.06 326 ALA A N 1
ATOM 2463 C CA . ALA A 1 326 ? 16.727 0.100 1.609 1.00 38.06 326 ALA A CA 1
ATOM 2464 C C . ALA A 1 326 ? 16.127 -0.789 2.704 1.00 38.06 326 ALA A C 1
ATOM 2466 O O . ALA A 1 326 ? 14.903 -0.887 2.824 1.00 38.06 326 ALA A O 1
ATOM 2467 N N . ALA A 1 327 ? 16.981 -1.469 3.471 1.00 32.81 327 ALA A N 1
ATOM 2468 C CA . ALA A 1 327 ? 16.528 -2.196 4.645 1.00 32.81 327 ALA A CA 1
ATOM 2469 C C . ALA A 1 327 ? 15.721 -1.237 5.534 1.00 32.81 327 ALA A C 1
ATOM 2471 O O . ALA A 1 327 ? 16.144 -0.098 5.755 1.00 32.81 327 ALA A O 1
ATOM 2472 N N . ALA A 1 328 ? 14.559 -1.693 6.011 1.00 34.84 328 ALA A N 1
ATOM 2473 C CA . ALA A 1 328 ? 13.703 -0.929 6.913 1.00 34.84 328 ALA A CA 1
ATOM 2474 C C . ALA A 1 328 ? 14.542 -0.373 8.079 1.00 34.84 328 ALA A C 1
ATOM 2476 O O . ALA A 1 328 ? 15.087 -1.148 8.864 1.00 34.84 328 ALA A O 1
ATOM 2477 N N . GLY A 1 329 ? 14.695 0.954 8.137 1.00 34.50 329 GLY A N 1
ATOM 2478 C CA . GLY A 1 329 ? 15.479 1.648 9.166 1.00 34.50 329 GLY A CA 1
ATOM 2479 C C . GLY A 1 329 ? 16.308 2.832 8.661 1.00 34.50 329 GLY A C 1
ATOM 2480 O O . GLY A 1 329 ? 16.532 3.765 9.423 1.00 34.50 329 GLY A O 1
ATOM 2481 N N . ASN A 1 330 ? 16.699 2.852 7.382 1.00 35.75 330 ASN A N 1
ATOM 2482 C CA . ASN A 1 330 ? 17.363 4.013 6.781 1.00 35.75 330 ASN A CA 1
ATOM 2483 C C . ASN A 1 330 ? 16.374 4.798 5.919 1.00 35.75 330 ASN A C 1
ATOM 2485 O O . ASN A 1 330 ? 15.739 4.226 5.032 1.00 35.75 330 ASN A O 1
ATOM 2489 N N . ALA A 1 331 ? 16.254 6.106 6.161 1.00 43.53 331 ALA A N 1
ATOM 2490 C CA . ALA A 1 331 ? 15.534 6.983 5.247 1.00 43.53 331 ALA A CA 1
ATOM 2491 C C . ALA A 1 331 ? 16.177 6.862 3.852 1.00 43.53 331 ALA A C 1
ATOM 2493 O O . ALA A 1 331 ? 17.406 6.958 3.751 1.00 43.53 331 ALA A O 1
ATOM 2494 N N . PRO A 1 332 ? 15.400 6.619 2.782 1.00 51.91 332 PRO A N 1
ATOM 2495 C CA . PRO A 1 332 ? 15.950 6.672 1.436 1.00 51.91 332 PRO A CA 1
ATOM 2496 C C . PRO A 1 332 ? 16.591 8.038 1.205 1.00 51.91 332 PRO A C 1
ATOM 2498 O O . PRO A 1 332 ? 16.108 9.056 1.709 1.00 51.91 332 PRO A O 1
ATOM 2501 N N . ALA A 1 333 ? 17.647 8.075 0.394 1.00 57.06 333 ALA A N 1
ATOM 2502 C CA . ALA A 1 333 ? 18.074 9.336 -0.190 1.00 57.06 333 ALA A CA 1
ATOM 2503 C C . ALA A 1 333 ? 16.856 9.982 -0.870 1.00 57.06 333 ALA A C 1
ATOM 2505 O O . ALA A 1 333 ? 16.132 9.314 -1.616 1.00 57.06 333 ALA A O 1
ATOM 2506 N N . ALA A 1 334 ? 16.600 11.255 -0.565 1.00 68.94 334 ALA A N 1
ATOM 2507 C CA . ALA A 1 334 ? 15.525 11.996 -1.204 1.00 68.94 334 ALA A CA 1
ATOM 2508 C C . ALA A 1 334 ? 15.708 11.924 -2.728 1.00 68.94 334 ALA A C 1
ATOM 2510 O O . ALA A 1 334 ? 16.801 12.178 -3.235 1.00 68.94 334 ALA A O 1
ATOM 2511 N N . TYR A 1 335 ? 14.650 11.552 -3.444 1.00 83.19 335 TYR A N 1
ATOM 2512 C CA . TYR A 1 335 ? 14.630 11.505 -4.903 1.00 83.19 335 TYR A CA 1
ATOM 2513 C C . TYR A 1 335 ? 13.487 12.375 -5.419 1.00 83.19 335 TYR A C 1
ATOM 2515 O O . TYR A 1 335 ? 12.467 12.538 -4.743 1.00 83.19 335 TYR A O 1
ATOM 2523 N N . ASP A 1 336 ? 13.645 12.918 -6.622 1.00 88.50 336 ASP A N 1
ATOM 2524 C CA . ASP A 1 336 ? 12.576 13.655 -7.283 1.00 88.50 336 ASP A CA 1
ATOM 2525 C C . ASP A 1 336 ? 11.667 12.678 -8.037 1.00 88.50 336 ASP A C 1
ATOM 2527 O O . ASP A 1 336 ? 12.020 12.130 -9.084 1.00 88.50 336 ASP A O 1
ATOM 2531 N N . ALA A 1 337 ? 10.472 12.442 -7.495 1.00 91.00 337 ALA A N 1
ATOM 2532 C CA . ALA A 1 337 ? 9.494 11.555 -8.112 1.00 91.00 337 ALA A CA 1
ATOM 2533 C C . ALA A 1 337 ? 9.047 12.038 -9.498 1.00 91.00 337 ALA A C 1
ATOM 2535 O O . ALA A 1 337 ? 8.617 11.214 -10.302 1.00 91.00 337 ALA A O 1
ATOM 2536 N N . THR A 1 338 ? 9.157 13.335 -9.813 1.00 93.69 338 THR A N 1
ATOM 2537 C CA . THR A 1 338 ? 8.757 13.872 -11.123 1.00 93.69 338 THR A CA 1
ATOM 2538 C C . THR A 1 338 ? 9.643 13.358 -12.258 1.00 93.69 338 THR A C 1
ATOM 2540 O O . THR A 1 338 ? 9.160 13.211 -13.386 1.00 93.69 338 THR A O 1
ATOM 2543 N N . GLU A 1 339 ? 10.885 12.977 -11.947 1.00 93.62 339 GLU A N 1
ATOM 2544 C CA . GLU A 1 339 ? 11.862 12.451 -12.900 1.00 93.62 339 GLU A CA 1
ATOM 2545 C C . GLU A 1 339 ? 11.621 10.975 -13.262 1.00 93.62 339 GLU A C 1
ATOM 2547 O O . GLU A 1 339 ? 12.168 10.486 -14.250 1.00 93.62 339 GLU A O 1
ATOM 2552 N N . LEU A 1 340 ? 10.763 10.249 -12.536 1.00 95.12 340 LEU A N 1
ATOM 2553 C CA . LEU A 1 340 ? 10.380 8.876 -12.883 1.00 95.12 340 LEU A CA 1
ATOM 2554 C C . LEU A 1 340 ? 9.330 8.875 -14.000 1.00 95.12 340 LEU A C 1
ATOM 2556 O O . LEU A 1 340 ? 8.123 8.836 -13.760 1.00 95.12 340 LEU A O 1
ATOM 2560 N N . VAL A 1 341 ? 9.776 8.891 -15.253 1.00 96.31 341 VAL A N 1
ATOM 2561 C CA . VAL A 1 341 ? 8.893 8.899 -16.429 1.00 96.31 341 VAL A CA 1
ATOM 2562 C C . VAL A 1 341 ? 9.060 7.605 -17.216 1.00 96.31 341 VAL A C 1
ATOM 2564 O O . VAL A 1 341 ? 10.161 7.269 -17.645 1.00 96.31 341 VAL A O 1
ATOM 2567 N N . CYS A 1 342 ? 7.955 6.886 -17.438 1.00 95.62 342 CYS A N 1
ATOM 2568 C CA . CYS A 1 342 ? 7.987 5.663 -18.228 1.00 95.62 342 CYS A CA 1
ATOM 2569 C C . CYS A 1 342 ? 8.337 5.955 -19.691 1.00 95.62 342 CYS A C 1
ATOM 2571 O O . CYS A 1 342 ? 8.062 7.037 -20.226 1.00 95.62 342 CYS A O 1
ATOM 2573 N N . GLY A 1 343 ? 8.891 4.950 -20.369 1.00 93.44 343 GLY A N 1
ATOM 2574 C CA . GLY A 1 343 ? 9.290 5.092 -21.763 1.00 93.44 343 GLY A CA 1
ATOM 2575 C C . GLY A 1 343 ? 8.130 5.459 -22.693 1.00 93.44 343 GLY A C 1
ATOM 2576 O O . GLY A 1 343 ? 8.342 6.245 -23.615 1.00 93.44 343 GLY A O 1
ATOM 2577 N N . GLY A 1 344 ? 6.902 5.021 -22.391 1.00 94.69 344 GLY A N 1
ATOM 2578 C CA . GLY A 1 344 ? 5.706 5.383 -23.152 1.00 94.69 344 GLY A CA 1
ATOM 2579 C C . GLY A 1 344 ? 5.321 6.862 -23.049 1.00 94.69 344 GLY A C 1
ATOM 2580 O O . GLY A 1 344 ? 5.074 7.504 -24.069 1.00 94.69 344 GLY A O 1
ATOM 2581 N N . CYS A 1 345 ? 5.356 7.453 -21.850 1.00 95.50 345 CYS A N 1
ATOM 2582 C CA . CYS A 1 345 ? 5.118 8.889 -21.682 1.00 95.50 345 CYS A CA 1
ATOM 2583 C C . CYS A 1 345 ? 6.250 9.741 -22.277 1.00 95.50 345 CYS A C 1
ATOM 2585 O O . CYS A 1 345 ? 5.988 10.819 -22.815 1.00 95.50 345 CYS A O 1
ATOM 2587 N N . SER A 1 346 ? 7.503 9.276 -22.207 1.00 94.50 346 SER A N 1
ATOM 2588 C CA . SER A 1 346 ? 8.612 9.918 -22.925 1.00 94.50 346 SER A CA 1
ATOM 2589 C C . SER A 1 346 ? 8.454 9.802 -24.444 1.00 94.50 346 SER A C 1
ATOM 2591 O O . SER A 1 346 ? 8.743 10.755 -25.162 1.00 94.50 346 SER A O 1
ATOM 2593 N N . ALA A 1 347 ? 7.981 8.659 -24.944 1.00 92.56 347 ALA A N 1
ATOM 2594 C CA . ALA A 1 347 ? 7.753 8.416 -26.365 1.00 92.56 347 ALA A CA 1
ATOM 2595 C C . ALA A 1 347 ? 6.647 9.310 -26.922 1.00 92.56 347 ALA A C 1
ATOM 2597 O O . ALA A 1 347 ? 6.866 9.974 -27.931 1.00 92.56 347 ALA A O 1
ATOM 2598 N N . GLN A 1 348 ? 5.519 9.403 -26.216 1.00 92.56 348 GLN A N 1
ATOM 2599 C CA . GLN A 1 348 ? 4.403 10.270 -26.584 1.00 92.56 348 GLN A CA 1
ATOM 2600 C C . GLN A 1 348 ? 4.837 11.736 -26.696 1.00 92.56 348 GLN A C 1
ATOM 2602 O O . GLN A 1 348 ? 4.505 12.398 -27.674 1.00 92.56 348 GLN A O 1
ATOM 2607 N N . ALA A 1 349 ? 5.627 12.228 -25.736 1.00 89.69 349 ALA A N 1
ATOM 2608 C CA . ALA A 1 349 ? 6.152 13.594 -25.771 1.00 89.69 349 ALA A CA 1
ATOM 2609 C C . ALA A 1 349 ? 7.119 13.839 -26.944 1.00 89.69 349 ALA A C 1
ATOM 2611 O O . ALA A 1 349 ? 7.208 14.955 -27.443 1.00 89.69 349 ALA A O 1
ATOM 2612 N N . ALA A 1 350 ? 7.833 12.802 -27.384 1.00 88.12 350 ALA A N 1
ATOM 2613 C CA . ALA A 1 350 ? 8.777 12.864 -28.496 1.00 88.12 350 ALA A CA 1
ATOM 2614 C C . ALA A 1 350 ? 8.154 12.510 -29.862 1.00 88.12 350 ALA A C 1
ATOM 2616 O O . ALA A 1 350 ? 8.882 12.458 -30.850 1.00 88.12 350 ALA A O 1
ATOM 2617 N N . GLY A 1 351 ? 6.847 12.223 -29.929 1.00 88.88 351 GLY A N 1
ATOM 2618 C CA . GLY A 1 351 ? 6.179 11.790 -31.161 1.00 88.88 351 GLY A CA 1
ATOM 2619 C C . GLY A 1 351 ? 6.587 10.394 -31.650 1.00 88.88 351 GLY A C 1
ATOM 2620 O O . GLY A 1 351 ? 6.427 10.091 -32.826 1.00 88.88 351 GLY A O 1
ATOM 2621 N N . ASN A 1 352 ? 7.123 9.541 -30.770 1.00 88.12 352 ASN A N 1
ATOM 2622 C CA . ASN A 1 352 ? 7.493 8.165 -31.099 1.00 88.12 352 ASN A CA 1
ATOM 2623 C C . ASN A 1 352 ? 6.322 7.216 -30.832 1.00 88.12 352 ASN A C 1
ATOM 2625 O O . ASN A 1 352 ? 5.815 7.164 -29.711 1.00 88.12 352 ASN A O 1
ATOM 2629 N N . ASN A 1 353 ? 5.950 6.404 -31.817 1.00 89.75 353 ASN A N 1
ATOM 2630 C CA . ASN A 1 353 ? 4.902 5.397 -31.686 1.00 89.75 353 ASN A CA 1
ATOM 2631 C C . ASN A 1 353 ? 5.216 4.140 -32.509 1.00 89.75 353 ASN A C 1
ATOM 2633 O O . ASN A 1 353 ? 5.727 4.200 -33.623 1.00 89.75 353 ASN A O 1
ATOM 2637 N N . CYS A 1 354 ? 4.880 2.982 -31.954 1.00 90.06 354 CYS A N 1
ATOM 2638 C CA . CYS A 1 354 ? 4.825 1.726 -32.682 1.00 90.06 354 CYS A CA 1
ATOM 2639 C C . CYS A 1 354 ? 3.463 1.595 -33.381 1.00 90.06 354 CYS A C 1
ATOM 2641 O O . CYS A 1 354 ? 2.445 1.806 -32.719 1.00 90.06 354 CYS A O 1
ATOM 2643 N N . PRO A 1 355 ? 3.406 1.180 -34.658 1.00 88.62 355 PRO A N 1
ATOM 2644 C CA . PRO A 1 355 ? 2.136 0.941 -35.346 1.00 88.62 355 PRO A CA 1
ATOM 2645 C C . PRO A 1 355 ? 1.266 -0.137 -34.682 1.00 88.62 355 PRO A C 1
ATOM 2647 O O . PRO A 1 355 ? 0.049 -0.015 -34.674 1.00 88.62 355 PRO A O 1
ATOM 2650 N N . MET A 1 356 ? 1.892 -1.169 -34.102 1.00 86.75 356 MET A N 1
ATOM 2651 C CA . MET A 1 356 ? 1.191 -2.317 -33.509 1.00 86.75 356 MET A CA 1
ATOM 2652 C C . MET A 1 356 ? 0.875 -2.131 -32.022 1.00 86.75 356 MET A C 1
ATOM 2654 O O . MET A 1 356 ? -0.177 -2.551 -31.557 1.00 86.75 356 MET A O 1
ATOM 2658 N N . HIS A 1 357 ? 1.788 -1.511 -31.270 1.00 87.69 357 HIS A N 1
ATOM 2659 C CA . HIS A 1 357 ? 1.727 -1.472 -29.802 1.00 87.69 357 HIS A CA 1
ATOM 2660 C C . HIS A 1 357 ? 1.721 -0.051 -29.217 1.00 87.69 357 HIS A C 1
ATOM 2662 O O . HIS A 1 357 ? 1.953 0.139 -28.022 1.00 87.69 357 HIS A O 1
ATOM 2668 N N . GLY A 1 358 ? 1.535 0.974 -30.054 1.00 90.31 358 GLY A N 1
ATOM 2669 C CA . GLY A 1 358 ? 1.551 2.370 -29.622 1.00 90.31 358 GLY A CA 1
ATOM 2670 C C . GLY A 1 358 ? 2.832 2.725 -28.861 1.00 90.31 358 GLY A C 1
ATOM 2671 O O . GLY A 1 358 ? 3.942 2.533 -29.358 1.00 90.31 358 GLY A O 1
ATOM 2672 N N . THR A 1 359 ? 2.690 3.250 -27.646 1.00 91.88 359 THR A N 1
ATOM 2673 C CA . THR A 1 359 ? 3.816 3.660 -26.790 1.00 91.88 359 THR A CA 1
ATOM 2674 C C . THR A 1 359 ? 4.110 2.687 -25.644 1.00 91.88 359 THR A C 1
ATOM 2676 O O . THR A 1 359 ? 5.077 2.893 -24.913 1.00 91.88 359 THR A O 1
ATOM 2679 N N . GLU A 1 360 ? 3.323 1.618 -25.492 1.00 83.56 360 GLU A N 1
ATOM 2680 C CA . GLU A 1 360 ? 3.297 0.766 -24.293 1.00 83.56 360 GLU A CA 1
ATOM 2681 C C . GLU A 1 360 ? 4.640 0.076 -24.014 1.00 83.56 360 GLU A C 1
ATOM 2683 O O . GLU A 1 360 ? 5.145 0.109 -22.894 1.00 83.56 360 GLU A O 1
ATOM 2688 N N . PHE A 1 361 ? 5.274 -0.466 -25.055 1.00 87.88 361 PHE A N 1
ATOM 2689 C CA . PHE A 1 361 ? 6.580 -1.127 -24.954 1.00 87.88 361 PHE A CA 1
ATOM 2690 C C . PHE A 1 361 ? 7.723 -0.247 -25.443 1.00 87.88 361 PHE A C 1
ATOM 2692 O O . PHE A 1 361 ? 8.750 -0.773 -25.856 1.00 87.88 361 PHE A O 1
ATOM 2699 N N . VAL A 1 362 ? 7.569 1.076 -25.500 1.00 92.19 362 VAL A N 1
ATOM 2700 C CA . VAL A 1 362 ? 8.685 1.919 -25.942 1.00 92.19 362 VAL A CA 1
ATOM 2701 C C . VAL A 1 362 ? 9.688 2.077 -24.807 1.00 92.19 362 VAL A C 1
ATOM 2703 O O . VAL A 1 362 ? 9.343 2.540 -23.723 1.00 92.19 362 VAL A O 1
ATOM 2706 N N . ALA A 1 363 ? 10.947 1.733 -25.074 1.00 92.50 363 ALA A N 1
ATOM 2707 C CA . ALA A 1 363 ? 12.054 1.925 -24.144 1.00 92.50 363 ALA A CA 1
ATOM 2708 C C . ALA A 1 363 ? 13.010 3.015 -24.630 1.00 92.50 363 ALA A C 1
ATOM 2710 O O . ALA A 1 363 ? 13.148 3.274 -25.826 1.00 92.50 363 ALA A O 1
ATOM 2711 N N . TRP A 1 364 ? 13.720 3.629 -23.688 1.00 94.81 364 TRP A N 1
ATOM 2712 C CA . TRP A 1 364 ? 14.740 4.632 -23.974 1.00 94.81 364 TRP A CA 1
ATOM 2713 C C . TRP A 1 364 ? 16.097 4.166 -23.483 1.00 94.81 364 TRP A C 1
ATOM 2715 O O . TRP A 1 364 ? 16.221 3.544 -22.431 1.00 94.81 364 TRP A O 1
ATOM 2725 N N . LYS A 1 365 ? 17.133 4.492 -24.245 1.00 94.62 365 LYS A N 1
ATOM 2726 C CA . LYS A 1 365 ? 18.521 4.260 -23.875 1.00 94.62 365 LYS A CA 1
ATOM 2727 C C . LYS A 1 365 ? 18.983 5.329 -22.891 1.00 94.62 365 LYS A C 1
ATOM 2729 O O . LYS A 1 365 ? 18.829 6.524 -23.143 1.00 94.62 365 LYS A O 1
ATOM 2734 N N . CYS A 1 366 ? 19.659 4.891 -21.832 1.00 95.00 366 CYS A N 1
ATOM 2735 C CA . CYS A 1 366 ? 20.438 5.752 -20.953 1.00 95.00 366 CYS A CA 1
ATOM 2736 C C . CYS A 1 366 ? 21.471 6.557 -21.757 1.00 95.00 366 CYS A C 1
ATOM 2738 O O . CYS A 1 366 ? 22.237 6.011 -22.560 1.00 95.00 366 CYS A O 1
ATOM 2740 N N . LYS A 1 367 ? 21.552 7.862 -21.497 1.00 95.56 367 LYS A N 1
ATOM 2741 C CA . LYS A 1 367 ? 22.528 8.750 -22.130 1.00 95.56 367 LYS A CA 1
ATOM 2742 C C . LYS A 1 367 ? 23.952 8.233 -21.952 1.00 95.56 367 LYS A C 1
ATOM 2744 O O . LYS A 1 367 ? 24.720 8.247 -22.905 1.00 95.56 367 LYS A O 1
ATOM 2749 N N . TYR A 1 368 ? 24.286 7.723 -20.771 1.00 94.62 368 TYR A N 1
ATOM 2750 C CA . TYR A 1 368 ? 25.667 7.456 -20.363 1.00 94.62 368 TYR A CA 1
ATOM 2751 C C . TYR A 1 368 ? 26.127 6.004 -20.526 1.00 94.62 368 TYR A C 1
ATOM 2753 O O . TYR A 1 368 ? 27.324 5.749 -20.484 1.00 94.62 368 TYR A O 1
ATOM 2761 N N . CYS A 1 369 ? 25.226 5.043 -20.737 1.00 92.75 369 CYS A N 1
ATOM 2762 C CA . CYS A 1 369 ? 25.601 3.634 -20.885 1.00 92.75 369 CYS A CA 1
ATOM 2763 C C . CYS A 1 369 ? 24.623 2.866 -21.787 1.00 92.75 369 CYS A C 1
ATOM 2765 O O . CYS A 1 369 ? 23.653 3.423 -22.302 1.00 92.75 369 CYS A O 1
ATOM 2767 N N . CYS A 1 370 ? 24.894 1.581 -22.012 1.00 91.88 370 CYS A N 1
ATOM 2768 C CA . CYS A 1 370 ? 24.056 0.712 -22.839 1.00 91.88 370 CYS A CA 1
ATOM 2769 C C . CYS A 1 370 ? 23.034 -0.032 -21.972 1.00 91.88 370 CYS A C 1
ATOM 2771 O O . CYS A 1 370 ? 23.094 -1.249 -21.835 1.00 91.88 370 CYS A O 1
ATOM 2773 N N . ASN A 1 371 ? 22.134 0.722 -21.341 1.00 91.00 371 ASN A N 1
ATOM 2774 C CA . ASN A 1 371 ? 21.050 0.173 -20.534 1.00 91.00 371 ASN A CA 1
ATOM 2775 C C . ASN A 1 371 ? 19.756 0.969 -20.733 1.00 91.00 371 ASN A C 1
ATOM 2777 O O . ASN A 1 371 ? 19.802 2.124 -21.171 1.00 91.00 371 ASN A O 1
ATOM 2781 N N . VAL A 1 372 ? 18.618 0.354 -20.410 1.00 92.12 372 VAL A N 1
ATOM 2782 C CA . VAL A 1 372 ? 17.310 1.016 -20.442 1.00 92.12 372 VAL A CA 1
ATOM 2783 C C . VAL A 1 372 ? 17.262 2.096 -19.360 1.00 92.12 372 VAL A C 1
ATOM 2785 O O . VAL A 1 372 ? 17.799 1.924 -18.264 1.00 92.12 372 VAL A O 1
ATOM 2788 N N . ALA A 1 373 ? 16.684 3.241 -19.700 1.00 93.75 373 ALA A N 1
ATOM 2789 C CA . ALA A 1 373 ? 16.504 4.360 -18.796 1.00 93.75 373 ALA A CA 1
ATOM 2790 C C . ALA A 1 373 ? 15.256 4.187 -17.928 1.00 93.75 373 ALA A C 1
ATOM 2792 O O . ALA A 1 373 ? 14.208 3.756 -18.403 1.00 93.75 373 ALA A O 1
ATOM 2793 N N . SER A 1 374 ? 15.394 4.590 -16.671 1.00 93.69 374 SER A N 1
ATOM 2794 C CA . SER A 1 374 ? 14.345 4.611 -15.648 1.00 93.69 374 SER A CA 1
ATOM 2795 C C . SER A 1 374 ? 14.047 6.041 -15.189 1.00 93.69 374 SER A C 1
ATOM 2797 O O . SER A 1 374 ? 13.045 6.290 -14.545 1.00 93.69 374 SER A O 1
ATOM 2799 N N . TRP A 1 375 ? 14.913 6.994 -15.522 1.00 93.94 375 TRP A N 1
ATOM 2800 C CA . TRP A 1 375 ? 14.808 8.386 -15.108 1.00 93.94 375 TRP A CA 1
ATOM 2801 C C . TRP A 1 375 ? 14.809 9.293 -16.331 1.00 93.94 375 TRP A C 1
ATOM 2803 O O . TRP A 1 375 ? 15.519 9.030 -17.309 1.00 93.94 375 TRP A O 1
ATOM 2813 N N . TYR A 1 376 ? 14.042 10.372 -16.255 1.00 95.75 376 TYR A N 1
ATOM 2814 C CA . TYR A 1 376 ? 13.978 11.455 -17.222 1.00 95.75 376 TYR A CA 1
ATOM 2815 C C . TYR A 1 376 ? 14.217 12.786 -16.510 1.00 95.75 376 TYR A C 1
ATOM 2817 O O . TYR A 1 376 ? 13.286 13.476 -16.095 1.00 95.75 376 TYR A O 1
ATOM 2825 N N . CYS A 1 377 ? 15.491 13.130 -16.369 1.00 92.06 377 CYS A N 1
ATOM 2826 C CA . CYS A 1 377 ? 15.926 14.268 -15.571 1.00 92.06 377 CYS A CA 1
ATOM 2827 C C . CYS A 1 377 ? 16.017 15.538 -16.418 1.00 92.06 377 CYS A C 1
ATOM 2829 O O . CYS A 1 377 ? 16.368 15.502 -17.612 1.00 92.06 377 CYS A O 1
ATOM 2831 N N . TRP A 1 378 ? 15.716 16.669 -15.777 1.00 91.25 378 TRP A N 1
ATOM 2832 C CA . TRP A 1 378 ? 15.802 18.021 -16.353 1.00 91.25 378 TRP A CA 1
ATOM 2833 C C . TRP A 1 378 ? 15.074 18.185 -17.695 1.00 91.25 378 TRP A C 1
ATOM 2835 O O . TRP A 1 378 ? 15.494 18.957 -18.553 1.00 91.25 378 TRP A O 1
ATOM 2845 N N . GLY A 1 379 ? 14.018 17.402 -17.922 1.00 86.38 379 GLY A N 1
ATOM 2846 C CA . GLY A 1 379 ? 13.202 17.495 -19.130 1.00 86.38 379 GLY A CA 1
ATOM 2847 C C . GLY A 1 379 ? 13.906 17.111 -20.436 1.00 86.38 379 GLY A C 1
ATOM 2848 O O . GLY A 1 379 ? 13.339 17.380 -21.493 1.00 86.38 379 GLY A O 1
ATOM 2849 N N . ALA A 1 380 ? 15.093 16.490 -20.395 1.00 88.69 380 ALA A N 1
ATOM 2850 C CA . ALA A 1 380 ? 15.851 16.154 -21.610 1.00 88.69 380 ALA A CA 1
ATOM 2851 C C . ALA A 1 380 ? 16.749 14.907 -21.510 1.00 88.69 380 ALA A C 1
ATOM 2853 O O . ALA A 1 380 ? 17.220 14.404 -22.535 1.00 88.69 380 ALA A O 1
ATOM 2854 N N . THR A 1 381 ? 17.050 14.408 -20.306 1.00 93.69 381 THR A N 1
ATOM 2855 C CA . THR A 1 381 ? 18.098 13.392 -20.130 1.0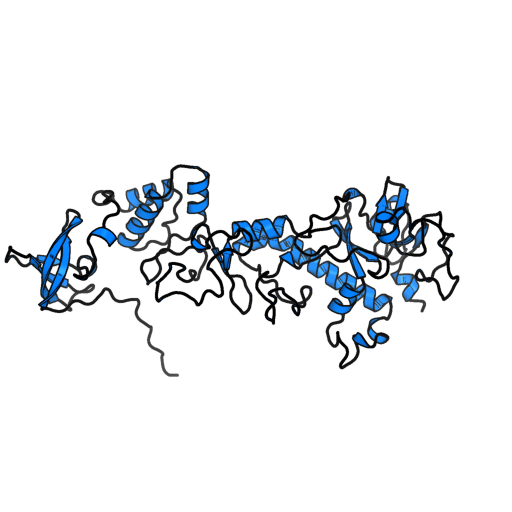0 93.69 381 THR A CA 1
ATOM 2856 C C . THR A 1 381 ? 17.553 12.080 -19.580 1.00 93.69 381 THR A C 1
ATOM 2858 O O . THR A 1 381 ? 17.195 11.985 -18.412 1.00 93.69 381 THR A O 1
ATOM 2861 N N . HIS A 1 382 ? 17.586 11.034 -20.409 1.00 96.06 382 HIS A N 1
ATOM 2862 C CA . HIS A 1 382 ? 17.280 9.662 -20.008 1.00 96.06 382 HIS A CA 1
ATOM 2863 C C . HIS A 1 382 ? 18.464 9.012 -19.285 1.00 96.06 382 HIS A C 1
ATOM 2865 O O . HIS A 1 382 ? 19.569 8.950 -19.831 1.00 96.06 382 HIS A O 1
ATOM 2871 N N . MET A 1 383 ? 18.248 8.480 -18.083 1.00 94.19 383 MET A N 1
ATOM 2872 C CA . MET A 1 383 ? 19.270 7.781 -17.291 1.00 94.19 383 MET A CA 1
ATOM 2873 C C . MET A 1 383 ? 18.745 6.467 -16.717 1.00 94.19 383 MET A C 1
ATOM 2875 O O . MET A 1 383 ? 17.591 6.364 -16.323 1.00 94.19 383 MET A O 1
ATOM 2879 N N . CYS A 1 384 ? 19.595 5.442 -16.657 1.00 92.62 384 CYS A N 1
ATOM 2880 C CA . CYS A 1 384 ? 19.342 4.276 -15.806 1.00 92.62 384 CYS A CA 1
ATOM 2881 C C . CYS A 1 384 ? 19.695 4.613 -14.349 1.00 92.62 384 CYS A C 1
ATOM 2883 O O . CYS A 1 384 ? 20.495 5.527 -14.120 1.00 92.62 384 CYS A O 1
ATOM 2885 N N . SER A 1 385 ? 19.181 3.850 -13.380 1.00 89.38 385 SER A N 1
ATOM 2886 C CA . SER A 1 385 ? 19.456 4.090 -11.951 1.00 89.38 385 SER A CA 1
ATOM 2887 C C . SER A 1 385 ? 20.949 4.180 -11.631 1.00 89.38 385 SER A C 1
ATOM 2889 O O . SER A 1 385 ? 21.366 5.096 -10.938 1.00 89.38 385 SER A O 1
ATOM 2891 N N . ARG A 1 386 ? 21.797 3.343 -12.253 1.00 88.12 386 ARG A N 1
ATOM 2892 C CA . ARG A 1 386 ? 23.262 3.412 -12.084 1.00 88.12 386 ARG A CA 1
ATOM 2893 C C . ARG A 1 386 ? 23.826 4.811 -12.289 1.00 88.12 386 ARG A C 1
ATOM 2895 O O . ARG A 1 386 ? 24.611 5.301 -11.486 1.00 88.12 386 ARG A O 1
ATOM 2902 N N . CYS A 1 387 ? 23.487 5.390 -13.438 1.00 90.75 387 CYS A N 1
ATOM 2903 C CA . CYS A 1 387 ? 24.056 6.641 -13.909 1.00 90.75 387 CYS A CA 1
ATOM 2904 C C . CYS A 1 387 ? 23.347 7.833 -13.272 1.00 90.75 387 CYS A C 1
ATOM 2906 O O . CYS A 1 387 ? 23.963 8.888 -13.139 1.00 90.75 387 CYS A O 1
ATOM 2908 N N . HIS A 1 388 ? 22.082 7.666 -12.887 1.00 90.38 388 HIS A N 1
ATOM 2909 C CA . HIS A 1 388 ? 21.355 8.635 -12.086 1.00 90.38 388 HIS A CA 1
ATOM 2910 C C . HIS A 1 388 ? 22.019 8.783 -10.709 1.00 90.38 388 HIS A C 1
ATOM 2912 O O . HIS A 1 388 ? 22.567 9.846 -10.416 1.00 90.38 388 HIS A O 1
ATOM 2918 N N . ASP A 1 389 ? 22.098 7.679 -9.964 1.00 87.00 389 ASP A N 1
ATOM 2919 C CA . ASP A 1 389 ? 22.504 7.645 -8.556 1.00 87.00 389 ASP A CA 1
ATOM 2920 C C . ASP A 1 389 ? 24.017 7.839 -8.366 1.00 87.00 389 ASP A C 1
ATOM 2922 O O . ASP A 1 389 ? 24.458 8.334 -7.333 1.00 87.00 389 ASP A O 1
ATOM 2926 N N . ASN A 1 390 ? 24.837 7.481 -9.365 1.00 86.88 390 ASN A N 1
ATOM 2927 C CA . ASN A 1 390 ? 26.296 7.596 -9.294 1.00 86.88 390 ASN A CA 1
ATOM 2928 C C . ASN A 1 390 ? 26.854 8.454 -10.443 1.00 86.88 390 ASN A C 1
ATOM 2930 O O . ASN A 1 390 ? 27.281 7.912 -11.471 1.00 86.88 390 ASN A O 1
ATOM 2934 N N . PRO A 1 391 ? 26.925 9.791 -10.288 1.00 87.50 391 PRO A N 1
ATOM 2935 C CA . PRO A 1 391 ? 27.454 10.687 -11.318 1.00 87.50 391 PRO A CA 1
ATOM 2936 C C . PRO A 1 391 ? 28.887 10.372 -11.768 1.00 87.50 391 PRO A C 1
ATOM 2938 O O . PRO A 1 391 ? 29.218 10.558 -12.940 1.00 87.50 391 PRO A O 1
ATOM 2941 N N . SER A 1 392 ? 29.726 9.838 -10.875 1.00 86.75 392 SER A N 1
ATOM 2942 C CA . SER A 1 392 ? 31.089 9.386 -11.195 1.00 86.75 392 SER A CA 1
ATOM 2943 C C . SER A 1 392 ? 31.113 8.215 -12.183 1.00 86.75 392 SER A C 1
ATOM 2945 O O . SER A 1 392 ? 32.050 8.078 -12.965 1.00 86.75 392 SER A O 1
ATOM 2947 N N . GLN A 1 393 ? 30.050 7.407 -12.222 1.00 84.69 393 GLN A N 1
ATOM 2948 C CA . GLN A 1 393 ? 29.912 6.260 -13.118 1.00 84.69 393 GLN A CA 1
ATOM 2949 C C . GLN A 1 393 ? 29.249 6.623 -14.455 1.00 84.69 393 GLN A C 1
ATOM 2951 O O . GLN A 1 393 ? 28.734 5.742 -15.140 1.00 84.69 393 GLN A O 1
ATOM 2956 N N . ARG A 1 394 ? 29.222 7.900 -14.854 1.00 89.56 394 ARG A N 1
ATOM 2957 C CA . ARG A 1 394 ? 28.674 8.342 -16.154 1.00 89.56 394 ARG A CA 1
ATOM 2958 C C . ARG A 1 394 ? 29.682 8.273 -17.306 1.00 89.56 394 ARG A C 1
ATOM 2960 O O . ARG A 1 394 ? 29.296 8.428 -18.462 1.00 89.56 394 ARG A O 1
ATOM 2967 N N . TYR A 1 395 ? 30.956 8.038 -17.009 1.00 87.38 395 TYR A N 1
ATOM 2968 C CA . TYR A 1 395 ? 32.056 8.150 -17.967 1.00 87.38 395 TYR A CA 1
ATOM 2969 C C . TYR A 1 395 ? 32.705 6.795 -18.266 1.00 87.38 395 TYR A C 1
ATOM 2971 O O . TYR A 1 395 ? 32.506 5.822 -17.545 1.00 87.38 395 TYR A O 1
ATOM 2979 N N . GLY A 1 396 ? 33.484 6.733 -19.351 1.00 82.44 396 GLY A N 1
ATOM 2980 C CA . GLY A 1 396 ? 34.306 5.565 -19.698 1.00 82.44 396 GLY A CA 1
ATOM 2981 C C . GLY A 1 396 ? 33.556 4.376 -20.308 1.00 82.44 396 GLY A C 1
ATOM 2982 O O . GLY A 1 396 ? 34.192 3.420 -20.745 1.00 82.44 396 GLY A O 1
ATOM 2983 N N . HIS A 1 397 ? 32.224 4.428 -20.398 1.00 86.81 397 HIS A N 1
ATOM 2984 C CA . HIS A 1 397 ? 31.434 3.361 -21.015 1.00 86.81 397 HIS A CA 1
ATOM 2985 C C . HIS A 1 397 ? 31.659 3.298 -22.524 1.00 86.81 397 HIS A C 1
ATOM 2987 O O . HIS A 1 397 ? 31.586 4.310 -23.224 1.00 86.81 397 HIS A O 1
ATOM 2993 N N . ARG A 1 398 ? 31.854 2.085 -23.044 1.00 87.88 398 ARG A N 1
ATOM 2994 C CA . ARG A 1 398 ? 31.849 1.785 -24.481 1.00 87.88 398 ARG A CA 1
ATOM 2995 C C . ARG A 1 398 ? 30.842 0.676 -24.757 1.00 87.88 398 ARG A C 1
ATOM 2997 O O . ARG A 1 398 ? 30.651 -0.210 -23.928 1.00 87.88 398 ARG A O 1
ATOM 3004 N N . CYS A 1 399 ? 30.170 0.749 -25.904 1.00 89.75 399 CYS A N 1
ATOM 3005 C CA . CYS A 1 399 ? 29.289 -0.333 -26.330 1.00 89.75 399 CYS A CA 1
ATOM 3006 C C . CYS A 1 399 ? 30.148 -1.570 -26.646 1.00 89.75 399 CYS A C 1
ATOM 3008 O O . CYS A 1 399 ? 31.101 -1.431 -27.413 1.00 89.75 399 CYS A O 1
ATOM 3010 N N . PRO A 1 400 ? 29.827 -2.760 -26.106 1.00 88.44 400 PRO A N 1
ATOM 3011 C CA . PRO A 1 400 ? 30.571 -3.988 -26.401 1.00 88.44 400 PRO A CA 1
ATOM 3012 C C . PRO A 1 400 ? 30.333 -4.512 -27.829 1.00 88.44 400 PRO A C 1
ATOM 3014 O O . PRO A 1 400 ? 30.946 -5.498 -28.226 1.00 88.44 400 PRO A O 1
ATOM 3017 N N . GLY A 1 401 ? 29.455 -3.857 -28.595 1.00 87.44 401 GLY A N 1
ATOM 3018 C CA . GLY A 1 401 ? 29.145 -4.178 -29.983 1.00 87.44 401 GLY A CA 1
ATOM 3019 C C . GLY A 1 401 ? 27.905 -5.066 -30.157 1.00 87.44 401 GLY A C 1
ATOM 3020 O O . GLY A 1 401 ? 27.304 -5.511 -29.170 1.00 87.44 401 GLY A O 1
ATOM 3021 N N . PRO A 1 402 ? 27.493 -5.301 -31.416 1.00 84.94 402 PRO A N 1
ATOM 3022 C CA . PRO A 1 402 ? 26.387 -6.196 -31.755 1.00 84.94 402 PRO A CA 1
ATOM 3023 C C . PRO A 1 402 ? 26.583 -7.601 -31.163 1.00 84.94 402 PRO A C 1
ATOM 3025 O O . PRO A 1 402 ? 27.707 -8.089 -31.072 1.00 84.94 402 PRO A O 1
ATOM 3028 N N . GLY A 1 403 ? 25.502 -8.239 -30.709 1.00 80.69 403 GLY A N 1
ATOM 3029 C CA . GLY A 1 403 ? 25.529 -9.582 -30.105 1.00 80.69 403 GLY A CA 1
ATOM 3030 C C . GLY A 1 403 ? 26.067 -9.662 -28.667 1.00 80.69 403 GLY A C 1
ATOM 3031 O O . GLY A 1 403 ? 25.855 -10.668 -28.001 1.00 80.69 403 GLY A O 1
ATOM 3032 N N . ARG A 1 404 ? 26.727 -8.611 -28.156 1.00 84.38 404 ARG A N 1
ATOM 3033 C CA . ARG A 1 404 ? 27.204 -8.530 -26.756 1.00 84.38 404 ARG A CA 1
ATOM 3034 C C . ARG A 1 404 ? 26.567 -7.397 -25.954 1.00 84.38 404 ARG A C 1
ATOM 3036 O O . ARG A 1 404 ? 26.673 -7.363 -24.731 1.00 84.38 404 ARG A O 1
ATOM 3043 N N . CYS A 1 405 ? 25.946 -6.431 -26.629 1.00 87.56 405 CYS A N 1
ATOM 3044 C CA . CYS A 1 405 ? 25.275 -5.315 -25.977 1.00 87.56 405 CYS A CA 1
ATOM 3045 C C . CYS A 1 405 ? 23.949 -5.753 -25.348 1.00 87.56 405 CYS A C 1
ATOM 3047 O O . CYS A 1 405 ? 23.103 -6.318 -26.033 1.00 87.56 405 CYS A O 1
ATOM 3049 N N . LEU A 1 406 ? 23.732 -5.390 -24.079 1.00 81.50 406 LEU A N 1
ATOM 3050 C CA . LEU A 1 406 ? 22.506 -5.700 -23.329 1.00 81.50 406 LEU A CA 1
ATOM 3051 C C . LEU A 1 406 ? 21.231 -5.110 -23.949 1.00 81.50 406 LEU A C 1
ATOM 3053 O O . LEU A 1 406 ? 20.140 -5.599 -23.687 1.00 81.50 406 LEU A O 1
ATOM 3057 N N . LEU A 1 407 ? 21.355 -4.047 -24.750 1.00 87.06 407 LEU A N 1
ATOM 3058 C CA . LEU A 1 407 ? 20.217 -3.448 -25.446 1.00 87.06 407 LEU A CA 1
ATOM 3059 C C . LEU A 1 407 ? 19.802 -4.237 -26.694 1.00 87.06 407 LEU A C 1
ATOM 3061 O O . LEU A 1 407 ? 18.690 -4.034 -27.168 1.00 87.06 407 LEU A O 1
ATOM 3065 N N . ALA A 1 408 ? 20.691 -5.084 -27.228 1.00 85.19 408 ALA A N 1
ATOM 3066 C CA . ALA A 1 408 ? 20.480 -5.921 -28.413 1.00 85.19 408 ALA A CA 1
ATOM 3067 C C . ALA A 1 408 ? 19.917 -5.190 -29.654 1.00 85.19 408 ALA A C 1
ATOM 3069 O O . ALA A 1 408 ? 19.369 -5.817 -30.552 1.00 85.19 408 ALA A O 1
ATOM 3070 N N . VAL A 1 409 ? 20.086 -3.865 -29.737 1.00 87.94 409 VAL A N 1
ATOM 3071 C CA . VAL A 1 409 ? 19.645 -3.039 -30.868 1.00 87.94 409 VAL A CA 1
ATOM 3072 C C . VAL A 1 409 ? 20.712 -2.053 -31.312 1.00 87.94 409 VAL A C 1
ATOM 3074 O O . VAL A 1 409 ? 21.506 -1.601 -30.481 1.00 87.94 409 VAL A O 1
ATOM 3077 N N . PRO A 1 410 ? 20.701 -1.642 -32.591 1.00 90.06 410 PRO A N 1
ATOM 3078 C CA . PRO A 1 410 ? 21.450 -0.477 -33.032 1.00 90.06 410 PRO A CA 1
ATOM 3079 C C . PRO A 1 410 ? 21.063 0.760 -32.214 1.00 90.06 410 PRO A C 1
ATOM 3081 O O . PRO A 1 410 ? 19.890 1.100 -32.077 1.00 90.06 410 PRO A O 1
ATOM 3084 N N . HIS A 1 411 ? 22.058 1.441 -31.653 1.00 92.25 411 HIS A N 1
ATOM 3085 C CA . HIS A 1 411 ? 21.857 2.653 -30.865 1.00 92.25 411 HIS A CA 1
ATOM 3086 C C . HIS A 1 411 ? 23.097 3.558 -30.951 1.00 92.25 411 HIS A C 1
ATOM 3088 O O . HIS A 1 411 ? 24.205 3.066 -31.186 1.00 92.25 411 HIS A O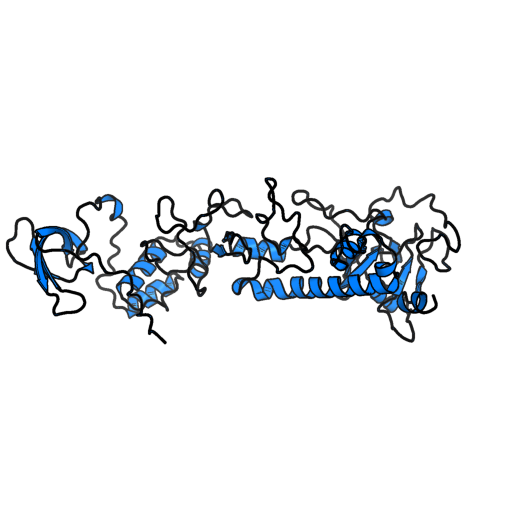 1
ATOM 3094 N N . PRO A 1 412 ? 22.967 4.878 -30.716 1.00 93.25 412 PRO A N 1
ATOM 3095 C CA . PRO A 1 412 ? 24.122 5.769 -30.694 1.00 93.25 412 PRO A CA 1
ATOM 3096 C C . PRO A 1 412 ? 25.080 5.440 -29.533 1.00 93.25 412 PRO A C 1
ATOM 3098 O O . PRO A 1 412 ? 24.671 4.819 -28.542 1.00 93.25 412 PRO A O 1
ATOM 3101 N N . PRO A 1 413 ? 26.352 5.872 -29.611 1.00 91.50 413 PRO A N 1
ATOM 3102 C CA . PRO A 1 413 ? 27.313 5.681 -28.527 1.00 91.50 413 PRO A CA 1
ATOM 3103 C C . PRO A 1 413 ? 26.881 6.394 -27.227 1.00 91.50 413 PRO A C 1
ATOM 3105 O O . PRO A 1 413 ? 26.014 7.278 -27.247 1.00 91.50 413 PRO A O 1
ATOM 3108 N N . PRO A 1 414 ? 27.466 6.024 -26.070 1.00 93.31 414 PRO A N 1
ATOM 3109 C CA . PRO A 1 414 ? 27.343 6.796 -24.834 1.00 93.31 414 PRO A CA 1
ATOM 3110 C C . PRO A 1 414 ? 27.610 8.295 -25.052 1.00 93.31 414 PRO A C 1
ATOM 3112 O O . PRO A 1 414 ? 28.494 8.677 -25.811 1.00 93.31 414 PRO A O 1
ATOM 3115 N N . GLY A 1 415 ? 26.804 9.138 -24.411 1.00 92.12 415 GLY A N 1
ATOM 3116 C CA . GLY A 1 415 ? 26.715 10.586 -24.616 1.00 92.12 415 GLY A CA 1
ATOM 3117 C C . GLY A 1 415 ? 25.364 11.047 -25.178 1.00 92.12 415 GLY A C 1
ATOM 3118 O O . GLY A 1 415 ? 24.997 12.207 -24.990 1.00 92.12 415 GLY A O 1
ATOM 3119 N N . LYS A 1 416 ? 24.588 10.148 -25.806 1.00 92.19 416 LYS A N 1
ATOM 3120 C CA . LYS A 1 416 ? 23.273 10.454 -26.399 1.00 92.19 416 LYS A CA 1
ATOM 3121 C C . LYS A 1 416 ? 22.166 9.541 -25.859 1.00 92.19 416 LYS A C 1
ATOM 3123 O O . LYS A 1 416 ? 22.315 8.312 -25.855 1.00 92.19 416 LYS A O 1
ATOM 3128 N N . SER A 1 417 ? 21.063 10.157 -25.428 1.00 92.69 417 SER A N 1
ATOM 3129 C CA . SER A 1 417 ? 19.776 9.486 -25.196 1.00 92.69 417 SER A CA 1
ATOM 3130 C C . SER A 1 417 ? 19.167 9.101 -26.544 1.00 92.69 417 SER A C 1
ATOM 3132 O O . SER A 1 417 ? 19.323 9.842 -27.515 1.00 92.69 417 SER A O 1
ATOM 3134 N N . ALA A 1 418 ? 18.479 7.965 -26.620 1.00 94.62 418 ALA A N 1
ATOM 3135 C CA . ALA A 1 418 ? 17.803 7.547 -27.846 1.00 94.62 418 ALA A CA 1
ATOM 3136 C C . ALA A 1 418 ? 16.579 6.687 -27.544 1.00 94.62 418 ALA A C 1
ATOM 3138 O O . ALA A 1 418 ? 16.614 5.863 -26.629 1.00 94.62 418 ALA A O 1
ATOM 3139 N N . CYS A 1 419 ? 15.525 6.856 -28.338 1.00 94.19 419 CYS A N 1
ATOM 3140 C CA . CYS A 1 419 ? 14.405 5.927 -28.354 1.00 94.19 419 CYS A CA 1
ATOM 3141 C C . CYS A 1 419 ? 14.892 4.592 -28.930 1.00 94.19 419 CYS A C 1
ATOM 3143 O O . CYS A 1 419 ? 15.556 4.568 -29.965 1.00 94.19 419 CYS A O 1
ATOM 3145 N N . LEU A 1 420 ? 14.588 3.491 -28.247 1.00 92.62 420 LEU A N 1
ATOM 3146 C CA . LEU A 1 420 ? 14.972 2.141 -28.661 1.00 92.62 420 LEU A CA 1
ATOM 3147 C C . LEU A 1 420 ? 13.852 1.407 -29.412 1.00 92.62 420 LEU A C 1
ATOM 3149 O O . LEU A 1 420 ? 13.990 0.216 -29.704 1.00 92.62 420 LEU A O 1
ATOM 3153 N N . GLY A 1 421 ? 12.744 2.101 -29.681 1.00 91.38 421 GLY A N 1
ATOM 3154 C CA . GLY A 1 421 ? 11.549 1.531 -30.287 1.00 91.38 421 GLY A CA 1
ATOM 3155 C C . GLY A 1 421 ? 10.774 0.605 -29.347 1.00 91.38 421 GLY A C 1
ATOM 3156 O O . GLY A 1 421 ? 10.972 0.604 -28.130 1.00 91.38 421 GLY A O 1
ATOM 3157 N N . CYS A 1 422 ? 9.858 -0.161 -29.940 1.00 90.56 422 CYS A N 1
ATOM 3158 C CA . CYS A 1 422 ? 8.977 -1.096 -29.247 1.00 90.56 422 CYS A CA 1
ATOM 3159 C C . CYS A 1 422 ? 9.715 -2.378 -28.863 1.00 90.56 422 CYS A C 1
ATOM 3161 O O . CYS A 1 422 ? 10.101 -3.150 -29.736 1.00 90.56 422 CYS A O 1
ATOM 3163 N N . GLU A 1 423 ? 9.858 -2.647 -27.568 1.00 87.56 423 GLU A N 1
ATOM 3164 C CA . GLU A 1 423 ? 10.540 -3.843 -27.086 1.00 87.56 423 GLU A CA 1
ATOM 3165 C C . GLU A 1 423 ? 9.846 -5.137 -27.510 1.00 87.56 423 GLU A C 1
ATOM 3167 O O . GLU A 1 423 ? 10.540 -6.111 -27.783 1.00 87.56 423 GLU A O 1
ATOM 3172 N N . ALA A 1 424 ? 8.514 -5.148 -27.604 1.00 86.25 424 ALA A N 1
ATOM 3173 C CA . ALA A 1 424 ? 7.758 -6.332 -28.000 1.00 86.25 424 ALA A CA 1
ATOM 3174 C C . ALA A 1 424 ? 8.050 -6.759 -29.447 1.00 86.25 424 ALA A C 1
ATOM 3176 O O . ALA A 1 424 ? 8.328 -7.931 -29.676 1.00 86.25 424 ALA A O 1
ATOM 3177 N N . CYS A 1 425 ? 8.078 -5.819 -30.401 1.00 86.50 425 CYS A N 1
ATOM 3178 C CA . CYS A 1 425 ? 8.409 -6.125 -31.800 1.00 86.50 425 CYS A CA 1
ATOM 3179 C C . CYS A 1 425 ? 9.812 -6.730 -31.933 1.00 86.50 425 CYS A C 1
ATOM 3181 O O . CYS A 1 425 ? 10.002 -7.704 -32.644 1.00 86.50 425 CYS A O 1
ATOM 3183 N N . ARG A 1 426 ? 10.785 -6.213 -31.175 1.00 80.00 426 ARG A N 1
ATOM 3184 C CA . ARG A 1 426 ? 12.179 -6.682 -31.247 1.00 80.00 426 ARG A CA 1
ATOM 3185 C C . ARG A 1 426 ? 12.379 -8.140 -30.841 1.00 80.00 426 ARG A C 1
ATOM 3187 O O . ARG A 1 426 ? 13.369 -8.729 -31.245 1.00 80.00 426 ARG A O 1
ATOM 3194 N N . HIS A 1 427 ? 11.500 -8.677 -29.997 1.00 71.44 427 HIS A N 1
ATOM 3195 C CA . HIS A 1 427 ? 11.588 -10.060 -29.524 1.00 71.44 427 HIS A CA 1
ATOM 3196 C C . HIS A 1 427 ? 10.654 -11.006 -30.300 1.00 71.44 427 HIS A C 1
ATOM 3198 O O . HIS A 1 427 ? 10.646 -12.195 -30.012 1.00 71.44 427 HIS A O 1
ATOM 3204 N N . GLN A 1 428 ? 9.850 -10.501 -31.247 1.00 63.19 428 GLN A N 1
ATOM 3205 C CA . GLN A 1 428 ? 9.031 -11.331 -32.144 1.00 63.19 428 GLN A CA 1
ATOM 3206 C C . GLN A 1 428 ? 9.814 -11.811 -33.376 1.00 63.19 428 GLN A C 1
ATOM 3208 O O . GLN A 1 428 ? 9.478 -12.853 -33.927 1.00 63.19 428 GLN A O 1
ATOM 3213 N N . ASP A 1 429 ? 10.865 -11.086 -33.768 1.00 44.06 429 ASP A N 1
ATOM 3214 C CA . ASP A 1 429 ? 11.729 -11.412 -34.914 1.00 44.06 429 ASP A CA 1
ATOM 3215 C C . ASP A 1 429 ? 12.917 -12.336 -34.546 1.00 44.06 429 ASP A C 1
ATOM 3217 O O . ASP A 1 429 ? 13.866 -12.456 -35.324 1.00 44.06 429 ASP A O 1
ATOM 3221 N N . GLY A 1 430 ? 12.905 -12.942 -33.349 1.00 36.72 430 GLY A N 1
ATOM 3222 C CA . GLY A 1 430 ? 14.009 -13.728 -32.777 1.00 36.72 430 GLY A CA 1
ATOM 3223 C C . GLY A 1 430 ? 13.635 -15.151 -32.395 1.00 36.72 430 GLY A C 1
ATOM 3224 O O . GLY A 1 430 ? 12.577 -15.325 -31.748 1.00 36.72 430 GLY A O 1
#

Secondary structure (DSSP, 8-state):
-PPPPPPPPPPPPPPPTT-EEEEE-TTS-EEEEEEEEEE-SSSSPEEEEEETTEEEEEEEEGGGEEETT--GGGT-S-----SS--HHHHHHHHHHTT---TT--SHHHHHHHHHHHHHS-SSHHHHHHHHHB--PBPTTSPBP-BBTT-SSPPPP-STT-TT-----SSSB-TTT-SBGGGS-EEE-SSTT--EEEHHHHHHHHHH--SSSB---GGGS-TT--SSSS-S-TT--TTTSPPTT--GGGHHHHHHHHHHHHHHHHHHHHHHHHTTHHHH-GGGSTTSTTTT-HHHHHHHHEEEEE-TTT--EEEEEEGGGTPPPPPPTTSPPPP--GGG---HHHHHHHTT--BTTTBTTTEEEE-SSSSSB--EEETTTEEE-HHHHH-GGGGSS-----TTT-TT-S--PPTT--EEEEEHHHHTT--

Radius of gyration: 32.64 Å; chains: 1; bounding box: 74×55×97 Å

Sequence (430 aa):
MVPLKAAAGPAAAEYAVGDVVRYRQRDGKLCLAKVVQVDRSIQPWGYGVELEGNPDIRFTEGNRLLPQHLSSDCLQQAVVITGDMSIRQLRDATTSLGADCSWCLERGELVSVYKRAKQVCSSGSCRSRLSELCTRQLPCGHFCCGVRGTSPCLPCFQEGCNSQARLEGDGNCCFCFEPLPSAAVIALDCEAGHFVHLACAWKCLQVGCPGPALTFDFLFCPLCGSGKEGRCGNIQVMTAQPHLQHSQLQAALDRPLSMRQQVVQLAKQRLKLEGAAKQDEQLQPGGKFDGRPVDWALSKYVFFECSKCRLPYYGGARQCGAAAPAAAGNAPAAYDATELVCGGCSAQAAGNNCPMHGTEFVAWKCKYCCNVASWYCWGATHMCSRCHDNPSQRYGHRCPGPGRCLLAVPHPPPGKSACLGCEACRHQDG

Foldseek 3Di:
DDDDDDDDDDDLPDDDQQAWWFFQDLVRDTFIWGFHDWAPVDPVIWTFIAGDVGRDTDIDGSVRTHHPPPDPVNVPDDPPPPSPPDPVNLCVQLVVLLADPVPPPDPVLSVQSNVVSVPFDPDPVSSVQRNQAQSDQDPQRHGALAGHPDPDTDFDLDPPGPRDDPQDDDQAAPQPRHHSSPGHKDFWQDPVRHIHHPVSLLVLLVCAALDQWHDQLSQADQQDPPDPDRGPPPDPSLPDDRRSDDPSCCVSVVLSVVQSVLLLVQLVVVCVLVVVCVPDPLCDVPHVQPVNSSSVSVQFWTWGQAPPPRHIDTQWTCVLVPDDRPDPPDRPDDDDNNFQHHQLNVCVVVVHADPVHGSRQKFKAFLQELTTFRTRPPVAGGHHNNCVVDVVSSDDYFAPDAPPGPLNADDDTRRDMDISHGSNVVSVVD